Protein AF-A0A2W5T6H4-F1 (afdb_monomer_lite)

Organism: NCBI:txid48

Structure (mmCIF, N/CA/C/O backbone):
data_AF-A0A2W5T6H4-F1
#
_entry.id   AF-A0A2W5T6H4-F1
#
loop_
_atom_site.group_PDB
_atom_site.id
_atom_site.type_symbol
_atom_site.label_atom_id
_atom_site.label_alt_id
_atom_site.label_comp_id
_atom_site.label_asym_id
_atom_site.label_entity_id
_atom_site.label_seq_id
_atom_site.pdbx_PDB_ins_code
_atom_site.Cartn_x
_atom_site.Cartn_y
_atom_site.Cartn_z
_atom_site.occupancy
_atom_site.B_iso_or_equiv
_atom_site.auth_seq_id
_atom_site.auth_comp_id
_atom_site.auth_asym_id
_atom_site.auth_atom_id
_atom_site.pdbx_PDB_model_num
ATOM 1 N N . MET A 1 1 ? -8.701 9.190 -5.621 1.00 69.50 1 MET A N 1
ATOM 2 C CA . MET A 1 1 ? -8.741 9.232 -4.142 1.00 69.50 1 MET A CA 1
ATOM 3 C C . MET A 1 1 ? -7.676 8.354 -3.515 1.00 69.50 1 MET A C 1
ATOM 5 O O . MET A 1 1 ? -6.591 8.883 -3.361 1.00 69.50 1 MET A O 1
ATOM 9 N N . GLU A 1 2 ? -7.903 7.061 -3.232 1.00 76.38 2 GLU A N 1
ATOM 10 C CA . GLU A 1 2 ? -6.921 6.186 -2.535 1.00 76.38 2 GLU A CA 1
ATOM 11 C C . GLU A 1 2 ? -5.484 6.327 -3.085 1.00 76.38 2 GLU A C 1
ATOM 13 O O . GLU A 1 2 ? -4.534 6.440 -2.319 1.00 76.38 2 GLU A O 1
ATOM 18 N N . GLN A 1 3 ? -5.342 6.424 -4.416 1.00 79.56 3 GLN A N 1
ATOM 19 C CA . GLN A 1 3 ? -4.071 6.607 -5.130 1.00 79.56 3 GLN A CA 1
ATOM 20 C C . GLN A 1 3 ? -3.255 7.864 -4.760 1.00 79.56 3 GLN A C 1
ATOM 22 O O . GLN A 1 3 ? -2.073 7.894 -5.085 1.00 79.56 3 GLN A O 1
ATOM 27 N N . PHE A 1 4 ? -3.832 8.891 -4.124 1.00 84.94 4 PHE A N 1
ATOM 28 C CA . PHE A 1 4 ? -3.092 10.069 -3.635 1.00 84.94 4 PHE A CA 1
ATOM 29 C C . PHE A 1 4 ? -2.423 9.822 -2.277 1.00 84.94 4 PHE A C 1
ATOM 31 O O . PHE A 1 4 ? -1.442 10.484 -1.956 1.00 84.94 4 PHE A O 1
ATOM 38 N N . PHE A 1 5 ? -2.931 8.853 -1.511 1.00 87.06 5 PHE A N 1
ATOM 39 C CA . PHE A 1 5 ? -2.471 8.517 -0.160 1.00 87.06 5 PHE A CA 1
ATOM 40 C C . PHE A 1 5 ? -1.753 7.156 -0.102 1.00 87.06 5 PHE A C 1
ATOM 42 O O . PHE A 1 5 ? -1.396 6.680 0.972 1.00 87.06 5 PHE A O 1
ATOM 49 N N . THR A 1 6 ? -1.517 6.515 -1.252 1.00 85.38 6 THR A N 1
ATOM 50 C CA . THR A 1 6 ? -0.654 5.330 -1.358 1.00 85.38 6 THR A CA 1
ATOM 51 C C . THR A 1 6 ? 0.775 5.657 -0.947 1.00 85.38 6 THR A C 1
ATOM 53 O O . THR A 1 6 ? 1.282 6.724 -1.284 1.00 85.38 6 THR A O 1
ATOM 56 N N . SER A 1 7 ? 1.434 4.709 -0.279 1.00 85.31 7 SER A N 1
ATOM 57 C CA . SER A 1 7 ? 2.788 4.810 0.297 1.00 85.31 7 SER A CA 1
ATOM 58 C C . SER A 1 7 ? 2.967 5.786 1.472 1.00 85.31 7 SER A C 1
ATOM 60 O O . SER A 1 7 ? 3.921 5.608 2.228 1.00 85.31 7 SER A O 1
ATOM 62 N N . LEU A 1 8 ? 2.056 6.746 1.675 1.00 89.44 8 LEU A N 1
ATOM 63 C CA . LEU A 1 8 ? 2.125 7.691 2.789 1.00 89.44 8 LEU A CA 1
ATOM 64 C C . LEU A 1 8 ? 1.859 6.995 4.131 1.00 89.44 8 LEU A C 1
ATOM 66 O O . LEU A 1 8 ? 0.926 6.207 4.282 1.00 89.44 8 LEU A O 1
ATOM 70 N N . SER A 1 9 ? 2.647 7.350 5.140 1.00 86.50 9 SER A N 1
ATOM 71 C CA . SER A 1 9 ? 2.360 7.033 6.540 1.00 86.50 9 SER A CA 1
ATOM 72 C C . SER A 1 9 ? 1.161 7.830 7.066 1.00 86.50 9 SER A C 1
ATOM 74 O O . SER A 1 9 ? 0.759 8.852 6.495 1.00 86.50 9 SER A O 1
ATOM 76 N N . LYS A 1 10 ? 0.612 7.436 8.223 1.00 84.88 10 LYS A N 1
ATOM 77 C CA . LYS A 1 10 ? -0.446 8.215 8.897 1.00 84.88 10 LYS A CA 1
ATOM 78 C C . LYS A 1 10 ? -0.020 9.662 9.220 1.00 84.88 10 LYS A C 1
ATOM 80 O O . LYS A 1 10 ? -0.855 10.557 9.108 1.00 84.88 10 LYS A O 1
ATOM 85 N N . ARG A 1 11 ? 1.258 9.902 9.561 1.00 87.31 11 ARG A N 1
ATOM 86 C CA . ARG A 1 11 ? 1.837 11.247 9.788 1.00 87.31 11 ARG A CA 1
ATOM 87 C C . ARG A 1 11 ? 1.783 12.083 8.509 1.00 87.31 11 ARG A C 1
ATOM 89 O O . ARG A 1 11 ? 1.164 13.141 8.504 1.00 87.31 11 ARG A O 1
ATOM 96 N N . GLN A 1 12 ? 2.367 11.568 7.428 1.00 90.06 12 GLN A N 1
ATOM 97 C CA . GLN A 1 12 ? 2.415 12.223 6.113 1.00 90.06 12 GLN A CA 1
ATOM 98 C C . GLN A 1 12 ? 1.020 12.502 5.554 1.00 90.06 12 GLN A C 1
ATOM 100 O O . GLN A 1 12 ? 0.754 13.593 5.062 1.00 90.06 12 GLN A O 1
ATOM 105 N N . THR A 1 13 ? 0.107 11.536 5.679 1.00 89.81 13 THR A N 1
ATOM 106 C CA . THR A 1 13 ? -1.271 11.691 5.203 1.00 89.81 13 THR A CA 1
ATOM 107 C C . THR A 1 13 ? -1.994 12.795 5.974 1.00 89.81 13 THR A C 1
ATOM 109 O O . THR A 1 13 ? -2.642 13.633 5.359 1.00 89.81 13 THR A O 1
ATOM 112 N N . MET A 1 14 ? -1.854 12.850 7.306 1.00 89.81 14 MET A N 1
ATOM 113 C CA . MET A 1 14 ? -2.432 13.946 8.091 1.00 89.81 14 MET A CA 1
ATOM 114 C C . MET A 1 14 ? -1.815 15.299 7.734 1.00 89.81 14 MET A C 1
ATOM 116 O O . MET A 1 14 ? -2.578 16.231 7.511 1.00 89.81 14 MET A O 1
ATOM 120 N N . LEU A 1 15 ? -0.484 15.394 7.618 1.00 90.75 15 LEU A N 1
ATOM 121 C CA . LEU A 1 15 ? 0.225 16.625 7.246 1.00 90.75 15 LEU A CA 1
ATOM 122 C C . LEU A 1 15 ? -0.262 17.180 5.896 1.00 90.75 15 LEU A C 1
ATOM 124 O O . LEU A 1 15 ? -0.638 18.350 5.808 1.00 90.75 15 LEU A O 1
ATOM 128 N N . LEU A 1 16 ? -0.347 16.313 4.880 1.00 92.00 16 LEU A N 1
ATOM 129 C CA . LEU A 1 16 ? -0.866 16.638 3.549 1.00 92.00 16 LEU A CA 1
ATOM 130 C C . LEU A 1 16 ? -2.303 17.172 3.600 1.00 92.00 16 LEU A C 1
ATOM 132 O O . LEU A 1 16 ? -2.625 18.198 2.998 1.00 92.00 16 LEU A O 1
ATOM 136 N N . LEU A 1 17 ? -3.170 16.478 4.340 1.00 91.06 17 LEU A N 1
ATOM 137 C CA . LEU A 1 17 ? -4.566 16.867 4.506 1.00 91.06 17 LEU A CA 1
ATOM 138 C C . LEU A 1 17 ? -4.698 18.195 5.269 1.00 91.06 17 LEU A C 1
ATOM 140 O O . LEU A 1 17 ? -5.546 19.005 4.904 1.00 91.06 17 LEU A O 1
ATOM 144 N N . THR A 1 18 ? -3.869 18.451 6.289 1.00 87.75 18 THR A N 1
ATOM 145 C CA . THR A 1 18 ? -3.921 19.703 7.060 1.00 87.75 18 THR A CA 1
ATOM 146 C C . THR A 1 18 ? -3.416 20.908 6.275 1.00 87.75 18 THR A C 1
ATOM 148 O O . THR A 1 18 ? -4.097 21.933 6.286 1.00 87.75 18 THR A O 1
ATOM 151 N N . SER A 1 19 ? -2.306 20.797 5.534 1.00 90.06 19 SER A N 1
ATOM 152 C CA . SER A 1 19 ? -1.821 21.905 4.697 1.00 90.06 19 SER A CA 1
ATOM 153 C C . SER A 1 19 ? -2.861 22.297 3.646 1.00 90.06 19 SER A C 1
ATOM 155 O O . SER A 1 19 ? -3.222 23.465 3.542 1.00 90.06 19 SER A O 1
ATOM 157 N N . LEU A 1 20 ? -3.425 21.319 2.927 1.00 88.94 20 LEU A N 1
ATOM 158 C CA . LEU A 1 20 ? -4.401 21.575 1.860 1.00 88.94 20 LEU A CA 1
ATOM 159 C C . LEU A 1 20 ? -5.791 22.010 2.356 1.00 88.94 20 LEU A C 1
ATOM 161 O O . LEU A 1 20 ? -6.552 22.577 1.568 1.00 88.94 20 LEU A O 1
ATOM 165 N N . ALA A 1 21 ? -6.145 21.727 3.614 1.00 84.19 21 ALA A N 1
ATOM 166 C CA . ALA A 1 21 ? -7.429 22.118 4.202 1.00 84.19 21 ALA A CA 1
ATOM 167 C C . ALA A 1 21 ? -7.381 23.458 4.958 1.00 84.19 21 ALA A C 1
ATOM 169 O O . ALA A 1 21 ? -8.378 24.177 4.943 1.00 84.19 21 ALA A O 1
ATOM 170 N N . PHE A 1 22 ? -6.255 23.788 5.604 1.00 78.81 22 PHE A N 1
ATOM 171 C CA . PHE A 1 22 ? -6.143 24.947 6.503 1.00 78.81 22 PHE A CA 1
ATOM 172 C C . PHE A 1 22 ? -5.032 25.942 6.135 1.00 78.81 22 PHE A C 1
ATOM 174 O O . PHE A 1 22 ? -5.178 27.119 6.442 1.00 78.81 22 PHE A O 1
ATOM 181 N N . GLY A 1 23 ? -3.940 25.498 5.500 1.00 72.12 23 GLY A N 1
ATOM 182 C CA . GLY A 1 23 ? -2.713 26.293 5.315 1.00 72.12 23 GLY A CA 1
ATOM 183 C C . GLY A 1 23 ? -2.391 26.730 3.876 1.00 72.12 23 GLY A C 1
ATOM 184 O O . GLY A 1 23 ? -1.321 27.277 3.632 1.00 72.12 23 GLY A O 1
ATOM 185 N N . GLY A 1 24 ? -3.285 26.486 2.915 1.00 75.50 24 GLY A N 1
ATOM 186 C CA . GLY A 1 24 ? -3.215 27.079 1.573 1.00 75.50 24 GLY A CA 1
ATOM 187 C C . GLY A 1 24 ? -2.012 26.651 0.717 1.00 75.50 24 GLY A C 1
ATOM 188 O O . GLY A 1 24 ? -1.760 25.459 0.517 1.00 75.50 24 GLY A O 1
ATOM 189 N N . SER A 1 25 ? -1.335 27.637 0.123 1.00 80.25 25 SER A N 1
ATOM 190 C CA . SER A 1 25 ? -0.104 27.471 -0.665 1.00 80.25 25 SER A CA 1
ATOM 191 C C . SER A 1 25 ? 1.128 27.350 0.233 1.00 80.25 25 SER A C 1
ATOM 193 O O . SER A 1 25 ? 1.838 26.346 0.162 1.00 80.25 25 SER A O 1
ATOM 195 N N . GLU A 1 26 ? 1.276 28.306 1.148 1.00 84.56 26 GLU A N 1
ATOM 196 C CA . GLU A 1 26 ? 2.395 28.482 2.082 1.00 84.56 26 GLU A CA 1
ATOM 197 C C . GLU A 1 26 ? 2.696 27.205 2.889 1.00 84.56 26 GLU A C 1
ATOM 199 O O . GLU A 1 26 ? 3.837 26.749 2.968 1.00 84.56 26 GLU A O 1
ATOM 204 N N . ALA A 1 27 ? 1.666 26.526 3.411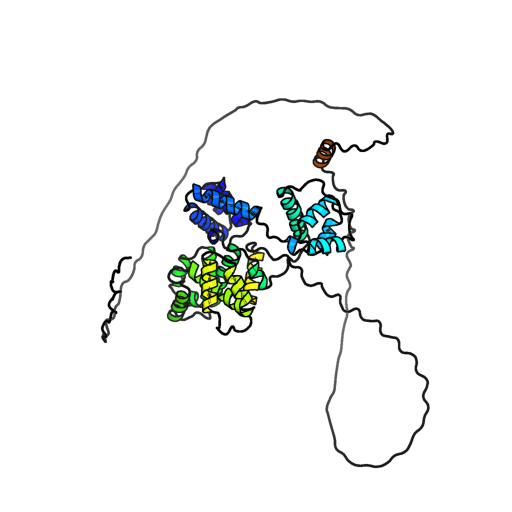 1.00 86.62 27 ALA A N 1
ATOM 205 C CA . ALA A 1 27 ? 1.842 25.287 4.178 1.00 86.62 27 ALA A CA 1
ATOM 206 C C . ALA A 1 27 ? 2.219 24.045 3.337 1.00 86.62 27 ALA A C 1
ATOM 208 O O . ALA A 1 27 ? 2.319 22.947 3.889 1.00 86.62 27 ALA A O 1
ATOM 209 N N . VAL A 1 28 ? 2.382 24.188 2.017 1.00 87.94 28 VAL A N 1
ATOM 210 C CA . VAL A 1 28 ? 2.963 23.182 1.105 1.00 87.94 28 VAL A CA 1
ATOM 211 C C . VAL A 1 28 ? 4.370 23.600 0.658 1.00 87.94 28 VAL A C 1
ATOM 213 O O . VAL A 1 28 ? 5.209 22.738 0.407 1.00 87.94 28 VAL A O 1
ATOM 216 N N . GLU A 1 29 ? 4.661 24.902 0.597 1.00 88.94 29 GLU A N 1
ATOM 217 C CA . GLU A 1 29 ? 6.024 25.418 0.410 1.00 88.94 29 GLU A CA 1
ATOM 218 C C . GLU A 1 29 ? 6.919 25.000 1.587 1.00 88.94 29 GLU A C 1
ATOM 220 O O . GLU A 1 29 ? 7.951 24.367 1.357 1.00 88.94 29 GLU A O 1
ATOM 225 N N . ALA A 1 30 ? 6.416 25.146 2.822 1.00 89.06 30 ALA A N 1
ATOM 226 C CA . ALA A 1 30 ? 7.041 24.704 4.078 1.00 89.06 30 ALA A CA 1
ATOM 227 C C . ALA A 1 30 ? 7.405 23.198 4.164 1.00 89.06 30 ALA A C 1
ATOM 229 O O . ALA A 1 30 ? 8.008 22.759 5.144 1.00 89.06 30 ALA A O 1
ATOM 230 N N . TYR A 1 31 ? 7.068 22.381 3.157 1.00 92.75 31 TYR A N 1
ATOM 231 C CA . TYR A 1 31 ? 7.611 21.023 3.021 1.00 92.75 31 TYR A CA 1
ATOM 232 C C . TYR A 1 31 ? 9.105 21.003 2.659 1.00 92.75 31 TYR A C 1
ATOM 234 O O . TYR A 1 31 ? 9.729 19.960 2.814 1.00 92.75 31 TYR A O 1
ATOM 242 N N . GLU A 1 32 ? 9.696 22.127 2.241 1.00 91.75 32 GLU A N 1
ATOM 243 C CA . GLU A 1 32 ? 11.152 22.271 2.034 1.00 91.75 32 GLU A CA 1
ATOM 244 C C . GLU A 1 32 ? 11.990 22.108 3.320 1.00 91.75 32 GLU A C 1
ATOM 246 O O . GLU A 1 32 ? 13.210 21.995 3.262 1.00 91.75 32 GLU A O 1
ATOM 251 N N . HIS A 1 33 ? 11.350 22.086 4.495 1.00 91.19 33 HIS A N 1
ATOM 252 C CA . HIS A 1 33 ? 11.989 21.797 5.786 1.00 91.19 33 HIS A CA 1
ATOM 253 C C . HIS A 1 33 ? 11.887 20.309 6.193 1.00 91.19 33 HIS A C 1
ATOM 255 O O . HIS A 1 33 ? 12.137 19.962 7.349 1.00 91.19 33 HIS A O 1
ATOM 261 N N . LEU A 1 34 ? 11.467 19.430 5.277 1.00 91.81 34 LEU A N 1
ATOM 262 C CA . LEU A 1 34 ? 11.394 17.976 5.469 1.00 91.81 34 LEU A CA 1
ATOM 263 C C . LEU A 1 34 ? 12.577 17.285 4.771 1.00 91.81 34 LEU A C 1
ATOM 265 O O . LEU A 1 34 ? 13.301 17.902 3.994 1.00 91.81 34 LEU A O 1
ATOM 269 N N . ASP A 1 35 ? 12.765 15.983 5.010 1.00 91.25 35 ASP A N 1
ATOM 270 C CA . ASP A 1 35 ? 13.716 15.191 4.217 1.00 91.25 35 ASP A CA 1
ATOM 271 C C . ASP A 1 35 ? 13.365 15.312 2.716 1.00 91.25 35 ASP A C 1
ATOM 273 O O . ASP A 1 35 ? 12.189 15.144 2.382 1.00 91.25 35 ASP A O 1
ATOM 277 N N . PRO A 1 36 ? 14.320 15.491 1.780 1.00 90.44 36 PRO A N 1
ATOM 278 C CA . PRO A 1 36 ? 14.005 15.736 0.362 1.00 90.44 36 PRO A CA 1
ATOM 279 C C . PRO A 1 36 ? 13.113 14.670 -0.306 1.00 90.44 36 PRO A C 1
ATOM 281 O O . PRO A 1 36 ? 12.340 14.962 -1.217 1.00 90.44 36 PRO A O 1
ATOM 284 N N . ALA A 1 37 ? 13.170 13.421 0.171 1.00 86.94 37 ALA A N 1
ATOM 285 C CA . ALA A 1 37 ? 12.305 12.332 -0.295 1.00 86.94 37 ALA A CA 1
ATOM 286 C C . ALA A 1 37 ? 10.886 12.344 0.324 1.00 86.94 37 ALA A C 1
ATOM 288 O O . ALA A 1 37 ? 9.971 11.741 -0.239 1.00 86.94 37 ALA A O 1
ATOM 289 N N . GLU A 1 38 ? 10.694 12.995 1.476 1.00 88.69 38 GLU A N 1
ATOM 290 C CA . GLU A 1 38 ? 9.377 13.314 2.048 1.00 88.69 38 GLU A CA 1
ATOM 291 C C . GLU A 1 38 ? 8.812 14.585 1.385 1.00 88.69 38 GLU A C 1
ATOM 293 O O . GLU A 1 38 ? 7.639 14.592 1.012 1.00 88.69 38 GLU A O 1
ATOM 298 N N . GLU A 1 39 ? 9.651 15.598 1.134 1.00 91.94 39 GLU A N 1
ATOM 299 C CA . GLU A 1 39 ? 9.308 16.818 0.392 1.00 91.94 39 GLU A CA 1
ATOM 300 C C . GLU A 1 39 ? 8.783 16.518 -1.021 1.00 91.94 39 GLU A C 1
ATOM 302 O O . GLU A 1 39 ? 7.632 16.845 -1.314 1.00 91.94 39 GLU A O 1
ATOM 307 N N . GLU A 1 40 ? 9.594 15.905 -1.900 1.00 93.00 40 GLU A N 1
ATOM 308 C CA . GLU A 1 40 ? 9.230 15.680 -3.311 1.00 93.00 40 GLU A CA 1
ATOM 309 C C . GLU A 1 40 ? 7.914 14.897 -3.409 1.00 93.00 40 GLU A C 1
ATOM 311 O O . GLU A 1 40 ? 7.016 15.236 -4.186 1.00 93.00 40 GLU A O 1
ATOM 316 N N . LEU A 1 41 ? 7.769 13.874 -2.562 1.00 92.31 41 LEU A N 1
ATOM 317 C CA . LEU A 1 41 ? 6.567 13.061 -2.479 1.00 92.31 41 LEU A CA 1
ATOM 318 C C . LEU A 1 41 ? 5.355 13.895 -2.047 1.00 92.31 41 LEU A C 1
ATOM 320 O O . LEU A 1 41 ? 4.323 13.848 -2.718 1.00 92.31 41 LEU A O 1
ATOM 324 N N . LEU A 1 42 ? 5.452 14.665 -0.960 1.00 93.12 42 LEU A N 1
ATOM 325 C CA . LEU A 1 42 ? 4.332 15.460 -0.456 1.00 93.12 42 LEU A CA 1
ATOM 326 C C . LEU A 1 42 ? 3.966 16.622 -1.389 1.00 93.12 42 LEU A C 1
ATOM 328 O O . LEU A 1 42 ? 2.774 16.824 -1.620 1.00 93.12 42 LEU A O 1
ATOM 332 N N . LYS A 1 43 ? 4.938 17.320 -1.996 1.00 93.38 43 LYS A N 1
ATOM 333 C CA . LYS A 1 43 ? 4.685 18.357 -3.014 1.00 93.38 43 LYS A CA 1
ATOM 334 C C . LYS A 1 43 ? 4.002 17.749 -4.254 1.00 93.38 43 LYS A C 1
ATOM 336 O O . LYS A 1 43 ? 2.968 18.258 -4.686 1.00 93.38 43 LYS A O 1
ATOM 341 N N . HIS A 1 44 ? 4.454 16.588 -4.744 1.00 93.00 44 HIS A N 1
ATOM 342 C CA . HIS A 1 44 ? 3.792 15.853 -5.836 1.00 93.00 44 HIS A CA 1
ATOM 343 C C . HIS A 1 44 ? 2.355 15.409 -5.483 1.00 93.00 44 HIS A C 1
ATOM 345 O O . HIS A 1 44 ? 1.438 15.540 -6.300 1.00 93.00 44 HIS A O 1
ATOM 351 N N . ARG A 1 45 ? 2.109 14.903 -4.262 1.00 93.12 45 ARG A N 1
ATOM 352 C CA . ARG A 1 45 ? 0.747 14.531 -3.822 1.00 93.12 45 ARG A CA 1
ATOM 353 C C . ARG A 1 45 ? -0.152 15.751 -3.599 1.00 93.12 45 ARG A C 1
ATOM 355 O O . ARG A 1 45 ? -1.347 15.662 -3.881 1.00 93.12 45 ARG A O 1
ATOM 362 N N . ALA A 1 46 ? 0.399 16.874 -3.142 1.00 92.25 46 ALA A N 1
ATOM 363 C CA . ALA A 1 46 ? -0.324 18.133 -2.996 1.00 92.25 46 ALA A CA 1
ATOM 364 C C . ALA A 1 46 ? -0.784 18.674 -4.355 1.00 92.25 46 ALA A C 1
ATOM 366 O O . ALA A 1 46 ? -1.950 19.039 -4.491 1.00 92.25 46 ALA A O 1
ATOM 367 N N . GLU A 1 47 ? 0.079 18.652 -5.371 1.00 91.88 47 GLU A N 1
ATOM 368 C CA . GLU A 1 47 ? -0.255 19.151 -6.707 1.00 91.88 47 GLU A CA 1
ATOM 369 C C . GLU A 1 47 ? -1.334 18.302 -7.399 1.00 91.88 47 GLU A C 1
ATOM 371 O O . GLU A 1 47 ? -2.361 18.826 -7.833 1.00 91.88 47 GLU A O 1
ATOM 376 N N . GLY A 1 48 ? -1.206 16.970 -7.367 1.00 89.75 48 GLY A N 1
ATOM 377 C CA . GLY A 1 48 ? -2.252 16.072 -7.876 1.00 89.75 48 GLY A CA 1
ATOM 378 C C . GLY A 1 48 ? -3.609 16.216 -7.163 1.00 89.75 48 GLY A C 1
ATOM 379 O O . GLY A 1 48 ? -4.652 15.936 -7.753 1.00 89.75 48 GLY A O 1
ATOM 380 N N . LEU A 1 49 ? -3.623 16.688 -5.910 1.00 90.12 49 LEU A N 1
ATOM 381 C CA . LEU A 1 49 ? -4.853 17.049 -5.199 1.00 90.12 49 LEU A CA 1
ATOM 382 C C . LEU A 1 49 ? -5.344 18.463 -5.555 1.00 90.12 49 LEU A C 1
ATOM 384 O O . LEU A 1 49 ? -6.556 18.655 -5.649 1.00 90.12 49 LEU A O 1
ATOM 388 N N . ARG A 1 50 ? -4.458 19.445 -5.781 1.00 89.69 50 ARG A N 1
ATOM 389 C CA . ARG A 1 50 ? -4.808 20.827 -6.179 1.00 89.69 50 ARG A CA 1
ATOM 390 C C . ARG A 1 50 ? -5.571 20.885 -7.504 1.00 89.69 50 ARG A C 1
ATOM 392 O O . ARG A 1 50 ? -6.490 21.694 -7.615 1.00 89.69 50 ARG A O 1
ATOM 399 N N . GLN A 1 51 ? -5.268 19.981 -8.435 1.00 90.56 51 GLN A N 1
ATOM 400 C CA . GLN A 1 51 ? -5.981 19.812 -9.711 1.00 90.56 51 GLN A CA 1
ATOM 401 C C . GLN A 1 51 ? -7.474 19.451 -9.548 1.00 90.56 51 GLN A C 1
ATOM 403 O O . GLN A 1 51 ? -8.265 19.649 -10.469 1.00 90.56 51 GLN A O 1
ATOM 408 N N . ILE A 1 52 ? -7.900 18.953 -8.379 1.00 88.94 52 ILE A N 1
ATOM 409 C CA . ILE A 1 52 ? -9.320 18.726 -8.077 1.00 88.94 52 ILE A CA 1
ATOM 410 C C . ILE A 1 52 ? -9.980 20.073 -7.715 1.00 88.94 52 ILE A C 1
ATOM 412 O O . ILE A 1 52 ? -9.516 20.721 -6.768 1.00 88.94 52 ILE A O 1
ATOM 416 N N . PRO A 1 53 ? -11.089 20.482 -8.373 1.00 89.62 53 PRO A N 1
ATOM 417 C CA . PRO A 1 53 ? -11.817 21.712 -8.047 1.00 89.62 53 PRO A CA 1
ATOM 418 C C . PRO A 1 53 ? -12.183 21.814 -6.562 1.00 89.62 53 PRO A C 1
ATOM 420 O O . PRO A 1 53 ? -12.593 20.818 -5.958 1.00 89.62 53 PRO A O 1
ATOM 423 N N . ARG A 1 54 ? -12.047 23.014 -5.977 1.00 86.69 54 ARG A N 1
ATOM 424 C CA . ARG A 1 54 ? -12.120 23.266 -4.522 1.00 86.69 54 ARG A CA 1
ATOM 425 C C . ARG A 1 54 ? -13.343 22.627 -3.857 1.00 86.69 54 ARG A C 1
ATOM 427 O O . ARG A 1 54 ? -13.197 21.977 -2.824 1.00 86.69 54 ARG A O 1
ATOM 434 N N . ASP A 1 55 ? -14.506 22.749 -4.483 1.00 88.50 55 ASP A N 1
ATOM 435 C CA . ASP A 1 55 ? -15.805 22.338 -3.928 1.00 88.50 55 ASP A CA 1
ATOM 436 C C . ASP A 1 55 ? -15.973 20.815 -3.897 1.00 88.50 55 ASP A C 1
ATOM 438 O O . ASP A 1 55 ? -16.675 20.274 -3.049 1.00 88.50 55 ASP A O 1
ATOM 442 N N . LYS A 1 56 ? -15.262 20.104 -4.782 1.00 90.12 56 LYS A N 1
ATOM 443 C CA . LYS A 1 56 ? -15.130 18.639 -4.750 1.00 90.12 56 LYS A CA 1
ATOM 444 C C . LYS A 1 56 ? -13.988 18.221 -3.819 1.00 90.12 56 LYS A C 1
ATOM 446 O O . LYS A 1 56 ? -14.108 17.238 -3.093 1.00 90.12 56 LYS A O 1
ATOM 451 N N . ARG A 1 57 ? -12.890 18.983 -3.803 1.00 89.88 57 ARG A N 1
ATOM 452 C CA . ARG A 1 57 ? -11.675 18.704 -3.026 1.00 89.88 57 ARG A CA 1
ATOM 453 C C . ARG A 1 57 ? -11.904 18.776 -1.518 1.00 89.88 57 ARG A C 1
ATOM 455 O O . ARG A 1 57 ? -11.527 17.842 -0.822 1.00 89.88 57 ARG A O 1
ATOM 462 N N . ILE A 1 58 ? -12.523 19.838 -1.001 1.00 87.12 58 ILE A N 1
ATOM 463 C CA . ILE A 1 58 ? -12.682 20.033 0.451 1.00 87.12 58 ILE A CA 1
ATOM 464 C C . ILE A 1 58 ? -13.502 18.902 1.105 1.00 87.12 58 ILE A C 1
ATOM 466 O O . ILE A 1 58 ? -13.001 18.322 2.071 1.00 87.12 58 ILE A O 1
ATOM 470 N N . PRO A 1 59 ? -14.678 18.487 0.584 1.00 88.81 59 PRO A N 1
ATOM 471 C CA . PRO A 1 59 ? -15.398 17.324 1.106 1.00 88.81 59 PRO A CA 1
ATOM 472 C C . PRO A 1 59 ? -14.566 16.036 1.101 1.00 88.81 59 PRO A C 1
ATOM 474 O O . PRO A 1 59 ? -14.619 15.279 2.067 1.00 88.81 59 PRO A O 1
ATOM 477 N N . LEU A 1 60 ? -13.756 15.810 0.060 1.00 87.44 60 LEU A N 1
ATOM 478 C CA . LEU A 1 60 ? -12.880 14.640 -0.057 1.00 87.44 60 LEU A CA 1
ATOM 479 C C . LEU A 1 60 ? -11.726 14.657 0.963 1.00 87.44 60 LEU A C 1
ATOM 481 O O . LEU A 1 60 ? -11.442 13.624 1.573 1.00 87.44 60 LEU A O 1
ATOM 485 N N . LEU A 1 61 ? -11.101 15.817 1.205 1.00 88.88 61 LEU A N 1
ATOM 486 C CA . LEU A 1 61 ? -10.096 15.984 2.265 1.00 88.88 61 LEU A CA 1
ATOM 487 C C . LEU A 1 61 ? -10.727 15.746 3.647 1.00 88.88 61 LEU A C 1
ATOM 489 O O . LEU A 1 61 ? -10.206 14.965 4.439 1.00 88.88 61 LEU A O 1
ATOM 493 N N . VAL A 1 62 ? -11.888 16.352 3.921 1.00 85.94 62 VAL A N 1
ATOM 494 C CA . VAL A 1 62 ? -12.625 16.181 5.186 1.00 85.94 62 VAL A CA 1
ATOM 495 C C . VAL A 1 62 ? -13.084 14.732 5.384 1.00 85.94 62 VAL A C 1
ATOM 497 O O . VAL A 1 62 ? -13.068 14.242 6.513 1.00 85.94 62 VAL A O 1
ATOM 500 N N . GLN A 1 63 ? -13.454 14.017 4.318 1.00 87.19 63 GLN A N 1
ATOM 501 C CA . GLN A 1 63 ? -13.801 12.596 4.377 1.00 87.19 63 GLN A CA 1
ATOM 502 C C . GLN A 1 63 ? -12.589 11.727 4.741 1.00 87.19 63 GLN A C 1
ATOM 504 O O . GLN A 1 63 ? -12.723 10.852 5.597 1.00 87.19 63 GLN A O 1
ATOM 509 N N . GLU A 1 64 ? -11.410 11.975 4.159 1.00 85.44 64 GLU A N 1
ATOM 510 C CA . GLU A 1 64 ? -10.190 11.228 4.498 1.00 85.44 64 GLU A CA 1
ATOM 511 C C . GLU A 1 64 ? -9.686 11.574 5.915 1.00 85.44 64 GLU A C 1
ATOM 513 O O . GLU A 1 64 ? -9.348 10.663 6.670 1.00 85.44 64 GLU A O 1
ATOM 518 N N . ILE A 1 65 ? -9.741 12.847 6.340 1.00 84.88 65 ILE A N 1
ATOM 519 C CA . ILE A 1 65 ? -9.473 13.250 7.738 1.00 84.88 65 ILE A CA 1
ATOM 520 C C . ILE A 1 65 ? -10.423 12.504 8.682 1.00 84.88 65 ILE A C 1
ATOM 522 O O . ILE A 1 65 ? -9.969 11.855 9.628 1.00 84.88 65 ILE A O 1
ATOM 526 N N . LYS A 1 66 ? -11.739 12.536 8.411 1.00 82.06 66 LYS A N 1
ATOM 527 C CA . LYS A 1 66 ? -12.736 11.796 9.198 1.00 82.06 66 LYS A CA 1
ATOM 528 C C . LYS A 1 66 ? -12.384 10.313 9.244 1.00 82.06 66 LYS A C 1
ATOM 530 O O . LYS A 1 66 ? -12.287 9.780 10.338 1.00 82.06 66 LYS A O 1
ATOM 535 N N . ARG A 1 67 ? -12.082 9.662 8.118 1.00 80.00 67 ARG A N 1
ATOM 536 C CA . ARG A 1 67 ? -11.612 8.264 8.067 1.00 80.00 67 ARG A CA 1
ATOM 537 C C . ARG A 1 67 ? -10.376 8.023 8.943 1.00 80.00 67 ARG A C 1
ATOM 539 O O . ARG A 1 67 ? -10.372 7.074 9.717 1.00 80.00 67 ARG A O 1
ATOM 546 N N . ILE A 1 68 ? -9.343 8.860 8.883 1.00 76.19 68 ILE A N 1
ATOM 547 C CA . ILE A 1 68 ? -8.103 8.659 9.658 1.00 76.19 68 ILE A CA 1
ATOM 548 C C . ILE A 1 68 ? -8.330 8.848 11.173 1.00 76.19 68 ILE A C 1
ATOM 550 O O . ILE A 1 68 ? -7.629 8.237 11.994 1.00 76.19 68 ILE A O 1
ATOM 554 N N . VAL A 1 69 ? -9.332 9.653 11.542 1.00 71.81 69 VAL A N 1
ATOM 555 C CA . VAL A 1 69 ? -9.746 9.922 12.926 1.00 71.81 69 VAL A CA 1
ATOM 556 C C . VAL A 1 69 ? -10.799 8.927 13.443 1.00 71.81 69 VAL A C 1
ATOM 558 O O . VAL A 1 69 ? -10.758 8.592 14.626 1.00 71.81 69 VAL A O 1
ATOM 561 N N . THR A 1 70 ? -11.719 8.417 12.619 1.00 66.44 70 THR A N 1
ATOM 562 C CA . THR A 1 70 ? -12.884 7.608 13.047 1.00 66.44 70 THR A CA 1
ATOM 563 C C . THR A 1 70 ? -12.890 6.175 12.517 1.00 66.44 70 THR A C 1
ATOM 565 O O . THR A 1 70 ? -13.343 5.285 13.234 1.00 66.44 70 THR A O 1
ATOM 568 N N . GLN A 1 71 ? -12.333 5.897 11.330 1.00 59.88 71 GLN A N 1
ATOM 569 C CA . GLN A 1 71 ? -12.226 4.548 10.750 1.00 59.88 71 GLN A CA 1
ATOM 570 C C . GLN A 1 71 ? -11.046 3.773 11.366 1.00 59.88 71 GLN A C 1
ATOM 572 O O . GLN A 1 71 ? -10.168 3.239 10.686 1.00 59.88 71 GLN A O 1
ATOM 577 N N . ARG A 1 72 ? -11.046 3.709 12.700 1.00 57.69 72 ARG A N 1
ATOM 578 C CA . ARG A 1 72 ? -10.160 2.875 13.513 1.00 57.69 72 ARG A CA 1
ATOM 579 C C . ARG A 1 72 ? -10.504 1.414 13.188 1.00 57.69 72 ARG A C 1
ATOM 581 O O . ARG A 1 72 ? -11.680 1.040 13.205 1.00 57.69 72 ARG A O 1
ATOM 588 N N . ARG A 1 73 ? -9.505 0.594 12.823 1.00 55.19 73 ARG A N 1
ATOM 589 C CA . ARG A 1 73 ? -9.697 -0.857 12.600 1.00 55.19 73 ARG A CA 1
ATOM 590 C C . ARG A 1 73 ? -10.398 -1.442 13.839 1.00 55.19 73 ARG A C 1
ATOM 592 O O . ARG A 1 73 ? -10.101 -1.009 14.946 1.00 55.19 73 ARG A O 1
ATOM 599 N N . ARG A 1 74 ? -11.307 -2.417 13.683 1.00 53.66 74 ARG A N 1
ATOM 600 C CA . ARG A 1 74 ? -12.081 -3.007 14.805 1.00 53.66 74 ARG A CA 1
ATOM 601 C C . ARG A 1 74 ? -11.216 -3.911 15.717 1.00 53.66 74 ARG A C 1
ATOM 603 O O . ARG A 1 74 ? -11.537 -5.077 15.916 1.00 53.66 74 ARG A O 1
ATOM 610 N N . GLN A 1 75 ? -10.123 -3.383 16.265 1.00 56.69 75 GLN A N 1
ATOM 611 C CA . GLN A 1 75 ? -9.045 -4.124 16.927 1.00 56.69 75 GLN A CA 1
ATOM 612 C C . GLN A 1 75 ? -9.472 -4.806 18.234 1.00 56.69 75 GLN A C 1
ATOM 614 O O . GLN A 1 75 ? -9.053 -5.937 18.465 1.00 56.69 75 GLN A O 1
ATOM 619 N N . LEU A 1 76 ? -10.375 -4.213 19.032 1.00 58.12 76 LEU A N 1
ATOM 620 C CA . LEU A 1 76 ? -10.939 -4.908 20.205 1.00 58.12 76 LEU A CA 1
ATOM 621 C C . LEU A 1 76 ? -11.546 -6.283 19.879 1.00 58.12 76 LEU A C 1
ATOM 623 O O . LEU A 1 76 ? -11.505 -7.160 20.729 1.00 58.12 76 LEU A O 1
ATOM 627 N N . ALA A 1 77 ? -12.081 -6.503 18.671 1.00 58.31 77 ALA A N 1
ATOM 628 C CA . ALA A 1 77 ? -12.713 -7.777 18.313 1.00 58.31 77 ALA A CA 1
ATOM 629 C C . ALA A 1 77 ? -11.711 -8.937 18.123 1.00 58.31 77 ALA A C 1
ATOM 631 O O . ALA A 1 77 ? -12.136 -10.078 17.973 1.00 58.31 77 ALA A O 1
ATOM 632 N N . SER A 1 78 ? -10.399 -8.661 18.128 1.00 58.25 78 SER A N 1
ATOM 633 C CA . SER A 1 78 ? -9.331 -9.671 18.148 1.00 58.25 78 SER A CA 1
ATOM 634 C C . SER A 1 78 ? -8.402 -9.539 19.363 1.00 58.25 78 SER A C 1
ATOM 636 O O . SER A 1 78 ? -7.298 -10.084 19.352 1.00 58.25 78 SER A O 1
ATOM 638 N N . ALA A 1 79 ? -8.817 -8.799 20.397 1.00 65.69 79 ALA A N 1
ATOM 639 C CA . ALA A 1 79 ? -8.071 -8.669 21.644 1.00 65.69 79 ALA A CA 1
ATOM 640 C C . ALA A 1 79 ? -8.267 -9.901 22.547 1.00 65.69 79 ALA A C 1
ATOM 642 O O . ALA A 1 79 ? -9.291 -10.577 22.497 1.00 65.69 79 ALA A O 1
ATOM 643 N N . GLU A 1 80 ? -7.272 -10.201 23.383 1.00 70.75 80 GLU A N 1
ATOM 644 C CA . GLU A 1 80 ? -7.297 -11.374 24.261 1.00 70.75 80 GLU A CA 1
ATOM 645 C C . GLU A 1 80 ? -8.205 -11.155 25.487 1.00 70.75 80 GLU A C 1
ATOM 647 O O . GLU A 1 80 ? -8.047 -10.130 26.161 1.00 70.75 80 GLU A O 1
ATOM 652 N N . PRO A 1 81 ? -9.059 -12.136 25.853 1.00 80.12 81 PRO A N 1
ATOM 653 C CA . PRO A 1 81 ? -9.888 -12.081 27.055 1.00 80.12 81 PRO A CA 1
ATOM 654 C C . PRO A 1 81 ? -9.121 -11.705 28.329 1.00 80.12 81 PRO A C 1
ATOM 656 O O . PRO A 1 81 ? -9.531 -10.794 29.043 1.00 80.12 81 PRO A O 1
ATOM 659 N N . LYS A 1 82 ? -7.963 -12.337 28.568 1.00 81.75 82 LYS A N 1
ATOM 660 C CA . LYS A 1 82 ? -7.127 -12.141 29.765 1.00 81.75 82 LYS A CA 1
ATOM 661 C C . LYS A 1 82 ? -6.545 -10.737 29.876 1.00 81.75 82 LYS A C 1
ATOM 663 O O . LYS A 1 82 ? -6.576 -10.147 30.951 1.00 81.75 82 LYS A O 1
ATOM 668 N N . ARG A 1 83 ? -6.042 -10.166 28.777 1.00 75.44 83 ARG A N 1
ATOM 669 C CA . ARG A 1 83 ? -5.515 -8.790 28.761 1.00 75.44 83 ARG A CA 1
ATOM 670 C C . ARG A 1 83 ? -6.615 -7.735 28.858 1.00 75.44 83 ARG A C 1
ATOM 672 O O . ARG A 1 83 ? -6.405 -6.724 29.522 1.00 75.44 83 ARG A O 1
ATOM 679 N N . LEU A 1 84 ? -7.784 -7.972 28.256 1.00 81.44 84 LEU A N 1
ATOM 680 C CA . LEU A 1 84 ? -8.967 -7.129 28.466 1.00 81.44 84 LEU A CA 1
ATOM 681 C C . LEU A 1 84 ? -9.419 -7.181 29.931 1.00 81.44 84 LEU A C 1
ATOM 683 O O . LEU A 1 84 ? -9.566 -6.131 30.548 1.00 81.44 84 LEU A O 1
ATOM 687 N N . ALA A 1 85 ? -9.539 -8.377 30.512 1.00 84.19 85 ALA A N 1
ATOM 688 C CA . ALA A 1 85 ? -9.858 -8.572 31.923 1.00 84.19 85 ALA A CA 1
ATOM 689 C C . ALA A 1 85 ? -8.840 -7.884 32.848 1.00 84.19 85 ALA A C 1
ATOM 691 O O . ALA A 1 85 ? -9.236 -7.176 33.765 1.00 84.19 85 ALA A O 1
ATOM 692 N N . ALA A 1 86 ? -7.536 -8.011 32.582 1.00 85.69 86 ALA A N 1
ATOM 693 C CA . ALA A 1 86 ? -6.487 -7.373 33.379 1.00 85.69 86 ALA A CA 1
ATOM 694 C C . ALA A 1 86 ? -6.534 -5.833 33.341 1.00 85.69 86 ALA A C 1
ATOM 696 O O . ALA A 1 86 ? -6.276 -5.200 34.363 1.00 85.69 86 ALA A O 1
ATOM 697 N N . LEU A 1 87 ? -6.888 -5.228 32.199 1.00 85.50 87 LEU A N 1
ATOM 698 C CA . LEU A 1 87 ? -7.112 -3.779 32.099 1.00 85.50 87 LEU A CA 1
ATOM 699 C C . LEU A 1 87 ? -8.411 -3.346 32.798 1.00 85.50 87 LEU A C 1
ATOM 701 O O . LEU A 1 87 ? -8.430 -2.323 33.474 1.00 85.50 87 LEU A O 1
ATOM 705 N N . LEU A 1 88 ? -9.485 -4.127 32.653 1.00 86.62 88 LEU A N 1
ATOM 706 C CA . LEU A 1 88 ? -10.807 -3.819 33.207 1.00 86.62 88 LEU A CA 1
ATOM 707 C C . LEU A 1 88 ? -10.940 -4.124 34.709 1.00 86.62 88 LEU A C 1
ATOM 709 O O . LEU A 1 88 ? -11.812 -3.556 35.359 1.00 86.62 88 LEU A O 1
ATOM 713 N N . LYS A 1 89 ? -10.067 -4.960 35.287 1.00 85.56 89 LYS A N 1
ATOM 714 C CA . LYS A 1 89 ? -10.112 -5.385 36.700 1.00 85.56 89 LYS A CA 1
ATOM 715 C C . LYS A 1 89 ? -10.097 -4.227 37.706 1.00 85.56 89 LYS A C 1
ATOM 717 O O . LYS A 1 89 ? -10.655 -4.361 38.790 1.00 85.56 89 LYS A O 1
ATOM 722 N N . ASN A 1 90 ? -9.462 -3.112 37.346 1.00 84.56 90 ASN A N 1
ATOM 723 C CA . ASN A 1 90 ? -9.342 -1.919 38.189 1.00 84.56 90 ASN A CA 1
ATOM 724 C C . ASN A 1 90 ? -10.288 -0.779 37.755 1.00 84.56 90 ASN A C 1
ATOM 726 O O . ASN A 1 90 ? -10.237 0.310 38.326 1.00 84.56 90 ASN A O 1
ATOM 730 N N . GLU A 1 91 ? -11.121 -1.002 36.734 1.00 87.50 91 GLU A N 1
ATOM 731 C CA . GLU A 1 91 ? -12.072 -0.016 36.220 1.00 87.50 91 GLU A CA 1
ATOM 732 C C . GLU A 1 91 ? -13.422 -0.080 36.943 1.00 87.50 91 GLU A C 1
ATOM 734 O O . GLU A 1 91 ? -13.789 -1.067 37.580 1.00 87.50 91 GLU A O 1
ATOM 739 N N . ARG A 1 92 ? -14.203 0.999 36.840 1.00 86.75 92 ARG A N 1
ATOM 740 C CA . ARG A 1 92 ? -15.544 1.055 37.449 1.00 86.75 92 ARG A CA 1
ATOM 741 C C . ARG A 1 92 ? -16.469 0.051 36.758 1.00 86.75 92 ARG A C 1
ATOM 743 O O . ARG A 1 92 ? -16.555 0.074 35.536 1.00 86.75 92 ARG A O 1
ATOM 750 N N . SER A 1 93 ? -17.261 -0.727 37.499 1.00 84.94 93 SER A N 1
ATOM 751 C CA . SER A 1 93 ? -18.140 -1.773 36.933 1.00 84.94 93 SER A CA 1
ATOM 752 C C . SER A 1 93 ? -19.093 -1.274 35.832 1.00 84.94 93 SER A C 1
ATOM 754 O O . SER A 1 93 ? -19.359 -1.988 34.871 1.00 84.94 93 SER A O 1
ATOM 756 N N . ALA A 1 94 ? -19.546 -0.017 35.909 1.00 84.12 94 ALA A N 1
ATOM 757 C CA . ALA A 1 94 ? -20.302 0.614 34.825 1.00 84.12 94 ALA A CA 1
ATOM 758 C C . ALA A 1 94 ? -19.467 0.785 33.538 1.00 84.12 94 ALA A C 1
ATOM 760 O O . ALA A 1 94 ? -19.964 0.507 32.456 1.00 84.12 94 ALA A O 1
ATOM 761 N N . MET A 1 95 ? -18.194 1.189 33.636 1.00 83.25 95 MET A N 1
ATOM 762 C CA . MET A 1 95 ? -17.270 1.245 32.493 1.00 83.25 95 MET A CA 1
ATOM 763 C C . MET A 1 95 ? -17.001 -0.155 31.928 1.00 83.25 95 MET A C 1
ATOM 765 O O . MET A 1 95 ? -16.971 -0.328 30.714 1.00 83.25 95 MET A O 1
ATOM 769 N N . VAL A 1 96 ? -16.864 -1.161 32.796 1.00 87.19 96 VAL A N 1
ATOM 770 C CA . VAL A 1 96 ? -16.690 -2.565 32.395 1.00 87.19 96 VAL A CA 1
ATOM 771 C C . VAL A 1 96 ? -17.871 -3.035 31.535 1.00 87.19 96 VAL A C 1
ATOM 773 O O . VAL A 1 96 ? -17.656 -3.507 30.422 1.00 87.19 96 VAL A O 1
ATOM 776 N N . GLU A 1 97 ? -19.115 -2.816 31.965 1.00 86.25 97 GLU A N 1
ATOM 777 C CA . GLU A 1 97 ? -20.303 -3.179 31.173 1.00 86.25 97 GLU A CA 1
ATOM 778 C C . GLU A 1 97 ? -20.469 -2.330 29.893 1.00 86.25 97 GLU A C 1
ATOM 780 O O . GLU A 1 97 ? -20.816 -2.866 28.840 1.00 86.25 97 GLU A O 1
ATOM 785 N N . VAL A 1 98 ? -20.124 -1.035 29.921 1.00 84.81 98 VAL A N 1
ATOM 786 C CA . VAL A 1 98 ? -20.049 -0.176 28.714 1.00 84.81 98 VAL A CA 1
ATOM 787 C C . VAL A 1 98 ? -19.090 -0.756 27.664 1.00 84.81 98 VAL A C 1
ATOM 789 O O . VAL A 1 98 ? -19.373 -0.697 26.467 1.00 84.81 98 VAL A O 1
ATOM 792 N N . VAL A 1 99 ? -17.962 -1.325 28.097 1.00 82.88 99 VAL A N 1
ATOM 793 C CA . VAL A 1 99 ? -16.965 -1.948 27.214 1.00 82.88 99 VAL A CA 1
ATOM 794 C C . VAL A 1 99 ? -17.446 -3.296 26.699 1.00 82.88 99 VAL A C 1
ATOM 796 O O . VAL A 1 99 ? -17.365 -3.544 25.498 1.00 82.88 99 VAL A O 1
ATOM 799 N N . LEU A 1 100 ? -17.959 -4.158 27.577 1.00 83.88 100 LEU A N 1
ATOM 800 C CA . LEU A 1 100 ? -18.401 -5.509 27.222 1.00 83.88 100 LEU A CA 1
ATOM 801 C C . LEU A 1 100 ? -19.553 -5.485 26.208 1.00 83.88 100 LEU A C 1
ATOM 803 O O . LEU A 1 100 ? -19.542 -6.273 25.266 1.00 83.88 100 LEU A O 1
ATOM 807 N N . ASN A 1 101 ? -20.473 -4.524 26.323 1.00 81.06 101 ASN A N 1
ATOM 808 C CA . ASN A 1 101 ? -21.549 -4.304 25.349 1.00 81.06 101 ASN A CA 1
ATOM 809 C C . ASN A 1 101 ? -21.059 -3.771 23.982 1.00 81.06 101 ASN A C 1
ATOM 811 O O . ASN A 1 101 ? -21.828 -3.742 23.024 1.00 81.06 101 ASN A O 1
ATOM 815 N N . ALA A 1 102 ? -19.788 -3.366 23.860 1.00 76.38 102 ALA A N 1
ATOM 816 C CA . ALA A 1 102 ? -19.156 -2.937 22.607 1.00 76.38 102 ALA A CA 1
ATOM 817 C C . ALA A 1 102 ? -18.252 -4.017 21.961 1.00 76.38 102 ALA A C 1
ATOM 819 O O . ALA A 1 102 ? -17.612 -3.755 20.932 1.00 76.38 102 ALA A O 1
ATOM 820 N N . LEU A 1 103 ? -18.183 -5.217 22.550 1.00 74.94 103 LEU A N 1
ATOM 821 C CA . LEU A 1 103 ? -17.451 -6.383 22.038 1.00 74.94 103 LEU A CA 1
ATOM 822 C C . LEU A 1 103 ? -18.404 -7.388 21.356 1.00 74.94 103 LEU A C 1
ATOM 824 O O . LEU A 1 103 ? -19.606 -7.371 21.616 1.00 74.94 103 LEU A O 1
ATOM 828 N N . PRO A 1 104 ? -17.895 -8.303 20.506 1.00 77.50 104 PRO A N 1
ATOM 829 C CA . PRO A 1 104 ? -18.636 -9.509 20.128 1.00 77.50 104 PRO A CA 1
ATOM 830 C C . PRO A 1 104 ? -19.034 -10.316 21.373 1.00 77.50 104 PRO A C 1
ATOM 832 O O . PRO A 1 104 ? -18.245 -10.400 22.317 1.00 77.50 104 PRO A O 1
ATOM 835 N N . ALA A 1 105 ? -20.220 -10.931 21.363 1.00 77.75 105 ALA A N 1
ATOM 836 C CA . ALA A 1 105 ? -20.788 -11.613 22.531 1.00 77.75 105 ALA A CA 1
ATOM 837 C C . ALA A 1 105 ? -19.849 -12.682 23.122 1.00 77.75 105 ALA A C 1
ATOM 839 O O . ALA A 1 105 ? -19.630 -12.698 24.332 1.00 77.75 105 ALA A O 1
ATOM 840 N N . ASP A 1 106 ? -19.223 -13.498 22.271 1.00 78.94 106 ASP A N 1
ATOM 841 C CA . ASP A 1 106 ? -18.299 -14.569 22.678 1.00 78.94 106 ASP A CA 1
ATOM 842 C C . ASP A 1 106 ? -17.072 -14.014 23.419 1.00 78.94 106 ASP A C 1
ATOM 844 O O . ASP A 1 106 ? -16.634 -14.552 24.438 1.00 78.94 106 ASP A O 1
ATOM 848 N N . LEU A 1 107 ? -16.540 -12.883 22.939 1.00 79.69 107 LEU A N 1
ATOM 849 C CA . LEU A 1 107 ? -15.412 -12.201 23.567 1.00 79.69 107 LEU A CA 1
ATOM 850 C C . LEU A 1 107 ? -15.836 -11.518 24.874 1.00 79.69 107 LEU A C 1
ATOM 852 O O . LEU A 1 107 ? -15.104 -11.587 25.857 1.00 79.69 107 LEU A O 1
ATOM 856 N N . ALA A 1 108 ? -17.023 -10.908 24.924 1.00 82.38 108 ALA A N 1
ATOM 857 C CA . ALA A 1 108 ? -17.567 -10.338 26.155 1.00 82.38 108 ALA A CA 1
ATOM 858 C C . ALA A 1 108 ? -17.785 -11.414 27.237 1.00 82.38 108 ALA A C 1
ATOM 860 O O . ALA A 1 108 ? -17.468 -11.188 28.405 1.00 82.38 108 ALA A O 1
ATOM 861 N N . ALA A 1 109 ? -18.279 -12.596 26.858 1.00 82.62 109 ALA A N 1
ATOM 862 C CA . ALA A 1 109 ? -18.432 -13.740 27.753 1.00 82.62 109 ALA A CA 1
ATOM 863 C C . ALA A 1 109 ? -17.073 -14.239 28.274 1.00 82.62 109 ALA A C 1
ATOM 865 O O . ALA A 1 109 ? -16.890 -14.369 29.485 1.00 82.62 109 ALA A O 1
ATOM 866 N N . ALA A 1 110 ? -16.091 -14.424 27.384 1.00 83.94 110 ALA A N 1
ATOM 867 C CA . ALA A 1 110 ? -14.742 -14.835 27.767 1.00 83.94 110 ALA A CA 1
ATOM 868 C C . ALA A 1 110 ? -14.057 -13.821 28.706 1.00 83.94 110 ALA A C 1
ATOM 870 O O . ALA A 1 110 ? -13.423 -14.215 29.682 1.00 83.94 110 ALA A O 1
ATOM 871 N N . VAL A 1 111 ? -14.220 -12.513 28.471 1.00 85.38 111 VAL A N 1
ATOM 872 C CA . VAL A 1 111 ? -13.681 -11.468 29.363 1.00 85.38 111 VAL A CA 1
ATOM 873 C C . VAL A 1 111 ? -14.370 -11.494 30.737 1.00 85.38 111 VAL A C 1
ATOM 875 O O . VAL A 1 111 ? -13.680 -11.365 31.747 1.00 85.38 111 VAL A O 1
ATOM 878 N N . ARG A 1 112 ? -15.697 -11.705 30.819 1.00 86.00 112 ARG A N 1
ATOM 879 C CA . ARG A 1 112 ? -16.395 -11.855 32.117 1.00 86.00 112 ARG A CA 1
ATOM 880 C C . ARG A 1 112 ? -15.906 -13.079 32.900 1.00 86.00 112 ARG A C 1
ATOM 882 O O . ARG A 1 112 ? -15.734 -12.967 34.113 1.00 86.00 112 ARG A O 1
ATOM 889 N N . ALA A 1 113 ? -15.622 -14.197 32.228 1.00 85.12 113 ALA A N 1
ATOM 890 C CA . ALA A 1 113 ? -15.052 -15.388 32.862 1.00 85.12 113 ALA A CA 1
ATOM 891 C C . ALA A 1 113 ? -13.660 -15.112 33.468 1.00 85.12 113 ALA A C 1
ATOM 893 O O . ALA A 1 113 ? -13.444 -15.369 34.650 1.00 85.12 113 ALA A O 1
ATOM 894 N N . GLU A 1 114 ? -12.748 -14.501 32.705 1.00 85.88 114 GLU A N 1
ATOM 895 C CA . GLU A 1 114 ? -11.389 -14.158 33.169 1.00 85.88 114 GLU A CA 1
ATOM 896 C C . GLU A 1 114 ? -11.367 -13.067 34.262 1.00 85.88 114 GLU A C 1
ATOM 898 O O . GLU A 1 114 ? -10.420 -12.986 35.044 1.00 85.88 114 GLU A O 1
ATOM 903 N N . MET A 1 115 ? -12.411 -12.233 34.360 1.00 82.88 115 MET A N 1
ATOM 904 C CA . MET A 1 115 ? -12.586 -11.277 35.466 1.00 82.88 115 MET A CA 1
ATOM 905 C C . MET A 1 115 ? -13.162 -11.902 36.749 1.00 82.88 115 MET A C 1
ATOM 907 O O . MET A 1 115 ? -13.291 -11.193 37.746 1.00 82.88 115 MET A O 1
ATOM 911 N N . GLY A 1 116 ? -13.518 -13.192 36.755 1.00 79.62 116 GLY A N 1
ATOM 912 C CA . GLY A 1 116 ? -14.165 -13.833 37.907 1.00 79.62 116 GLY A CA 1
ATOM 913 C C . GLY A 1 116 ? -15.638 -13.445 38.080 1.00 79.62 116 GLY A C 1
ATOM 914 O O . GLY A 1 116 ? -16.130 -13.412 39.202 1.00 79.62 116 GLY A O 1
ATOM 915 N N . ASN A 1 117 ? -16.332 -13.154 36.972 1.00 66.06 117 ASN A N 1
ATOM 916 C CA . ASN A 1 117 ? -17.757 -12.814 36.906 1.00 66.06 117 ASN A CA 1
ATOM 917 C C . ASN A 1 117 ? -18.160 -11.573 37.750 1.00 66.06 117 ASN A C 1
ATOM 919 O O . ASN A 1 117 ? -18.884 -11.697 38.740 1.00 66.06 117 ASN A O 1
ATOM 923 N N . PRO A 1 118 ? -17.687 -10.362 37.383 1.00 65.69 118 PRO A N 1
ATOM 924 C CA . PRO A 1 118 ? -17.954 -9.132 38.134 1.00 65.69 118 PRO A CA 1
ATOM 925 C C . PRO A 1 118 ? -19.448 -8.753 38.148 1.00 65.69 118 PRO A C 1
ATOM 927 O O . PRO A 1 118 ? -20.194 -9.144 37.248 1.00 65.69 118 PRO A O 1
ATOM 930 N N . PRO A 1 119 ? -19.904 -7.956 39.137 1.00 62.41 119 PRO A N 1
ATOM 931 C CA . PRO A 1 119 ? -21.316 -7.615 39.294 1.00 62.41 119 PRO A CA 1
ATOM 932 C C . PRO A 1 119 ? -21.850 -6.839 38.082 1.00 62.41 119 PRO A C 1
ATOM 934 O O . PRO A 1 119 ? -21.435 -5.708 37.820 1.00 62.41 119 PRO A O 1
ATOM 937 N N . ALA A 1 120 ? -22.796 -7.451 37.367 1.00 64.25 120 ALA A N 1
ATOM 938 C CA . ALA A 1 120 ? -23.393 -6.911 36.150 1.00 64.25 120 ALA A CA 1
ATOM 939 C C . ALA A 1 120 ? -24.239 -5.657 36.443 1.00 64.25 120 ALA A C 1
ATOM 941 O O . ALA A 1 120 ? -25.379 -5.733 36.908 1.00 64.25 120 ALA A O 1
ATOM 942 N N . VAL A 1 121 ? -23.682 -4.480 36.154 1.00 75.44 121 VAL A N 1
ATOM 943 C CA . VAL A 1 121 ? -24.370 -3.194 36.323 1.00 75.44 121 VAL A CA 1
ATOM 944 C C . VAL A 1 121 ? -25.285 -2.929 35.130 1.00 75.44 121 VAL A C 1
ATOM 946 O O . VAL A 1 121 ? -24.815 -2.652 34.027 1.00 75.44 121 VAL A O 1
ATOM 949 N N . LYS A 1 122 ? -26.604 -2.931 35.359 1.00 75.19 122 LYS A N 1
ATOM 950 C CA . LYS A 1 122 ? -27.572 -2.431 34.372 1.00 75.19 122 LYS A CA 1
ATOM 951 C C . LYS A 1 122 ? -27.303 -0.949 34.095 1.00 75.19 122 LYS A C 1
ATOM 953 O O . LYS A 1 122 ? -27.413 -0.112 34.991 1.00 75.19 122 LYS A O 1
ATOM 958 N N . LEU A 1 123 ? -26.962 -0.622 32.851 1.00 74.75 123 LEU A N 1
ATOM 959 C CA . LEU A 1 123 ? -26.773 0.759 32.414 1.00 74.75 123 LEU A CA 1
ATOM 960 C C . LEU A 1 123 ? -28.143 1.448 32.335 1.00 74.75 123 LEU A C 1
ATOM 962 O O . LEU A 1 123 ? -28.990 1.073 31.534 1.00 74.75 123 LEU A O 1
ATOM 966 N N . LEU A 1 124 ? -28.361 2.459 33.181 1.00 65.25 124 LEU A N 1
ATOM 967 C CA . LEU A 1 124 ? -29.639 3.182 33.304 1.00 65.25 124 LEU A CA 1
ATOM 968 C C . LEU A 1 124 ? -30.005 4.050 32.084 1.00 65.25 124 LEU A C 1
ATOM 970 O O . LEU A 1 124 ? -31.110 4.588 32.033 1.00 65.25 124 LEU A O 1
ATOM 974 N N . ARG A 1 125 ? -29.072 4.252 31.146 1.00 76.12 125 ARG A N 1
ATOM 975 C CA . ARG A 1 125 ? -29.237 5.030 29.909 1.00 76.12 125 ARG A CA 1
ATOM 976 C C . ARG A 1 125 ? -28.307 4.487 28.831 1.00 76.12 125 ARG A C 1
ATOM 978 O O . ARG A 1 125 ? -27.192 4.069 29.148 1.00 76.12 125 ARG A O 1
ATOM 985 N N . ASP A 1 126 ? -28.728 4.595 27.575 1.00 76.75 126 ASP A N 1
ATOM 986 C CA . ASP A 1 126 ? -27.874 4.292 26.430 1.00 76.75 126 ASP A CA 1
ATOM 987 C C . ASP A 1 126 ? -26.646 5.206 26.373 1.00 76.75 126 ASP A C 1
ATOM 989 O O . ASP A 1 126 ? -26.695 6.415 26.627 1.00 76.75 126 ASP A O 1
ATOM 993 N N . VAL A 1 127 ? -25.514 4.608 26.014 1.00 78.38 127 VAL A N 1
ATOM 994 C CA . VAL A 1 127 ? -24.232 5.302 25.909 1.00 78.38 127 VAL A CA 1
ATOM 995 C C . VAL A 1 127 ? -24.146 5.964 24.539 1.00 78.38 127 VAL A C 1
ATOM 997 O O . VAL A 1 127 ? -24.259 5.290 23.516 1.00 78.38 127 VAL A O 1
ATOM 1000 N N . LYS A 1 128 ? -23.883 7.277 24.494 1.00 79.69 128 LYS A N 1
ATOM 1001 C CA . LYS A 1 128 ? -23.674 7.983 23.220 1.00 79.69 128 LYS A CA 1
ATOM 1002 C C . LYS A 1 128 ? -22.587 7.275 22.383 1.00 79.69 128 LYS A C 1
ATOM 1004 O O . LYS A 1 128 ? -21.504 7.029 22.924 1.00 79.69 128 LYS A O 1
ATOM 1009 N N . PRO A 1 129 ? -22.798 7.019 21.074 1.00 73.19 129 PRO A N 1
ATOM 1010 C CA . PRO A 1 129 ? -21.817 6.333 20.221 1.00 73.19 129 PRO A CA 1
ATOM 1011 C C . PRO A 1 129 ? -20.421 6.977 20.213 1.00 73.19 129 PRO A C 1
ATOM 1013 O O . PRO A 1 129 ? -19.406 6.291 20.109 1.00 73.19 129 PRO A O 1
ATOM 1016 N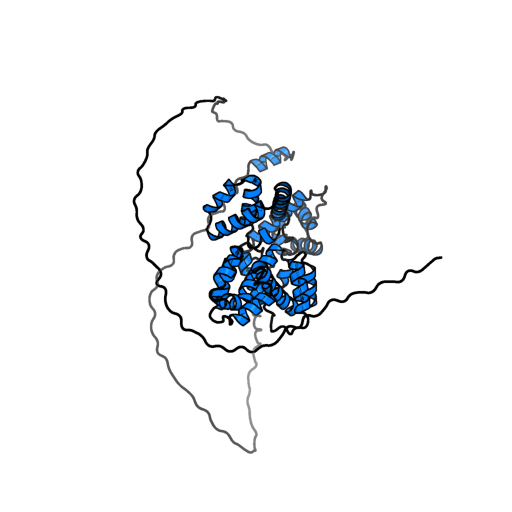 N . GLU A 1 130 ? -20.360 8.296 20.390 1.00 73.69 130 GLU A N 1
ATOM 1017 C CA . GLU A 1 130 ? -19.126 9.073 20.539 1.00 73.69 130 GLU A CA 1
ATOM 1018 C C . GLU A 1 130 ? -18.319 8.625 21.768 1.00 73.69 130 GLU A C 1
ATOM 1020 O O . GLU A 1 130 ? -17.122 8.352 21.662 1.00 73.69 130 GLU A O 1
ATOM 1025 N N . VAL A 1 131 ? -18.983 8.461 22.919 1.00 76.81 131 VAL A N 1
ATOM 1026 C CA . VAL A 1 131 ? -18.371 8.001 24.175 1.00 76.81 131 VAL A CA 1
ATOM 1027 C C . VAL A 1 131 ? -17.905 6.553 24.039 1.00 76.81 131 VAL A C 1
ATOM 1029 O O . VAL A 1 131 ? -16.771 6.255 24.412 1.00 76.81 131 VAL A O 1
ATOM 1032 N N . LEU A 1 132 ? -18.707 5.680 23.414 1.00 75.56 132 LEU A N 1
ATOM 1033 C CA . LEU A 1 132 ? -18.285 4.312 23.080 1.00 75.56 132 LEU A CA 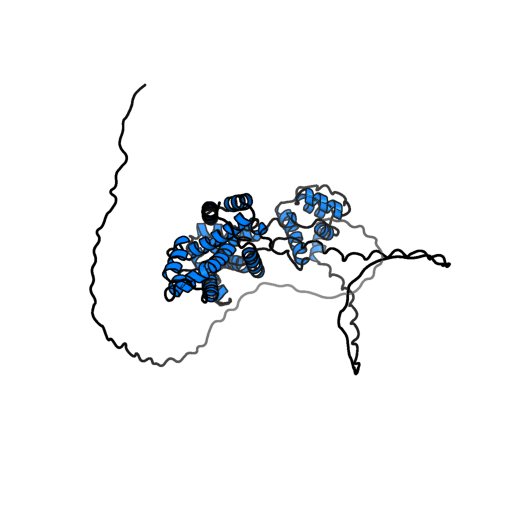1
ATOM 1034 C C . LEU A 1 132 ? -17.010 4.305 22.222 1.00 75.56 132 LEU A C 1
ATOM 1036 O O . LEU A 1 132 ? -16.110 3.509 22.477 1.00 75.56 132 LEU A O 1
ATOM 1040 N N . SER A 1 133 ? -16.883 5.219 21.252 1.00 70.25 133 SER A N 1
ATOM 1041 C CA . SER A 1 133 ? -15.686 5.324 20.404 1.00 70.25 133 SER A CA 1
ATOM 1042 C C . SER A 1 133 ? -14.431 5.776 21.170 1.00 70.25 133 SER A C 1
ATOM 1044 O O . SER A 1 133 ? -13.330 5.297 20.887 1.00 70.25 133 SER A O 1
ATOM 1046 N N . ILE A 1 134 ? -14.590 6.648 22.172 1.00 75.38 134 ILE A N 1
ATOM 1047 C CA . ILE A 1 134 ? -13.500 7.155 23.020 1.00 75.38 134 ILE A CA 1
ATOM 1048 C C . ILE A 1 134 ? -13.054 6.085 24.024 1.00 75.38 134 ILE A C 1
ATOM 1050 O O . ILE A 1 134 ? -11.855 5.840 24.159 1.00 75.38 134 ILE A O 1
ATOM 1054 N N . VAL A 1 135 ? -14.007 5.424 24.690 1.00 76.56 135 VAL A N 1
ATOM 1055 C CA . VAL A 1 135 ? -13.756 4.317 25.628 1.00 76.56 135 VAL A CA 1
ATOM 1056 C C . VAL A 1 135 ? -13.069 3.158 24.905 1.00 76.56 135 VAL A C 1
ATOM 1058 O O . VAL A 1 135 ? -12.001 2.717 25.329 1.00 76.56 135 VAL A O 1
ATOM 1061 N N . ARG A 1 136 ? -13.618 2.745 23.752 1.00 76.19 136 ARG A N 1
ATOM 1062 C CA . ARG A 1 136 ? -12.997 1.773 22.842 1.00 76.19 136 ARG A CA 1
ATOM 1063 C C . ARG A 1 136 ? -11.546 2.133 22.557 1.00 76.19 136 ARG A C 1
ATOM 1065 O O . ARG A 1 136 ? -10.663 1.296 22.730 1.00 76.19 136 ARG A O 1
ATOM 1072 N N . TRP A 1 137 ? -11.312 3.365 22.103 1.00 72.50 137 TRP A N 1
ATOM 1073 C CA . TRP A 1 137 ? -9.980 3.794 21.708 1.00 72.50 137 TRP A CA 1
ATOM 1074 C C . TRP A 1 137 ? -8.997 3.739 22.870 1.00 72.50 137 TRP A C 1
ATOM 1076 O O . TRP A 1 137 ? -7.927 3.179 22.676 1.00 72.50 137 TRP A O 1
ATOM 1086 N N . LYS A 1 138 ? -9.342 4.257 24.058 1.00 76.06 138 LYS A N 1
ATOM 1087 C CA . LYS A 1 138 ? -8.434 4.210 25.216 1.00 76.06 138 LYS A CA 1
ATOM 1088 C C . LYS A 1 138 ? -7.979 2.784 25.528 1.00 76.06 138 LYS A C 1
ATOM 1090 O O . LYS A 1 138 ? -6.811 2.580 25.833 1.00 76.06 138 LYS A O 1
ATOM 1095 N N . ILE A 1 139 ? -8.860 1.795 25.386 1.00 77.69 139 ILE A N 1
ATOM 1096 C CA . ILE A 1 139 ? -8.508 0.384 25.592 1.00 77.69 139 ILE A CA 1
ATOM 1097 C C . ILE A 1 139 ? -7.658 -0.150 24.431 1.00 77.69 139 ILE A C 1
ATOM 1099 O O . ILE A 1 139 ? -6.652 -0.804 24.682 1.00 77.69 139 ILE A O 1
ATOM 1103 N N . GLU A 1 140 ? -7.978 0.176 23.173 1.00 73.75 140 GLU A N 1
ATOM 1104 C CA . GLU A 1 140 ? -7.120 -0.143 22.015 1.00 73.75 140 GLU A CA 1
ATOM 1105 C C . GLU A 1 140 ? -5.736 0.535 22.104 1.00 73.75 140 GLU A C 1
ATOM 1107 O O . GLU A 1 140 ? -4.772 0.026 21.537 1.00 73.75 140 GLU A O 1
ATOM 1112 N N . ASP A 1 141 ? -5.606 1.672 22.791 1.00 72.62 141 ASP A N 1
ATOM 1113 C CA . ASP A 1 141 ? -4.349 2.389 23.054 1.00 72.62 141 ASP A CA 1
ATOM 1114 C C . ASP A 1 141 ? -3.550 1.741 24.195 1.00 72.62 141 ASP A C 1
ATOM 1116 O O . ASP A 1 141 ? -2.402 1.353 23.986 1.00 72.62 141 ASP A O 1
ATOM 1120 N N . SER A 1 142 ? -4.169 1.507 25.359 1.00 72.12 142 SER A N 1
ATOM 1121 C CA . SER A 1 142 ? -3.547 0.801 26.492 1.00 72.12 142 SER A CA 1
ATOM 1122 C C . SER A 1 142 ? -3.115 -0.624 26.127 1.00 72.12 142 SER A C 1
ATOM 1124 O O . SER A 1 142 ? -2.033 -1.066 26.518 1.00 72.12 142 SER A O 1
ATOM 1126 N N . LEU A 1 143 ? -3.910 -1.337 25.317 1.00 70.94 143 LEU A N 1
ATOM 1127 C CA . LEU A 1 143 ? -3.535 -2.644 24.769 1.00 70.94 143 LEU A CA 1
ATOM 1128 C C . LEU A 1 143 ? -2.321 -2.565 23.833 1.00 70.94 143 LEU A C 1
ATOM 1130 O O . LEU A 1 143 ? -1.566 -3.530 23.779 1.00 70.94 143 LEU A O 1
ATOM 1134 N N . ARG A 1 144 ? -2.110 -1.456 23.109 1.00 66.25 144 ARG A N 1
ATOM 1135 C CA . ARG A 1 144 ? -0.911 -1.255 22.274 1.00 66.25 144 ARG A CA 1
ATOM 1136 C C . ARG A 1 144 ? 0.303 -0.845 23.108 1.00 66.25 144 ARG A C 1
ATOM 1138 O O . ARG A 1 144 ? 1.374 -1.404 22.902 1.00 66.25 144 ARG A O 1
ATOM 1145 N N . ALA A 1 145 ? 0.139 0.045 24.087 1.00 62.81 145 ALA A N 1
ATOM 1146 C CA . ALA A 1 145 ? 1.210 0.442 25.005 1.00 62.81 145 ALA A CA 1
ATOM 1147 C C . ALA A 1 145 ? 1.765 -0.751 25.812 1.00 62.81 145 ALA A C 1
ATOM 1149 O O . ALA A 1 145 ? 2.970 -0.861 26.018 1.00 62.81 145 ALA A O 1
ATOM 1150 N N . GLY A 1 146 ? 0.902 -1.693 26.212 1.00 54.00 146 GLY A N 1
ATOM 1151 C CA . GLY A 1 146 ? 1.285 -2.922 26.916 1.00 54.00 146 GLY A CA 1
ATOM 1152 C C . GLY A 1 146 ? 1.802 -4.069 26.030 1.00 54.00 146 GLY A C 1
ATOM 1153 O O . GLY A 1 146 ? 1.742 -5.227 26.463 1.00 54.00 146 GLY A O 1
ATOM 1154 N N . VAL A 1 147 ? 2.229 -3.811 24.786 1.00 53.41 147 VAL A N 1
ATOM 1155 C CA . VAL A 1 147 ? 2.635 -4.838 23.807 1.00 53.41 147 VAL A CA 1
ATOM 1156 C C . VAL A 1 147 ? 3.942 -4.447 23.100 1.00 53.41 147 VAL A C 1
ATOM 1158 O O . VAL A 1 147 ? 3.954 -3.664 22.156 1.00 53.41 147 VAL A O 1
ATOM 1161 N N . ALA A 1 148 ? 5.051 -5.079 23.502 1.00 47.09 148 ALA A N 1
ATOM 1162 C CA . ALA A 1 148 ? 6.358 -4.929 22.844 1.00 47.09 148 ALA A CA 1
ATOM 1163 C C . ALA A 1 148 ? 6.436 -5.604 21.454 1.00 47.09 148 ALA A C 1
ATOM 1165 O O . ALA A 1 148 ? 7.337 -5.321 20.669 1.00 47.09 148 ALA A O 1
ATOM 1166 N N . GLN A 1 149 ? 5.495 -6.499 21.136 1.00 50.91 149 GLN A N 1
ATOM 1167 C CA . GLN A 1 149 ? 5.375 -7.156 19.833 1.00 50.91 149 GLN A CA 1
ATOM 1168 C C . GLN A 1 149 ? 3.909 -7.211 19.401 1.00 50.91 149 GLN A C 1
ATOM 1170 O O . GLN A 1 149 ? 3.191 -8.156 19.728 1.00 50.91 149 GLN A O 1
ATOM 1175 N N . VAL A 1 150 ? 3.455 -6.211 18.639 1.00 56.56 150 VAL A N 1
ATOM 1176 C CA . VAL A 1 150 ? 2.221 -6.375 17.856 1.00 56.56 150 VAL A CA 1
ATOM 1177 C C . VAL A 1 150 ? 2.512 -7.480 16.841 1.00 56.56 150 VAL A C 1
ATOM 1179 O O . VAL A 1 150 ? 3.531 -7.390 16.146 1.00 56.56 150 VAL A O 1
ATOM 1182 N N . GLY A 1 151 ? 1.689 -8.534 16.837 1.00 62.44 151 GLY A N 1
ATOM 1183 C CA . GLY A 1 151 ? 2.001 -9.813 16.198 1.00 62.44 151 GLY A CA 1
ATOM 1184 C C . GLY A 1 151 ? 2.395 -9.700 14.729 1.00 62.44 151 GLY A C 1
ATOM 1185 O O . GLY A 1 151 ? 1.910 -8.830 14.003 1.00 62.44 151 GLY A O 1
ATOM 1186 N N . SER A 1 152 ? 3.287 -10.594 14.303 1.00 78.44 152 SER A N 1
ATOM 1187 C CA . SER A 1 152 ? 3.777 -10.620 12.929 1.00 78.44 152 SER A CA 1
ATOM 1188 C C . SER A 1 152 ? 2.663 -10.914 11.927 1.00 78.44 152 SER A C 1
ATOM 1190 O O . SER A 1 152 ? 1.695 -11.631 12.215 1.00 78.44 152 SER A O 1
ATOM 1192 N N . PHE A 1 153 ? 2.807 -10.362 10.723 1.00 85.62 153 PHE A N 1
ATOM 1193 C CA . PHE A 1 153 ? 1.882 -10.653 9.635 1.00 85.62 153 PHE A CA 1
ATOM 1194 C C . PHE A 1 153 ? 1.924 -12.144 9.277 1.00 85.62 153 PHE A C 1
ATOM 1196 O O . PHE A 1 153 ? 2.982 -12.748 9.108 1.00 85.62 153 PHE A O 1
ATOM 1203 N N . ARG A 1 154 ? 0.745 -12.731 9.073 1.00 89.88 154 ARG A N 1
ATOM 1204 C CA . ARG A 1 154 ? 0.575 -13.959 8.287 1.00 89.88 154 ARG A CA 1
ATOM 1205 C C . ARG A 1 154 ? -0.069 -13.565 6.966 1.00 89.88 154 ARG A C 1
ATOM 1207 O O . ARG A 1 154 ? -0.785 -12.572 6.903 1.00 89.88 154 ARG A O 1
ATOM 1214 N N . PHE A 1 155 ? 0.098 -14.361 5.915 1.00 91.56 155 PHE A N 1
ATOM 1215 C CA . PHE A 1 155 ? -0.467 -14.019 4.602 1.00 91.56 155 PHE A CA 1
ATOM 1216 C C . PHE A 1 155 ? -1.999 -13.800 4.621 1.00 91.56 155 PHE A C 1
ATOM 1218 O O . PHE A 1 155 ? -2.522 -12.978 3.874 1.00 91.56 155 PHE A O 1
ATOM 1225 N N . THR A 1 156 ? -2.726 -14.431 5.552 1.00 90.25 156 THR A N 1
ATOM 1226 C CA . THR A 1 156 ? -4.166 -14.182 5.762 1.00 90.25 156 THR A CA 1
ATOM 1227 C C . THR A 1 156 ? -4.508 -12.747 6.184 1.00 90.25 156 THR A C 1
ATOM 1229 O O . THR A 1 156 ? -5.650 -12.330 6.011 1.00 90.25 156 THR A O 1
ATOM 1232 N N . ASP A 1 157 ? -3.552 -11.964 6.694 1.00 89.12 157 ASP A N 1
ATOM 1233 C CA . ASP A 1 157 ? -3.753 -10.549 7.034 1.00 89.12 157 ASP A CA 1
ATOM 1234 C C . ASP A 1 157 ? -3.911 -9.645 5.807 1.00 89.12 157 ASP A C 1
ATOM 1236 O O . ASP A 1 157 ? -4.443 -8.543 5.950 1.00 89.12 157 ASP A O 1
ATOM 1240 N N . VAL A 1 158 ? -3.549 -10.118 4.606 1.00 91.06 158 VAL A N 1
ATOM 1241 C CA . VAL A 1 158 ? -3.823 -9.431 3.331 1.00 91.06 158 VAL A CA 1
ATOM 1242 C C . VAL A 1 158 ? -5.328 -9.162 3.167 1.00 91.06 158 VAL A C 1
ATOM 1244 O O . VAL A 1 158 ? -5.714 -8.094 2.698 1.00 91.06 158 VAL A O 1
ATOM 1247 N N . MET A 1 159 ? -6.187 -10.052 3.683 1.00 88.44 159 MET A N 1
ATOM 1248 C CA . MET A 1 159 ? -7.641 -9.843 3.742 1.00 88.44 159 MET A CA 1
ATOM 1249 C C . MET A 1 159 ? -8.054 -8.666 4.635 1.00 88.44 159 MET A C 1
ATOM 1251 O O . MET A 1 159 ? -9.161 -8.164 4.499 1.00 88.44 159 MET A O 1
ATOM 1255 N N . THR A 1 160 ? -7.225 -8.226 5.584 1.00 85.12 160 THR A N 1
ATOM 1256 C CA . THR A 1 160 ? -7.584 -7.149 6.527 1.00 85.12 160 THR A CA 1
ATOM 1257 C C . THR A 1 160 ? -7.277 -5.749 5.998 1.00 85.12 160 THR A C 1
ATOM 1259 O O . THR A 1 160 ? -7.706 -4.772 6.611 1.00 85.12 160 THR A O 1
ATOM 1262 N N . LEU A 1 161 ? -6.539 -5.648 4.889 1.00 88.00 161 LEU A N 1
ATOM 1263 C CA . LEU A 1 161 ? -6.003 -4.393 4.371 1.00 88.00 161 LEU A CA 1
ATOM 1264 C C . LEU A 1 161 ? -7.089 -3.479 3.785 1.00 88.00 161 LEU A C 1
ATOM 1266 O O . LEU A 1 161 ? -8.066 -3.920 3.175 1.00 88.00 161 LEU A O 1
ATOM 1270 N N . GLN A 1 162 ? -6.874 -2.177 3.942 1.00 86.19 162 GLN A N 1
ATOM 1271 C CA . GLN A 1 162 ? -7.543 -1.109 3.209 1.00 86.19 162 GLN A CA 1
ATOM 1272 C C . GLN A 1 162 ? -7.000 -1.025 1.774 1.00 86.19 162 GLN A C 1
ATOM 1274 O O . GLN A 1 162 ? -5.928 -1.541 1.456 1.00 86.19 162 GLN A O 1
ATOM 1279 N N . GLN A 1 163 ? -7.718 -0.330 0.890 1.00 87.94 163 GLN A N 1
ATOM 1280 C CA . GLN A 1 163 ? -7.344 -0.241 -0.522 1.00 87.94 163 GLN A CA 1
ATOM 1281 C C . GLN A 1 163 ? -6.007 0.490 -0.740 1.00 87.94 163 GLN A C 1
ATOM 1283 O O . GLN A 1 163 ? -5.155 -0.036 -1.453 1.00 87.94 163 GLN A O 1
ATOM 1288 N N . ARG A 1 164 ? -5.764 1.627 -0.070 1.00 88.56 164 ARG A N 1
ATOM 1289 C CA . ARG A 1 164 ? -4.444 2.295 -0.024 1.00 88.56 164 ARG A CA 1
ATOM 1290 C C . ARG A 1 164 ? -3.301 1.416 0.513 1.00 88.56 164 ARG A C 1
ATOM 1292 O O . ARG A 1 164 ? -2.195 1.477 -0.019 1.00 88.56 164 ARG A O 1
ATOM 1299 N N . GLU A 1 165 ? -3.565 0.577 1.519 1.00 91.06 165 GLU A N 1
ATOM 1300 C CA . GLU A 1 165 ? -2.570 -0.332 2.112 1.00 91.06 165 GLU A CA 1
ATOM 1301 C C . GLU A 1 165 ? -2.191 -1.437 1.114 1.00 91.06 165 GLU A C 1
ATOM 1303 O O . GLU A 1 165 ? -1.013 -1.660 0.846 1.00 91.06 165 GLU A O 1
ATOM 1308 N N . LEU A 1 166 ? -3.188 -2.080 0.497 1.00 93.06 166 LEU A N 1
ATOM 1309 C CA . LEU A 1 166 ? -2.974 -3.119 -0.511 1.00 93.06 166 LEU A CA 1
ATOM 1310 C C . LEU A 1 166 ? -2.345 -2.568 -1.804 1.00 93.06 166 LEU A C 1
ATOM 1312 O O . LEU A 1 166 ? -1.510 -3.243 -2.401 1.00 93.06 166 LEU A O 1
ATOM 1316 N N . LEU A 1 167 ? -2.668 -1.333 -2.204 1.00 93.88 167 LEU A N 1
ATOM 1317 C CA . LEU A 1 167 ? -1.958 -0.631 -3.281 1.00 93.88 167 LEU A CA 1
ATOM 1318 C C . LEU A 1 167 ? -0.473 -0.430 -2.942 1.00 93.88 167 LEU A C 1
ATOM 1320 O O . LEU A 1 167 ? 0.369 -0.680 -3.794 1.00 93.88 167 LEU A O 1
ATOM 1324 N N . ALA A 1 168 ? -0.126 -0.059 -1.705 1.00 94.19 168 ALA A N 1
ATOM 1325 C CA . ALA A 1 168 ? 1.275 0.087 -1.295 1.00 94.19 168 ALA A CA 1
ATOM 1326 C C . ALA A 1 168 ? 2.042 -1.255 -1.260 1.00 94.19 168 ALA A C 1
ATOM 1328 O O . ALA A 1 168 ? 3.249 -1.278 -1.511 1.00 94.19 168 ALA A O 1
ATOM 1329 N N . VAL A 1 169 ? 1.358 -2.379 -0.996 1.00 95.25 169 VAL A N 1
ATOM 1330 C CA . VAL A 1 169 ? 1.924 -3.730 -1.186 1.00 95.25 169 VAL A CA 1
ATOM 1331 C C . VAL A 1 169 ? 2.119 -4.019 -2.676 1.00 95.25 169 VAL A C 1
ATOM 1333 O O . VAL A 1 169 ? 3.204 -4.438 -3.072 1.00 95.25 169 VAL A O 1
ATOM 1336 N N . ALA A 1 170 ? 1.102 -3.771 -3.508 1.00 95.75 170 ALA A N 1
ATOM 1337 C CA . ALA A 1 170 ? 1.165 -4.007 -4.949 1.00 95.75 170 ALA A CA 1
ATOM 1338 C C . ALA A 1 170 ? 2.276 -3.184 -5.619 1.00 95.75 170 ALA A C 1
ATOM 1340 O O . ALA A 1 170 ? 3.046 -3.744 -6.390 1.00 95.75 170 ALA A O 1
ATOM 1341 N N . ASP A 1 171 ? 2.439 -1.909 -5.263 1.00 96.31 171 ASP A N 1
ATOM 1342 C CA . ASP A 1 171 ? 3.503 -1.044 -5.783 1.00 96.31 171 ASP A CA 1
ATOM 1343 C C . ASP A 1 171 ? 4.903 -1.633 -5.476 1.00 96.31 171 ASP A C 1
ATOM 1345 O O . ASP A 1 171 ? 5.759 -1.710 -6.358 1.00 96.31 171 ASP A O 1
ATOM 1349 N N . ARG A 1 172 ? 5.129 -2.150 -4.255 1.00 95.81 172 ARG A N 1
ATOM 1350 C CA . ARG A 1 172 ? 6.405 -2.786 -3.857 1.00 95.81 172 ARG A CA 1
ATOM 1351 C C . ARG A 1 172 ? 6.640 -4.152 -4.499 1.00 95.81 172 ARG A C 1
ATOM 1353 O O . ARG A 1 172 ? 7.759 -4.441 -4.923 1.00 95.81 172 ARG A O 1
ATOM 1360 N N . MET A 1 173 ? 5.610 -4.995 -4.570 1.00 96.62 173 MET A N 1
ATOM 1361 C CA . MET A 1 173 ? 5.707 -6.299 -5.235 1.00 96.62 173 MET A CA 1
ATOM 1362 C C . MET A 1 173 ? 5.908 -6.129 -6.744 1.00 96.62 173 MET A C 1
ATOM 1364 O O . MET A 1 173 ? 6.694 -6.860 -7.336 1.00 96.62 173 MET A O 1
ATOM 1368 N N . GLY A 1 174 ? 5.254 -5.137 -7.348 1.00 96.81 174 GLY A N 1
ATOM 1369 C CA . GLY A 1 174 ? 5.384 -4.782 -8.755 1.00 96.81 174 GLY A CA 1
ATOM 1370 C C . GLY A 1 174 ? 6.793 -4.353 -9.127 1.00 96.81 174 GLY A C 1
ATOM 1371 O O . GLY A 1 174 ? 7.363 -4.914 -10.058 1.00 96.81 174 GLY A O 1
ATOM 1372 N N . ALA A 1 175 ? 7.392 -3.440 -8.354 1.00 97.06 175 ALA A N 1
ATOM 1373 C CA . ALA A 1 175 ? 8.786 -3.040 -8.541 1.00 97.06 175 ALA A CA 1
ATOM 1374 C C . ALA A 1 175 ? 9.734 -4.255 -8.513 1.00 97.06 175 ALA A C 1
ATOM 1376 O O . ALA A 1 175 ? 10.565 -4.412 -9.402 1.00 97.06 175 ALA A O 1
ATOM 1377 N N . ARG A 1 176 ? 9.562 -5.165 -7.539 1.00 96.00 176 ARG A N 1
ATOM 1378 C CA . ARG A 1 176 ? 10.357 -6.405 -7.421 1.00 96.00 176 ARG A CA 1
ATOM 1379 C C . ARG A 1 176 ? 10.134 -7.392 -8.575 1.00 96.00 176 ARG A C 1
ATOM 1381 O O . ARG A 1 176 ? 11.078 -8.074 -8.956 1.00 96.00 176 ARG A O 1
ATOM 1388 N N . VAL A 1 177 ? 8.918 -7.488 -9.117 1.00 96.06 177 VAL A N 1
ATOM 1389 C CA . VAL A 1 177 ? 8.590 -8.374 -10.254 1.00 96.06 177 VAL A CA 1
ATOM 1390 C C . VAL A 1 177 ? 9.131 -7.821 -11.573 1.00 96.06 177 VAL A C 1
ATOM 1392 O O . VAL A 1 177 ? 9.674 -8.581 -12.367 1.00 96.06 177 VAL A O 1
ATOM 1395 N N . LEU A 1 178 ? 9.027 -6.508 -11.793 1.00 97.12 178 LEU A N 1
ATOM 1396 C CA . LEU A 1 178 ? 9.505 -5.845 -13.011 1.00 97.12 178 LEU A CA 1
ATOM 1397 C C . LEU A 1 178 ? 11.009 -5.522 -12.984 1.00 97.12 178 LEU A C 1
ATOM 1399 O O . LEU A 1 178 ? 11.549 -5.121 -14.010 1.00 97.12 178 LEU A O 1
ATOM 1403 N N . ALA A 1 179 ? 11.690 -5.714 -11.851 1.00 97.00 179 ALA A N 1
ATOM 1404 C CA . ALA A 1 179 ? 13.103 -5.398 -11.618 1.00 97.00 179 ALA A CA 1
ATOM 1405 C C . ALA A 1 179 ? 14.040 -5.730 -12.795 1.00 97.00 179 ALA A C 1
ATOM 1407 O O . ALA A 1 179 ? 14.757 -4.864 -13.291 1.00 97.00 179 ALA A O 1
ATOM 1408 N N . THR A 1 180 ? 14.019 -6.978 -13.267 1.00 97.00 180 THR A N 1
ATOM 1409 C CA . THR A 1 180 ? 14.904 -7.455 -14.342 1.00 97.00 180 THR A CA 1
ATOM 1410 C C . THR A 1 180 ? 14.492 -6.959 -15.729 1.00 97.00 180 THR A C 1
ATOM 1412 O O . THR A 1 180 ? 15.344 -6.872 -16.610 1.00 97.00 180 THR A O 1
ATOM 1415 N N . ALA A 1 181 ? 13.220 -6.599 -15.925 1.00 96.81 181 ALA A N 1
ATOM 1416 C CA . ALA A 1 181 ? 12.732 -5.972 -17.149 1.00 96.81 181 ALA A CA 1
ATOM 1417 C C . ALA A 1 181 ? 13.111 -4.483 -17.195 1.00 96.81 181 ALA A C 1
ATOM 1419 O O . ALA A 1 181 ? 13.690 -4.031 -18.174 1.00 96.81 181 ALA A O 1
ATOM 1420 N N . VAL A 1 182 ? 12.897 -3.736 -16.107 1.00 96.75 182 VAL A N 1
ATOM 1421 C CA . VAL A 1 182 ? 13.299 -2.320 -16.000 1.00 96.75 182 VAL A CA 1
ATOM 1422 C C . VAL A 1 182 ? 14.819 -2.170 -16.144 1.00 96.75 182 VAL A C 1
ATOM 1424 O O . VAL A 1 182 ? 15.272 -1.314 -16.895 1.00 96.75 182 VAL A O 1
ATOM 1427 N N . ALA A 1 183 ? 15.612 -3.059 -15.536 1.00 95.88 183 ALA A N 1
ATOM 1428 C CA . ALA A 1 183 ? 17.066 -3.101 -15.736 1.00 95.88 183 ALA A CA 1
ATOM 1429 C C . ALA A 1 183 ? 17.502 -3.564 -17.147 1.00 95.88 183 ALA A C 1
ATOM 1431 O O . ALA A 1 183 ? 18.661 -3.387 -17.525 1.00 95.88 183 ALA A O 1
ATOM 1432 N N . GLY A 1 184 ? 16.595 -4.179 -17.915 1.00 95.31 184 GLY A N 1
ATOM 1433 C CA . GLY A 1 184 ? 16.799 -4.592 -19.307 1.00 95.31 184 GLY A CA 1
ATOM 1434 C C . GLY A 1 184 ? 16.494 -3.498 -20.338 1.00 95.31 184 GLY A C 1
ATOM 1435 O O . GLY A 1 184 ? 16.828 -3.671 -21.504 1.00 95.31 184 GLY A O 1
ATOM 1436 N N . LEU A 1 185 ? 15.911 -2.364 -19.920 1.00 93.81 185 LEU A N 1
ATOM 1437 C CA . LEU A 1 185 ? 15.641 -1.206 -20.786 1.00 93.81 185 LEU A CA 1
ATOM 1438 C C . LEU A 1 185 ? 16.897 -0.407 -21.175 1.00 93.81 185 LEU A C 1
ATOM 1440 O O . LEU A 1 185 ? 16.829 0.417 -22.082 1.00 93.81 185 LEU A O 1
ATOM 1444 N N . GLY A 1 186 ? 18.022 -0.601 -20.475 1.00 90.44 186 GLY A N 1
ATOM 1445 C CA . GLY A 1 186 ? 19.253 0.156 -20.721 1.00 90.44 186 GLY A CA 1
ATOM 1446 C C . GLY A 1 186 ? 19.015 1.668 -20.668 1.00 90.44 186 GLY A C 1
ATOM 1447 O O . GLY A 1 186 ? 18.515 2.187 -19.668 1.00 90.44 186 GLY A O 1
ATOM 1448 N N . ASP A 1 187 ? 19.327 2.354 -21.764 1.00 91.31 187 ASP A N 1
ATOM 1449 C CA . ASP A 1 187 ? 19.234 3.813 -21.887 1.00 91.31 187 ASP A CA 1
ATOM 1450 C C . ASP A 1 187 ? 17.785 4.347 -21.875 1.00 91.31 187 ASP A C 1
ATOM 1452 O O . ASP A 1 187 ? 17.567 5.530 -21.618 1.00 91.31 187 ASP A O 1
ATOM 1456 N N . GLU A 1 188 ? 16.768 3.493 -22.069 1.00 93.19 188 GLU A N 1
ATOM 1457 C CA . GLU A 1 188 ? 15.356 3.876 -21.892 1.00 93.19 188 GLU A CA 1
ATOM 1458 C C . GLU A 1 188 ? 14.921 3.891 -20.414 1.00 93.19 188 GLU A C 1
ATOM 1460 O O . GLU A 1 188 ? 13.885 4.475 -20.074 1.00 93.19 188 GLU A O 1
ATOM 1465 N N . MET A 1 189 ? 15.701 3.286 -19.505 1.00 93.88 189 MET A N 1
ATOM 1466 C CA . MET A 1 189 ? 15.344 3.174 -18.086 1.00 93.88 189 MET A CA 1
ATOM 1467 C C . MET A 1 189 ? 15.099 4.539 -17.407 1.00 93.88 189 MET A C 1
ATOM 1469 O O . MET A 1 189 ? 14.087 4.655 -16.710 1.00 93.88 189 MET A O 1
ATOM 1473 N N . PRO A 1 190 ? 15.916 5.599 -17.600 1.00 94.88 190 PRO A N 1
ATOM 1474 C CA . PRO A 1 190 ? 15.650 6.908 -17.000 1.00 94.88 190 PRO A CA 1
ATOM 1475 C C . PRO A 1 190 ? 14.338 7.532 -17.495 1.00 94.88 190 PRO A C 1
ATOM 1477 O O . PRO A 1 190 ? 13.589 8.094 -16.698 1.00 94.88 190 PRO A O 1
ATOM 1480 N N . ALA A 1 191 ? 14.013 7.378 -18.784 1.00 94.25 191 ALA A N 1
ATOM 1481 C CA . ALA A 1 191 ? 12.771 7.884 -19.372 1.00 94.25 191 ALA A CA 1
ATOM 1482 C C . ALA A 1 191 ? 11.532 7.108 -18.886 1.00 94.25 191 ALA A C 1
ATOM 1484 O O . ALA A 1 191 ? 10.467 7.695 -18.689 1.00 94.25 191 ALA A O 1
ATOM 1485 N N . PHE A 1 192 ? 11.666 5.802 -18.633 1.00 94.94 192 PHE A N 1
ATOM 1486 C CA . PHE A 1 192 ? 10.641 4.998 -17.963 1.00 94.94 192 PHE A CA 1
ATOM 1487 C C . PHE A 1 192 ? 10.445 5.432 -16.500 1.00 94.94 192 PHE A C 1
ATOM 1489 O O . PHE A 1 192 ? 9.314 5.653 -16.064 1.00 94.94 192 PHE A O 1
ATOM 1496 N N . LEU A 1 193 ? 11.537 5.608 -15.749 1.00 95.62 193 LEU A N 1
ATOM 1497 C CA . LEU A 1 193 ? 11.506 6.018 -14.342 1.00 95.62 193 LEU A CA 1
ATOM 1498 C C . LEU A 1 193 ? 10.954 7.443 -14.156 1.00 95.62 193 LEU A C 1
ATOM 1500 O O . LEU A 1 193 ? 10.232 7.688 -13.193 1.00 95.62 193 LEU A O 1
ATOM 1504 N N . ALA A 1 194 ? 11.219 8.368 -15.083 1.00 94.69 194 ALA A N 1
ATOM 1505 C CA . ALA A 1 194 ? 10.697 9.738 -15.042 1.00 94.69 194 ALA A CA 1
ATOM 1506 C C . ALA A 1 194 ? 9.158 9.822 -15.134 1.00 94.69 194 ALA A C 1
ATOM 1508 O O . ALA A 1 194 ? 8.568 10.785 -14.651 1.00 94.69 194 ALA A O 1
ATOM 1509 N N . LYS A 1 195 ? 8.495 8.804 -15.703 1.00 94.69 195 LYS A N 1
ATOM 1510 C CA . LYS A 1 195 ? 7.024 8.697 -15.769 1.00 94.69 195 LYS A CA 1
ATOM 1511 C C . LYS A 1 195 ? 6.380 8.183 -14.467 1.00 94.69 195 LYS A C 1
ATOM 1513 O O . LYS A 1 195 ? 5.153 8.107 -14.392 1.00 94.69 195 LYS A O 1
ATOM 1518 N N . LEU A 1 196 ? 7.163 7.769 -13.465 1.00 94.75 196 LEU A N 1
ATOM 1519 C CA . LEU A 1 196 ? 6.647 7.236 -12.198 1.00 94.75 196 LEU A CA 1
ATOM 1520 C C . LEU A 1 196 ? 6.508 8.331 -11.121 1.00 94.75 196 LEU A C 1
ATOM 1522 O O . LEU A 1 196 ? 7.415 9.152 -10.972 1.00 94.75 196 LEU A O 1
ATOM 1526 N N . PRO A 1 197 ? 5.446 8.291 -10.286 1.00 93.12 197 PRO A N 1
ATOM 1527 C CA . PRO A 1 197 ? 5.374 9.050 -9.034 1.00 93.12 197 PRO A CA 1
ATOM 1528 C C . PRO A 1 197 ? 6.632 8.856 -8.165 1.00 93.12 197 PRO A C 1
ATOM 1530 O O . PRO A 1 197 ? 7.158 7.740 -8.155 1.00 93.12 197 PRO A O 1
ATOM 1533 N N . PRO A 1 198 ? 7.092 9.852 -7.381 1.00 92.62 198 PRO A N 1
ATOM 1534 C CA . PRO A 1 198 ? 8.364 9.780 -6.646 1.00 92.62 198 PRO A CA 1
ATOM 1535 C C . PRO A 1 198 ? 8.542 8.521 -5.781 1.00 92.62 198 PRO A C 1
ATOM 1537 O O . PRO A 1 198 ? 9.581 7.861 -5.840 1.00 92.62 198 PRO A O 1
ATOM 1540 N N . ASP A 1 199 ? 7.503 8.114 -5.045 1.00 91.38 199 ASP A N 1
ATOM 1541 C CA . ASP A 1 199 ? 7.501 6.890 -4.234 1.00 91.38 199 ASP A CA 1
ATOM 1542 C C . ASP A 1 199 ? 7.672 5.616 -5.072 1.00 91.38 199 ASP A C 1
ATOM 1544 O O . ASP A 1 199 ? 8.381 4.690 -4.674 1.00 91.38 199 ASP A O 1
ATOM 1548 N N . GLN A 1 200 ? 7.068 5.580 -6.258 1.00 94.88 200 GLN A N 1
ATOM 1549 C CA . GLN A 1 200 ? 7.167 4.458 -7.185 1.00 94.88 200 GLN A CA 1
ATOM 1550 C C . GLN A 1 200 ? 8.501 4.457 -7.939 1.00 94.88 200 GLN A C 1
ATOM 1552 O O . GLN A 1 200 ? 9.093 3.395 -8.115 1.00 94.88 200 GLN A O 1
ATOM 1557 N N . ARG A 1 201 ? 9.020 5.634 -8.308 1.00 96.00 201 ARG A N 1
ATOM 1558 C CA . ARG A 1 201 ? 10.328 5.827 -8.950 1.00 96.00 201 ARG A CA 1
ATOM 1559 C C . ARG A 1 201 ? 11.464 5.308 -8.066 1.00 96.00 201 ARG A C 1
ATOM 1561 O O . ARG A 1 201 ? 12.305 4.543 -8.532 1.00 96.00 201 ARG A O 1
ATOM 1568 N N . VAL A 1 202 ? 11.445 5.644 -6.771 1.00 94.25 202 VAL A N 1
ATOM 1569 C CA . VAL A 1 202 ? 12.434 5.164 -5.784 1.00 94.25 202 VAL A CA 1
ATOM 1570 C C . VAL A 1 202 ? 12.338 3.651 -5.554 1.00 94.25 202 VAL A C 1
ATOM 1572 O O . VAL A 1 202 ? 13.364 3.003 -5.341 1.00 94.25 202 VAL A O 1
ATOM 1575 N N . LEU A 1 203 ? 11.135 3.065 -5.608 1.00 94.88 203 LEU A N 1
ATOM 1576 C CA . LEU A 1 203 ? 10.960 1.610 -5.534 1.00 94.88 203 LEU A CA 1
ATOM 1577 C C . LEU A 1 203 ? 11.474 0.904 -6.796 1.00 94.88 203 LEU A C 1
ATOM 1579 O O . LEU A 1 203 ? 12.181 -0.095 -6.680 1.00 94.88 203 LEU A O 1
ATOM 1583 N N . ALA A 1 204 ? 11.142 1.423 -7.980 1.00 96.44 204 ALA A N 1
ATOM 1584 C CA . ALA A 1 204 ? 11.523 0.843 -9.262 1.00 96.44 204 ALA A CA 1
ATOM 1585 C C . ALA A 1 204 ? 13.037 0.912 -9.508 1.00 96.44 204 ALA A C 1
ATOM 1587 O O . ALA A 1 204 ? 13.611 -0.102 -9.895 1.00 96.44 204 ALA A O 1
ATOM 1588 N N . SER A 1 205 ? 13.693 2.042 -9.205 1.00 96.38 205 SER A N 1
ATOM 1589 C CA . SER A 1 205 ? 15.157 2.180 -9.308 1.00 96.38 205 SER A CA 1
ATOM 1590 C C . SER A 1 205 ? 15.867 1.135 -8.444 1.00 96.38 205 SER A C 1
ATOM 1592 O O . SER A 1 205 ? 16.567 0.269 -8.962 1.00 96.38 205 SER A O 1
ATOM 1594 N N . LYS A 1 206 ? 15.566 1.100 -7.137 1.00 96.00 206 LYS A N 1
ATOM 1595 C CA . LYS A 1 206 ? 16.203 0.174 -6.181 1.00 96.00 206 LYS A CA 1
ATOM 1596 C C . LYS A 1 206 ? 15.917 -1.298 -6.474 1.00 96.00 206 LYS A C 1
ATOM 1598 O O . LYS A 1 206 ? 16.724 -2.165 -6.144 1.00 96.00 206 LYS A O 1
ATOM 1603 N N . ALA A 1 207 ? 14.774 -1.597 -7.090 1.00 95.69 207 ALA A N 1
ATOM 1604 C CA . ALA A 1 207 ? 14.474 -2.937 -7.568 1.00 95.69 207 ALA A CA 1
ATOM 1605 C C . ALA A 1 207 ? 15.262 -3.282 -8.844 1.00 95.69 207 ALA A C 1
ATOM 1607 O O . ALA A 1 207 ? 15.815 -4.376 -8.917 1.00 95.69 207 ALA A O 1
ATOM 1608 N N . ALA A 1 208 ? 15.366 -2.365 -9.810 1.00 95.88 208 ALA A N 1
ATOM 1609 C CA . ALA A 1 208 ? 16.151 -2.543 -11.032 1.00 95.88 208 ALA A CA 1
ATOM 1610 C C . ALA A 1 208 ? 17.655 -2.682 -10.739 1.00 95.88 208 ALA A C 1
ATOM 1612 O O . ALA A 1 208 ? 18.288 -3.596 -11.259 1.00 95.88 208 ALA A O 1
ATOM 1613 N N . GLU A 1 209 ? 18.203 -1.874 -9.828 1.00 95.56 209 GLU A N 1
ATOM 1614 C CA . GLU A 1 209 ? 19.570 -1.992 -9.296 1.00 95.56 209 GLU A CA 1
ATOM 1615 C C . GLU A 1 209 ? 19.837 -3.413 -8.758 1.00 95.56 209 GLU A C 1
ATOM 1617 O O . GLU A 1 209 ? 20.766 -4.091 -9.197 1.00 95.56 209 GLU A O 1
ATOM 1622 N N . ALA A 1 210 ? 18.961 -3.926 -7.882 1.00 94.00 210 ALA A N 1
ATOM 1623 C CA . ALA A 1 210 ? 19.041 -5.296 -7.359 1.00 94.00 210 ALA A CA 1
ATOM 1624 C C . ALA A 1 210 ? 18.739 -6.390 -8.414 1.00 94.00 210 ALA A C 1
ATOM 1626 O O . ALA A 1 210 ? 19.070 -7.564 -8.219 1.00 94.00 210 ALA A O 1
ATOM 1627 N N . GLY A 1 211 ? 18.098 -6.020 -9.524 1.00 91.00 211 GLY A N 1
ATOM 1628 C CA . GLY A 1 211 ? 17.807 -6.876 -10.673 1.00 91.00 211 GLY A CA 1
ATOM 1629 C C . GLY A 1 211 ? 18.907 -6.898 -11.738 1.00 91.00 211 GLY A C 1
ATOM 1630 O O . GLY A 1 211 ? 18.925 -7.826 -12.544 1.00 91.00 211 GLY A O 1
ATOM 1631 N N . ALA A 1 212 ? 19.835 -5.934 -11.741 1.00 92.75 212 ALA A N 1
ATOM 1632 C CA . ALA A 1 212 ? 20.735 -5.656 -12.863 1.00 92.75 212 ALA A CA 1
ATOM 1633 C C . ALA A 1 212 ? 21.611 -6.851 -13.276 1.00 92.75 212 ALA A C 1
ATOM 1635 O O . ALA A 1 212 ? 21.744 -7.138 -14.465 1.00 92.75 212 ALA A O 1
ATOM 1636 N N . ALA A 1 213 ? 22.120 -7.618 -12.306 1.00 92.31 213 ALA A N 1
ATOM 1637 C CA . ALA A 1 213 ? 22.903 -8.837 -12.546 1.00 92.31 213 ALA A CA 1
ATOM 1638 C C . ALA A 1 213 ? 22.114 -9.976 -13.235 1.00 92.31 213 ALA A C 1
ATOM 1640 O O . ALA A 1 213 ? 22.695 -10.983 -13.630 1.00 92.31 213 ALA A O 1
ATOM 1641 N N . ARG A 1 214 ? 20.787 -9.842 -13.356 1.00 94.25 214 ARG A N 1
ATOM 1642 C CA . ARG A 1 214 ? 19.875 -10.768 -14.048 1.00 94.25 214 ARG A CA 1
ATOM 1643 C C . ARG A 1 214 ? 18.911 -10.013 -14.973 1.00 94.25 214 ARG A C 1
ATOM 1645 O O . ARG A 1 214 ? 17.773 -10.447 -15.155 1.00 94.25 214 ARG A O 1
ATOM 1652 N N . ARG A 1 215 ? 19.337 -8.864 -15.515 1.00 93.38 215 ARG A N 1
ATOM 1653 C CA . ARG A 1 215 ? 18.539 -8.084 -16.470 1.00 93.38 215 ARG A CA 1
ATOM 1654 C C . ARG A 1 215 ? 18.149 -8.930 -17.685 1.00 93.38 215 ARG A C 1
ATOM 1656 O O . ARG A 1 215 ? 18.928 -9.764 -18.144 1.00 93.38 215 ARG A O 1
ATOM 1663 N N . LEU A 1 216 ? 16.941 -8.706 -18.186 1.00 94.25 216 LEU A N 1
ATOM 1664 C CA . LEU A 1 216 ? 16.445 -9.321 -19.414 1.00 94.25 216 LEU A CA 1
ATOM 1665 C C . LEU A 1 216 ? 17.101 -8.678 -20.649 1.00 94.25 216 LEU A C 1
ATOM 1667 O O . LEU A 1 216 ? 17.713 -7.612 -20.543 1.00 94.25 216 LEU A O 1
ATOM 1671 N N . THR A 1 217 ? 16.953 -9.297 -21.826 1.00 95.62 217 THR A N 1
ATOM 1672 C CA . THR A 1 217 ? 17.246 -8.588 -23.084 1.00 95.62 217 THR A CA 1
ATOM 1673 C C . THR A 1 217 ? 16.224 -7.468 -23.286 1.00 95.62 217 THR A C 1
ATOM 1675 O O . THR A 1 217 ? 15.108 -7.556 -22.780 1.00 95.62 217 THR A O 1
ATOM 1678 N N . GLU A 1 218 ? 16.563 -6.435 -24.056 1.00 93.75 218 GLU A N 1
ATOM 1679 C CA . GLU A 1 218 ? 15.663 -5.308 -24.358 1.00 93.75 218 GLU A CA 1
ATOM 1680 C C . GLU A 1 218 ? 14.298 -5.769 -24.920 1.00 93.75 218 GLU A C 1
ATOM 1682 O O . GLU A 1 218 ? 13.249 -5.228 -24.566 1.00 93.75 218 GLU A O 1
ATOM 1687 N N . LYS A 1 219 ? 14.297 -6.828 -25.744 1.00 94.88 219 LYS A N 1
ATOM 1688 C CA . LYS A 1 219 ? 13.084 -7.412 -26.337 1.00 94.88 219 LYS A CA 1
ATOM 1689 C C . LYS A 1 219 ? 12.212 -8.098 -25.284 1.00 94.88 219 LYS A C 1
ATOM 1691 O O . LYS A 1 219 ? 11.015 -7.828 -25.207 1.00 94.88 219 LYS A O 1
ATOM 1696 N N . ASP A 1 220 ? 12.817 -8.938 -24.446 1.00 96.12 220 ASP A N 1
ATOM 1697 C CA . ASP A 1 220 ? 12.114 -9.646 -23.368 1.00 96.12 220 ASP A CA 1
ATOM 1698 C C . ASP A 1 220 ? 11.634 -8.670 -22.281 1.00 96.12 220 ASP A C 1
ATOM 1700 O O . ASP A 1 220 ? 10.540 -8.817 -21.738 1.00 96.12 220 ASP A O 1
ATOM 1704 N N . ALA A 1 221 ? 12.431 -7.637 -21.993 1.00 95.62 221 ALA A N 1
ATOM 1705 C CA . ALA A 1 221 ? 12.100 -6.549 -21.084 1.00 95.62 221 ALA A CA 1
ATOM 1706 C C . ALA A 1 221 ? 10.849 -5.795 -21.543 1.00 95.62 221 ALA A C 1
ATOM 1708 O O . ALA A 1 221 ? 9.897 -5.674 -20.768 1.00 95.62 221 ALA A O 1
ATOM 1709 N N . ARG A 1 222 ? 10.814 -5.338 -22.804 1.00 95.19 222 ARG A N 1
ATOM 1710 C CA . ARG A 1 222 ? 9.630 -4.677 -23.367 1.00 95.19 222 ARG A CA 1
ATOM 1711 C C . ARG A 1 222 ? 8.414 -5.606 -23.368 1.00 95.19 222 ARG A C 1
ATOM 1713 O O . ARG A 1 222 ? 7.356 -5.161 -22.941 1.00 95.19 222 ARG A O 1
ATOM 1720 N N . LEU A 1 223 ? 8.556 -6.888 -23.720 1.00 96.38 223 LEU A N 1
ATOM 1721 C CA . LEU A 1 223 ? 7.455 -7.866 -23.684 1.00 96.38 223 LEU A CA 1
ATOM 1722 C C . LEU A 1 223 ? 6.880 -8.063 -22.267 1.00 96.38 223 LEU A C 1
ATOM 1724 O O . LEU A 1 223 ? 5.662 -8.066 -22.084 1.00 96.38 223 LEU A O 1
ATOM 1728 N N . VAL A 1 224 ? 7.734 -8.186 -21.245 1.00 95.56 224 VAL A N 1
ATOM 1729 C CA . VAL A 1 224 ? 7.298 -8.318 -19.841 1.00 95.56 224 VAL A CA 1
ATOM 1730 C C . VAL A 1 224 ? 6.625 -7.039 -19.335 1.00 95.56 224 VAL A C 1
ATOM 1732 O O . VAL A 1 224 ? 5.644 -7.114 -18.595 1.00 95.56 224 VAL A O 1
ATOM 1735 N N . LEU A 1 225 ? 7.113 -5.864 -19.737 1.00 96.19 225 LEU A N 1
ATOM 1736 C CA . LEU A 1 225 ? 6.493 -4.580 -19.401 1.00 96.19 225 LEU A CA 1
ATOM 1737 C C . LEU A 1 225 ? 5.135 -4.404 -20.104 1.00 96.19 225 LEU A C 1
ATOM 1739 O O . LEU A 1 225 ? 4.171 -3.972 -19.467 1.00 96.19 225 LEU A O 1
ATOM 1743 N N . ASP A 1 226 ? 5.034 -4.787 -21.376 1.00 96.25 226 ASP A N 1
ATOM 1744 C CA . ASP A 1 226 ? 3.819 -4.701 -22.192 1.00 96.25 226 ASP A CA 1
ATOM 1745 C C . ASP A 1 226 ? 2.692 -5.610 -21.677 1.00 96.25 226 ASP A C 1
ATOM 1747 O O . ASP A 1 226 ? 1.570 -5.148 -21.473 1.00 96.25 226 ASP A O 1
ATOM 1751 N N . MET A 1 227 ? 3.009 -6.855 -21.291 1.00 95.50 227 MET A N 1
ATOM 1752 C CA . MET A 1 227 ? 2.072 -7.801 -20.654 1.00 95.50 227 MET A CA 1
ATOM 1753 C C . MET A 1 227 ? 1.312 -7.195 -19.452 1.00 95.50 227 MET A C 1
ATOM 1755 O O . MET A 1 227 ? 0.171 -7.574 -19.153 1.00 95.50 227 MET A O 1
ATOM 1759 N N . HIS A 1 228 ? 1.936 -6.240 -18.756 1.00 95.69 228 HIS A N 1
ATOM 1760 C CA . HIS A 1 228 ? 1.352 -5.523 -17.627 1.00 95.69 228 HIS A CA 1
ATOM 1761 C C . HIS A 1 228 ? 0.744 -4.152 -17.979 1.00 95.69 228 HIS A C 1
ATOM 1763 O O . HIS A 1 228 ? 0.035 -3.601 -17.134 1.00 95.69 228 HIS A O 1
ATOM 1769 N N . GLY A 1 229 ? 0.974 -3.615 -19.182 1.00 93.81 229 GLY A N 1
ATOM 1770 C CA . GLY A 1 229 ? 0.614 -2.249 -19.593 1.00 93.81 229 GLY A CA 1
ATOM 1771 C C . GLY A 1 229 ? 1.607 -1.175 -19.123 1.00 93.81 229 GLY A C 1
ATOM 1772 O O . GLY A 1 229 ? 1.270 0.007 -19.054 1.00 93.81 229 GLY A O 1
ATOM 1773 N N . ALA A 1 230 ? 2.828 -1.570 -18.746 1.00 94.25 230 ALA A N 1
ATOM 1774 C CA . ALA A 1 230 ? 3.815 -0.677 -18.144 1.00 94.25 230 ALA A CA 1
ATOM 1775 C C . ALA A 1 230 ? 4.495 0.269 -19.149 1.00 94.25 230 ALA A C 1
ATOM 1777 O O . ALA A 1 230 ? 5.010 1.297 -18.727 1.00 94.25 230 ALA A O 1
ATOM 1778 N N . LEU A 1 231 ? 4.503 -0.038 -20.452 1.00 92.31 231 LEU A N 1
ATOM 1779 C CA . LEU A 1 231 ? 5.094 0.846 -21.470 1.00 92.31 231 LEU A CA 1
ATOM 1780 C C . LEU A 1 231 ? 4.267 2.133 -21.659 1.00 92.31 231 LEU A C 1
ATOM 1782 O O . LEU A 1 231 ? 4.822 3.236 -21.685 1.00 92.31 231 LEU A O 1
ATOM 1786 N N . GLU A 1 232 ? 2.939 1.988 -21.717 1.00 92.62 232 GLU A N 1
ATOM 1787 C CA . GLU A 1 232 ? 1.982 3.099 -21.767 1.00 92.62 232 GLU A CA 1
ATOM 1788 C C . GLU A 1 232 ? 1.887 3.817 -20.414 1.00 92.62 232 GLU A C 1
ATOM 1790 O O . GLU A 1 232 ? 2.049 5.035 -20.332 1.00 92.62 232 GLU A O 1
ATOM 1795 N N . ASN A 1 233 ? 1.648 3.059 -19.337 1.00 94.81 233 ASN A N 1
ATOM 1796 C CA . ASN A 1 233 ? 1.435 3.591 -17.996 1.00 94.81 233 ASN A CA 1
ATOM 1797 C C . ASN A 1 233 ? 2.270 2.814 -16.960 1.00 94.81 233 ASN A C 1
ATOM 1799 O O . ASN A 1 233 ? 1.772 1.861 -16.349 1.00 94.81 233 ASN A O 1
ATOM 1803 N N . PRO A 1 234 ? 3.526 3.233 -16.706 1.00 95.38 234 PRO A N 1
ATOM 1804 C CA . PRO A 1 234 ? 4.422 2.577 -15.752 1.00 95.38 234 PRO A CA 1
ATOM 1805 C C . PRO A 1 234 ? 3.820 2.379 -14.355 1.00 95.38 234 PRO A C 1
ATOM 1807 O O . PRO A 1 234 ? 4.014 1.328 -13.743 1.00 95.38 234 PRO A O 1
ATOM 1810 N N . SER A 1 235 ? 3.032 3.344 -13.864 1.00 94.19 235 SER A N 1
ATOM 1811 C CA . SER A 1 235 ? 2.392 3.270 -12.542 1.00 94.19 235 SER A CA 1
ATOM 1812 C C . SER A 1 235 ? 1.325 2.172 -12.474 1.00 94.19 235 SER A C 1
ATOM 1814 O O . SER A 1 235 ? 1.282 1.384 -11.522 1.00 94.19 235 SER A O 1
ATOM 1816 N N . LEU A 1 236 ? 0.476 2.080 -13.503 1.00 94.19 236 LEU A N 1
ATOM 1817 C CA . LEU A 1 236 ? -0.548 1.042 -13.612 1.00 94.19 236 LEU A CA 1
ATOM 1818 C C . LEU A 1 236 ? 0.071 -0.333 -13.887 1.00 94.19 236 LEU A C 1
ATOM 1820 O O . LEU A 1 236 ? -0.357 -1.318 -13.287 1.00 94.19 236 LEU A O 1
ATOM 1824 N N . GLY A 1 237 ? 1.100 -0.404 -14.732 1.00 95.94 237 GLY A N 1
ATOM 1825 C CA . GLY A 1 237 ? 1.804 -1.646 -15.037 1.00 95.94 237 GLY A CA 1
ATOM 1826 C C . GLY A 1 237 ? 2.529 -2.232 -13.827 1.00 95.94 237 GLY A C 1
ATOM 1827 O O . GLY A 1 237 ? 2.400 -3.425 -13.548 1.00 95.94 237 GLY A O 1
ATOM 1828 N N . MET A 1 238 ? 3.189 -1.395 -13.023 1.00 96.12 238 MET A N 1
ATOM 1829 C CA . MET A 1 238 ? 3.784 -1.833 -11.760 1.00 96.12 238 MET A CA 1
ATOM 1830 C C . MET A 1 238 ? 2.713 -2.363 -10.790 1.00 96.12 238 MET A C 1
ATOM 1832 O O . MET A 1 238 ? 2.863 -3.453 -10.236 1.00 96.12 238 MET A O 1
ATOM 1836 N N . ARG A 1 239 ? 1.571 -1.673 -10.663 1.00 95.62 239 ARG A N 1
ATOM 1837 C CA . ARG A 1 239 ? 0.410 -2.159 -9.887 1.00 95.62 239 ARG A CA 1
ATOM 1838 C C . ARG A 1 239 ? -0.138 -3.483 -10.401 1.00 95.62 239 ARG A C 1
ATOM 1840 O O . ARG A 1 239 ? -0.495 -4.344 -9.600 1.00 95.62 239 ARG A O 1
ATOM 1847 N N . SER A 1 240 ? -0.180 -3.654 -11.717 1.00 97.25 240 SER A N 1
ATOM 1848 C CA . SER A 1 240 ? -0.635 -4.867 -12.392 1.00 97.25 240 SER A CA 1
ATOM 1849 C C . SER A 1 240 ? 0.277 -6.059 -12.071 1.00 97.25 240 SER A C 1
ATOM 1851 O O . SER A 1 240 ? -0.211 -7.097 -11.623 1.00 97.25 240 SER A O 1
ATOM 1853 N N . ALA A 1 241 ? 1.599 -5.890 -12.174 1.00 97.56 241 ALA A N 1
ATOM 1854 C CA . ALA A 1 241 ? 2.586 -6.907 -11.799 1.00 97.56 241 ALA A CA 1
ATOM 1855 C C . ALA A 1 241 ? 2.508 -7.289 -10.308 1.00 97.56 241 ALA A C 1
ATOM 1857 O O . ALA A 1 241 ? 2.523 -8.471 -9.948 1.00 97.56 241 ALA A O 1
ATOM 1858 N N . GLY A 1 242 ? 2.337 -6.296 -9.430 1.00 96.94 242 GLY A N 1
ATOM 1859 C CA . GLY A 1 242 ? 2.110 -6.520 -8.004 1.00 96.94 242 GLY A CA 1
ATOM 1860 C C . GLY A 1 242 ? 0.820 -7.290 -7.716 1.00 96.94 242 GLY A C 1
ATOM 1861 O O . GLY A 1 242 ? 0.834 -8.256 -6.951 1.00 96.94 242 GLY A O 1
ATOM 1862 N N . ALA A 1 243 ? -0.285 -6.909 -8.363 1.00 96.88 243 ALA A N 1
ATOM 1863 C CA . ALA A 1 243 ? -1.578 -7.574 -8.230 1.00 96.88 243 ALA A CA 1
ATOM 1864 C C . ALA A 1 243 ? -1.531 -9.035 -8.712 1.00 96.88 243 ALA A C 1
ATOM 1866 O O . ALA A 1 243 ? -2.043 -9.906 -8.007 1.00 96.88 243 ALA A O 1
ATOM 1867 N N . GLN A 1 244 ? -0.855 -9.335 -9.831 1.00 96.50 244 GLN A N 1
ATOM 1868 C CA . GLN A 1 244 ? -0.634 -10.718 -10.279 1.00 96.50 244 GLN A CA 1
ATOM 1869 C C . GLN A 1 244 ? 0.127 -11.531 -9.225 1.00 96.50 244 GLN A C 1
ATOM 1871 O O . GLN A 1 244 ? -0.270 -12.650 -8.898 1.00 96.50 244 GLN A O 1
ATOM 1876 N N . ARG A 1 245 ? 1.209 -10.980 -8.658 1.00 96.00 245 ARG A N 1
ATOM 1877 C CA . ARG A 1 245 ? 2.023 -11.674 -7.647 1.00 96.00 245 ARG A CA 1
ATOM 1878 C C . ARG A 1 245 ? 1.246 -11.945 -6.359 1.00 96.00 245 ARG A C 1
ATOM 1880 O O . ARG A 1 245 ? 1.344 -13.049 -5.827 1.00 96.00 245 ARG A O 1
ATOM 1887 N N . ILE A 1 246 ? 0.441 -10.987 -5.895 1.00 96.44 246 ILE A N 1
ATOM 1888 C CA . ILE A 1 246 ? -0.444 -11.180 -4.737 1.00 96.44 246 ILE A CA 1
ATOM 1889 C C . ILE A 1 246 ? -1.530 -12.220 -5.052 1.00 96.44 246 ILE A C 1
ATOM 1891 O O . ILE A 1 246 ? -1.802 -13.085 -4.222 1.00 96.44 246 ILE A O 1
ATOM 1895 N N . MET A 1 247 ? -2.107 -12.200 -6.257 1.00 96.50 247 MET A N 1
ATOM 1896 C CA . MET A 1 247 ? -3.145 -13.155 -6.653 1.00 96.50 247 MET A CA 1
ATOM 1897 C C . MET A 1 247 ? -2.610 -14.587 -6.819 1.00 96.50 247 MET A C 1
ATOM 1899 O O . MET A 1 247 ? -3.260 -15.531 -6.378 1.00 96.50 247 MET A O 1
ATOM 1903 N N . ARG A 1 248 ? -1.388 -14.771 -7.340 1.00 95.69 248 ARG A N 1
ATOM 1904 C CA . ARG A 1 248 ? -0.687 -16.073 -7.342 1.00 95.69 248 ARG A CA 1
ATOM 1905 C C . ARG A 1 248 ? -0.499 -16.626 -5.928 1.00 95.69 248 ARG A C 1
ATOM 1907 O O . ARG A 1 248 ? -0.774 -17.798 -5.686 1.00 95.69 248 ARG A O 1
ATOM 1914 N N . ALA A 1 249 ? -0.077 -15.784 -4.986 1.00 95.94 249 ALA A N 1
ATOM 1915 C CA . ALA A 1 249 ? 0.061 -16.160 -3.580 1.00 95.94 249 ALA A CA 1
ATOM 1916 C C . ALA A 1 249 ? -1.295 -16.456 -2.901 1.00 95.94 249 ALA A C 1
ATOM 1918 O O . ALA A 1 249 ? -1.372 -17.320 -2.027 1.00 95.94 249 ALA A O 1
ATOM 1919 N N . ALA A 1 250 ? -2.372 -15.787 -3.331 1.00 95.81 250 ALA A N 1
ATOM 1920 C CA . ALA A 1 250 ? -3.736 -16.063 -2.883 1.00 95.81 250 ALA A CA 1
ATOM 1921 C C . ALA A 1 250 ? -4.251 -17.412 -3.410 1.00 95.81 250 ALA A C 1
ATOM 1923 O O . ALA A 1 250 ? -4.770 -18.207 -2.631 1.00 95.81 250 ALA A O 1
ATOM 1924 N N . LEU A 1 251 ? -4.033 -17.713 -4.694 1.00 95.12 251 LEU A N 1
ATOM 1925 C CA . LEU A 1 251 ? -4.369 -19.004 -5.305 1.00 95.12 251 LEU A CA 1
ATOM 1926 C C . LEU A 1 251 ? -3.574 -20.162 -4.680 1.00 95.12 251 LEU A C 1
ATOM 1928 O O . LEU A 1 251 ? -4.136 -21.231 -4.465 1.00 95.12 251 LEU A O 1
ATOM 1932 N N . ALA A 1 252 ? -2.310 -19.935 -4.300 1.00 93.75 252 ALA A N 1
ATOM 1933 C CA . ALA A 1 252 ? -1.516 -20.895 -3.525 1.00 93.75 252 ALA A CA 1
ATOM 1934 C C . ALA A 1 252 ? -2.070 -21.161 -2.112 1.00 93.75 252 ALA A C 1
ATOM 1936 O O . ALA A 1 252 ? -1.686 -22.149 -1.483 1.00 93.75 252 ALA A O 1
ATOM 1937 N N . GLN A 1 253 ? -2.898 -20.260 -1.566 1.00 93.19 253 GLN A N 1
ATOM 1938 C CA . GLN A 1 253 ? -3.534 -20.413 -0.255 1.00 93.19 253 GLN A CA 1
ATOM 1939 C C . GLN A 1 253 ? -4.824 -21.227 -0.353 1.00 93.19 253 GLN A C 1
ATOM 1941 O O . GLN A 1 253 ? -4.945 -22.226 0.350 1.00 93.19 253 GLN A O 1
ATOM 1946 N N . SER A 1 254 ? -5.760 -20.795 -1.201 1.00 93.44 254 SER A N 1
ATOM 1947 C CA . SER A 1 254 ? -6.854 -21.607 -1.751 1.00 93.44 254 SER A CA 1
ATOM 1948 C C . SER A 1 254 ? -7.565 -20.815 -2.867 1.00 93.44 254 SER A C 1
ATOM 1950 O O . SER A 1 254 ? -7.532 -19.576 -2.858 1.00 93.44 254 SER A O 1
ATOM 1952 N N . PRO A 1 255 ? -8.239 -21.471 -3.828 1.00 93.00 255 PRO A N 1
ATOM 1953 C CA . PRO A 1 255 ? -9.011 -20.762 -4.848 1.00 93.00 255 PRO A CA 1
ATOM 1954 C C . PRO A 1 255 ? -10.215 -19.990 -4.269 1.00 93.00 255 PRO A C 1
ATOM 1956 O O . PRO A 1 255 ? -10.567 -18.935 -4.799 1.00 93.00 255 PRO A O 1
ATOM 1959 N N . GLU A 1 256 ? -10.799 -20.437 -3.155 1.00 94.25 256 GLU A N 1
ATOM 1960 C CA . GLU A 1 256 ? -11.865 -19.744 -2.411 1.00 94.25 256 GLU A CA 1
ATOM 1961 C C . GLU A 1 256 ? -11.333 -18.485 -1.720 1.00 94.25 256 GLU A C 1
ATOM 1963 O O . GLU A 1 256 ? -11.974 -17.433 -1.772 1.00 94.25 256 GLU A O 1
ATOM 1968 N N . PHE A 1 257 ? -10.141 -18.569 -1.116 1.00 94.94 257 PHE A N 1
ATOM 1969 C CA . PHE A 1 257 ? -9.447 -17.422 -0.530 1.00 94.94 257 PHE A CA 1
ATOM 1970 C C . PHE A 1 257 ? -9.153 -16.376 -1.611 1.00 94.94 257 PHE A C 1
ATOM 1972 O O . PHE A 1 257 ? -9.477 -15.204 -1.434 1.00 94.94 257 PHE A O 1
ATOM 1979 N N . ALA A 1 258 ? -8.620 -16.801 -2.761 1.00 94.88 258 ALA A N 1
ATOM 1980 C CA . ALA A 1 258 ? -8.342 -15.930 -3.902 1.00 94.88 258 ALA A CA 1
ATOM 1981 C C . ALA A 1 258 ? -9.604 -15.262 -4.478 1.00 94.88 258 ALA A C 1
ATOM 1983 O O . ALA A 1 258 ? -9.595 -14.054 -4.723 1.00 94.88 258 ALA A O 1
ATOM 1984 N N . LYS A 1 259 ? -10.702 -16.017 -4.632 1.00 95.12 259 LYS A N 1
ATOM 1985 C CA . LYS A 1 259 ? -12.003 -15.488 -5.070 1.00 95.12 259 LYS A CA 1
ATOM 1986 C C . LYS A 1 259 ? -12.525 -14.429 -4.092 1.00 95.12 259 LYS A C 1
ATOM 1988 O O . LYS A 1 259 ? -12.743 -13.285 -4.483 1.00 95.12 259 LYS A O 1
ATOM 1993 N N . THR A 1 260 ? -12.652 -14.794 -2.815 1.00 94.56 260 THR A N 1
ATOM 1994 C CA . THR A 1 260 ? -13.161 -13.910 -1.749 1.00 94.56 260 THR A CA 1
ATOM 1995 C C . THR A 1 260 ? -12.300 -12.652 -1.601 1.00 94.56 260 THR A C 1
ATOM 1997 O O . THR A 1 260 ? -12.807 -11.567 -1.325 1.00 94.56 260 THR A O 1
ATOM 2000 N N . PHE A 1 261 ? -10.986 -12.778 -1.807 1.00 94.19 261 PHE A N 1
ATOM 2001 C CA . PHE A 1 261 ? -10.055 -11.656 -1.808 1.00 94.19 261 PHE A CA 1
ATOM 2002 C C . PHE A 1 261 ? -10.282 -10.704 -2.990 1.00 94.19 261 PHE A C 1
ATOM 2004 O O . PHE A 1 261 ? -10.362 -9.494 -2.783 1.00 94.19 261 PHE A O 1
ATOM 2011 N N . ALA A 1 262 ? -10.428 -11.225 -4.213 1.00 93.44 262 ALA A N 1
ATOM 2012 C CA . ALA A 1 262 ? -10.695 -10.404 -5.394 1.00 93.44 262 ALA A CA 1
ATOM 2013 C C . ALA A 1 262 ? -12.040 -9.661 -5.289 1.00 93.44 262 ALA A C 1
ATOM 2015 O O . ALA A 1 262 ? -12.108 -8.471 -5.584 1.00 93.44 262 ALA A O 1
ATOM 2016 N N . GLU A 1 263 ? -13.089 -10.340 -4.814 1.00 91.50 263 GLU A N 1
ATOM 2017 C CA . GLU A 1 263 ? -14.451 -9.793 -4.682 1.00 91.50 263 GLU A CA 1
ATOM 2018 C C . GLU A 1 263 ? -14.579 -8.737 -3.568 1.00 91.50 263 GLU A C 1
ATOM 2020 O O . GLU A 1 263 ? -15.430 -7.850 -3.643 1.00 91.50 263 GLU A O 1
ATOM 2025 N N . ARG A 1 264 ? -13.706 -8.776 -2.550 1.00 90.44 264 ARG A N 1
ATOM 2026 C CA . ARG A 1 264 ? -13.681 -7.808 -1.440 1.00 90.44 264 ARG A CA 1
ATOM 2027 C C . ARG A 1 264 ? -13.276 -6.392 -1.865 1.00 90.44 264 ARG A C 1
ATOM 2029 O O . ARG A 1 264 ? -13.682 -5.426 -1.216 1.00 90.44 264 ARG A O 1
ATOM 2036 N N . HIS A 1 265 ? -12.435 -6.249 -2.888 1.00 88.31 265 HIS A N 1
ATOM 2037 C CA . HIS A 1 265 ? -11.851 -4.962 -3.269 1.00 88.31 265 HIS A CA 1
ATOM 2038 C C . HIS A 1 265 ? -12.557 -4.364 -4.490 1.00 88.31 265 HIS A C 1
ATOM 2040 O O . HIS A 1 265 ? -12.761 -5.029 -5.499 1.00 88.31 265 HIS A O 1
ATOM 2046 N N . GLN A 1 266 ? -12.915 -3.081 -4.407 1.00 86.06 266 GLN A N 1
ATOM 2047 C CA . GLN A 1 266 ? -13.678 -2.370 -5.438 1.00 86.06 266 GLN A CA 1
ATOM 2048 C C . GLN A 1 266 ? -12.802 -1.389 -6.239 1.00 86.06 266 GLN A C 1
ATOM 2050 O O . GLN A 1 266 ? -11.616 -1.192 -5.955 1.00 86.06 266 GLN A O 1
ATOM 2055 N N . GLY A 1 267 ? -13.380 -0.768 -7.270 1.00 87.75 267 GLY A N 1
ATOM 2056 C CA . GLY A 1 267 ? -12.661 0.148 -8.160 1.00 87.75 267 GLY A CA 1
ATOM 2057 C C . GLY A 1 267 ? -11.547 -0.547 -8.950 1.00 87.75 267 GLY A C 1
ATOM 2058 O O . GLY A 1 267 ? -11.589 -1.753 -9.187 1.00 87.75 267 GLY A O 1
ATOM 2059 N N . ASP A 1 268 ? -10.539 0.212 -9.374 1.00 89.19 268 ASP A N 1
ATOM 2060 C CA . ASP A 1 268 ? -9.558 -0.267 -10.362 1.00 89.19 268 ASP A CA 1
ATOM 2061 C C . ASP A 1 268 ? -8.618 -1.351 -9.823 1.00 89.19 268 ASP A C 1
ATOM 2063 O O . ASP A 1 268 ? -8.232 -2.255 -10.560 1.00 89.19 268 ASP A O 1
ATOM 2067 N N . LEU A 1 269 ? -8.331 -1.338 -8.515 1.00 89.69 269 LEU A N 1
ATOM 2068 C CA . LEU A 1 269 ? -7.633 -2.447 -7.860 1.00 89.69 269 LEU A CA 1
ATOM 2069 C C . LEU A 1 269 ? -8.473 -3.732 -7.900 1.00 89.69 269 LEU A C 1
ATOM 2071 O O . LEU A 1 269 ? -7.936 -4.793 -8.199 1.00 89.69 269 LEU A O 1
ATOM 2075 N N . GLY A 1 270 ? -9.784 -3.635 -7.653 1.00 92.06 270 GLY A N 1
ATOM 2076 C CA . GLY A 1 270 ? -10.713 -4.757 -7.799 1.00 92.06 270 GLY A CA 1
ATOM 2077 C C . GLY A 1 270 ? -10.707 -5.327 -9.216 1.00 92.06 270 GLY A C 1
ATOM 2078 O O . GLY A 1 270 ? -10.542 -6.530 -9.398 1.00 92.06 270 GLY A O 1
ATOM 2079 N N . LYS A 1 271 ? -10.777 -4.455 -10.234 1.00 94.06 271 LYS A N 1
ATOM 2080 C CA . LYS A 1 271 ? -10.671 -4.851 -11.652 1.00 94.06 271 LYS A CA 1
ATOM 2081 C C . LYS A 1 271 ? -9.363 -5.602 -11.938 1.00 94.06 271 LYS A C 1
ATOM 2083 O O . LYS A 1 271 ? -9.406 -6.659 -12.562 1.00 94.06 271 LYS A O 1
ATOM 2088 N N . LEU A 1 272 ? -8.219 -5.103 -11.453 1.00 94.62 272 LEU A N 1
ATOM 2089 C CA . LEU A 1 272 ? -6.915 -5.767 -11.602 1.00 94.62 272 LEU A CA 1
ATOM 2090 C C . LEU A 1 272 ? -6.868 -7.129 -10.893 1.00 94.62 272 LEU A C 1
ATOM 2092 O O . LEU A 1 272 ? -6.398 -8.101 -11.479 1.00 94.62 272 LEU A O 1
ATOM 2096 N N . LEU A 1 273 ? -7.372 -7.226 -9.660 1.00 95.88 273 LEU A N 1
ATOM 2097 C CA . LEU A 1 273 ? -7.407 -8.485 -8.910 1.00 95.88 273 LEU A CA 1
ATOM 2098 C C . LEU A 1 273 ? -8.319 -9.519 -9.587 1.00 95.88 273 LEU A C 1
ATOM 2100 O O . LEU A 1 273 ? -7.923 -10.671 -9.724 1.00 95.88 273 LEU A O 1
ATOM 2104 N N . VAL A 1 274 ? -9.496 -9.116 -10.075 1.00 96.38 274 VAL A N 1
ATOM 2105 C CA . VAL A 1 274 ? -10.417 -9.998 -10.816 1.00 96.38 274 VAL A CA 1
ATOM 2106 C C . VAL A 1 274 ? -9.837 -10.416 -12.173 1.00 96.38 274 VAL A C 1
ATOM 2108 O O . VAL A 1 274 ? -9.983 -11.581 -12.547 1.00 96.38 274 VAL A O 1
ATOM 2111 N N . ARG A 1 275 ? -9.138 -9.519 -12.889 1.00 96.06 275 ARG A N 1
ATOM 2112 C CA . ARG A 1 275 ? -8.381 -9.850 -14.112 1.00 96.06 275 ARG A CA 1
ATOM 2113 C C . ARG A 1 275 ? -7.354 -10.946 -13.817 1.00 96.06 275 ARG A C 1
ATOM 2115 O O . ARG A 1 275 ? -7.440 -12.035 -14.380 1.00 96.06 275 ARG A O 1
ATOM 2122 N N . TRP A 1 276 ? -6.440 -10.698 -12.879 1.00 96.12 276 TRP A N 1
ATOM 2123 C CA . TRP A 1 276 ? -5.377 -11.650 -12.558 1.00 96.12 276 TRP A CA 1
ATOM 2124 C C . TRP A 1 276 ? -5.886 -12.937 -11.900 1.00 96.12 276 TRP A C 1
ATOM 2126 O O . TRP A 1 276 ? -5.282 -13.984 -12.099 1.00 96.12 276 TRP A O 1
ATOM 2136 N N . PHE A 1 277 ? -7.019 -12.914 -11.191 1.00 96.00 277 PHE A N 1
ATOM 2137 C CA . PHE A 1 277 ? -7.666 -14.132 -10.693 1.00 96.00 277 PHE A CA 1
ATOM 2138 C C . PHE A 1 277 ? -8.124 -15.028 -11.848 1.00 96.00 277 PHE A C 1
ATOM 2140 O O . PHE A 1 277 ? -7.859 -16.227 -11.830 1.00 96.00 277 PHE A O 1
ATOM 2147 N N . ARG A 1 278 ? -8.766 -14.454 -12.876 1.00 96.06 278 ARG A N 1
ATOM 2148 C CA . ARG A 1 278 ? -9.191 -15.198 -14.074 1.00 96.06 278 ARG A CA 1
ATOM 2149 C C . ARG A 1 278 ? -7.999 -15.726 -14.868 1.00 96.06 278 ARG A C 1
ATOM 2151 O O . ARG A 1 278 ? -8.029 -16.876 -15.285 1.00 96.06 278 ARG A O 1
ATOM 2158 N N . GLU A 1 279 ? -6.961 -14.911 -15.048 1.00 95.19 279 GLU A N 1
ATOM 2159 C CA . GLU A 1 279 ? -5.770 -15.297 -15.815 1.00 95.19 279 GLU A CA 1
ATOM 2160 C C . GLU A 1 279 ? -4.875 -16.315 -15.094 1.00 95.19 279 GLU A C 1
ATOM 2162 O O . GLU A 1 279 ? -4.170 -17.067 -15.763 1.00 95.19 279 GLU A O 1
ATOM 2167 N N . GLU A 1 280 ? -4.854 -16.352 -13.759 1.00 94.25 280 GLU A N 1
ATOM 2168 C CA . GLU A 1 280 ? -3.994 -17.267 -12.990 1.00 94.25 280 GLU A CA 1
ATOM 2169 C C . GLU A 1 280 ? -4.719 -18.511 -12.452 1.00 94.25 280 GLU A C 1
ATOM 2171 O O . GLU A 1 280 ? -4.063 -19.498 -12.111 1.00 94.25 280 GLU A O 1
ATOM 2176 N N . LYS A 1 281 ? -6.058 -18.526 -12.420 1.00 92.62 281 LYS A N 1
ATOM 2177 C CA . LYS A 1 281 ? -6.834 -19.718 -12.049 1.00 92.62 281 LYS A CA 1
ATOM 2178 C C . LYS A 1 281 ? -6.528 -20.877 -13.008 1.00 92.62 281 LYS A C 1
ATOM 2180 O O . LYS A 1 281 ? -6.725 -20.770 -14.212 1.00 92.62 281 LYS A O 1
ATOM 2185 N N . GLY A 1 282 ? -6.093 -22.007 -12.451 1.00 87.50 282 GLY A N 1
ATOM 2186 C CA . GLY A 1 282 ? -5.751 -23.218 -13.206 1.00 87.50 282 GLY A CA 1
ATOM 2187 C C . GLY A 1 282 ? -4.292 -23.300 -13.671 1.00 87.50 282 GLY A C 1
ATOM 2188 O O . GLY A 1 282 ? -3.869 -24.367 -14.105 1.00 87.50 282 GLY A O 1
ATOM 2189 N N . LYS A 1 283 ? -3.487 -22.235 -13.529 1.00 91.00 283 LYS A N 1
ATOM 2190 C CA . LYS A 1 283 ? -2.031 -22.327 -13.734 1.00 91.00 283 LYS A CA 1
ATOM 2191 C C . LYS A 1 283 ? -1.366 -23.037 -12.539 1.00 91.00 283 LYS A C 1
ATOM 2193 O O . LYS A 1 283 ? -1.762 -22.795 -11.396 1.00 91.00 283 LYS A O 1
ATOM 2198 N N . PRO A 1 284 ? -0.333 -23.874 -12.755 1.00 83.75 284 PRO A N 1
ATOM 2199 C CA . PRO A 1 284 ? 0.376 -24.548 -11.669 1.00 83.75 284 PRO A CA 1
ATOM 2200 C C . PRO A 1 284 ? 1.205 -23.547 -10.851 1.00 83.75 284 PRO A C 1
ATOM 2202 O O . PRO A 1 284 ? 2.173 -22.964 -11.347 1.00 83.75 284 PRO A O 1
ATOM 2205 N N . VAL A 1 285 ? 0.852 -23.355 -9.577 1.00 83.19 285 VAL A N 1
ATOM 2206 C CA . VAL A 1 285 ? 1.582 -22.446 -8.682 1.00 83.19 285 VAL A CA 1
ATOM 2207 C C . VAL A 1 285 ? 2.715 -23.195 -7.979 1.00 83.19 285 VAL A C 1
ATOM 2209 O O . VAL A 1 285 ? 2.482 -24.164 -7.261 1.00 83.19 285 VAL A O 1
ATOM 2212 N N . LYS A 1 286 ? 3.960 -22.746 -8.175 1.00 81.06 286 LYS A N 1
ATOM 2213 C CA . LYS A 1 286 ? 5.140 -23.346 -7.533 1.00 81.06 286 LYS A CA 1
ATOM 2214 C C . LYS A 1 286 ? 5.268 -22.897 -6.071 1.00 81.06 286 LYS A C 1
ATOM 2216 O O . LYS A 1 286 ? 5.289 -21.697 -5.789 1.00 81.06 286 LYS A O 1
ATOM 2221 N N . GLY A 1 287 ? 5.439 -23.863 -5.167 1.00 85.06 287 GLY A N 1
ATOM 2222 C CA . GLY A 1 287 ? 5.744 -23.626 -3.753 1.00 85.06 287 GLY A CA 1
ATOM 2223 C C . GLY A 1 287 ? 4.658 -22.828 -3.028 1.00 85.06 287 GLY A C 1
ATOM 2224 O O . GLY A 1 287 ? 3.472 -23.118 -3.144 1.00 85.06 287 GLY A O 1
ATOM 2225 N N . ASP A 1 288 ? 5.059 -21.801 -2.281 1.00 86.31 288 ASP A N 1
ATOM 2226 C CA . ASP A 1 288 ? 4.134 -20.935 -1.545 1.00 86.31 288 ASP A CA 1
ATOM 2227 C C . ASP A 1 288 ? 3.492 -19.827 -2.405 1.00 86.31 288 ASP A C 1
ATOM 2229 O O . ASP A 1 288 ? 2.797 -18.972 -1.863 1.00 86.31 288 ASP A O 1
ATOM 2233 N N . GLY A 1 289 ? 3.766 -19.774 -3.714 1.00 86.19 289 GLY A N 1
ATOM 2234 C CA . GLY A 1 289 ? 3.325 -18.695 -4.605 1.00 86.19 289 GLY A CA 1
ATOM 2235 C C . GLY A 1 289 ? 3.977 -17.324 -4.356 1.00 86.19 289 GLY A C 1
ATOM 2236 O O . GLY A 1 289 ? 3.678 -16.373 -5.083 1.00 86.19 289 GLY A O 1
ATOM 2237 N N . GLY A 1 290 ? 4.895 -17.204 -3.389 1.00 90.62 290 GLY A N 1
ATOM 2238 C CA . GLY A 1 290 ? 5.496 -15.950 -2.928 1.00 90.62 290 GLY A CA 1
ATOM 2239 C C . GLY A 1 290 ? 4.817 -15.301 -1.716 1.00 90.62 290 GLY A C 1
ATOM 2240 O O . GLY A 1 290 ? 5.050 -14.115 -1.473 1.00 90.62 290 GLY A O 1
ATOM 2241 N N . ARG A 1 291 ? 3.988 -16.033 -0.956 1.00 93.31 291 ARG A N 1
ATOM 2242 C CA . ARG A 1 291 ? 3.361 -15.547 0.291 1.00 93.31 291 ARG A CA 1
ATOM 2243 C C . ARG A 1 291 ? 4.378 -14.983 1.287 1.00 93.31 291 ARG A C 1
ATOM 2245 O O . ARG A 1 291 ? 4.092 -13.955 1.898 1.00 93.31 291 ARG A O 1
ATOM 2252 N N . MET A 1 292 ? 5.541 -15.619 1.448 1.00 91.38 292 MET A N 1
ATOM 2253 C CA . MET A 1 292 ? 6.575 -15.172 2.393 1.00 91.38 292 MET A CA 1
ATOM 2254 C C . MET A 1 292 ? 7.150 -13.794 2.037 1.00 91.38 292 MET A C 1
ATOM 2256 O O . MET A 1 292 ? 7.300 -12.961 2.924 1.00 91.38 292 MET A O 1
ATOM 2260 N N . ASP A 1 293 ? 7.396 -13.515 0.753 1.00 92.56 293 ASP A N 1
ATOM 2261 C CA . ASP A 1 293 ? 7.872 -12.201 0.284 1.00 92.56 293 ASP A CA 1
ATOM 2262 C C . ASP A 1 293 ? 6.821 -11.106 0.551 1.00 92.56 293 ASP A C 1
ATOM 2264 O O . ASP A 1 293 ? 7.131 -10.034 1.061 1.00 92.56 293 ASP A O 1
ATOM 2268 N N . ILE A 1 294 ? 5.541 -11.408 0.311 1.00 95.31 294 ILE A N 1
ATOM 2269 C CA . ILE A 1 294 ? 4.433 -10.480 0.591 1.00 95.31 294 ILE A CA 1
ATOM 2270 C C . ILE A 1 294 ? 4.321 -10.186 2.095 1.00 95.31 294 ILE A C 1
ATOM 2272 O O . ILE A 1 294 ? 4.129 -9.032 2.478 1.00 95.31 294 ILE A O 1
ATOM 2276 N N . VAL A 1 295 ? 4.484 -11.199 2.953 1.00 93.94 295 VAL A N 1
ATOM 2277 C CA . VAL A 1 295 ? 4.554 -11.024 4.415 1.00 93.94 295 VAL A CA 1
ATOM 2278 C C . VAL A 1 295 ? 5.761 -10.167 4.815 1.00 93.94 295 VAL A C 1
ATOM 2280 O O . VAL A 1 295 ? 5.617 -9.259 5.632 1.00 93.94 295 VAL A O 1
ATOM 2283 N N . GLU A 1 296 ? 6.923 -10.371 4.192 1.00 93.00 296 GLU A N 1
ATOM 2284 C CA . GLU A 1 296 ? 8.107 -9.538 4.417 1.00 93.00 296 GLU A CA 1
ATOM 2285 C C . GLU A 1 296 ? 7.864 -8.071 4.010 1.00 93.00 296 GLU A C 1
ATOM 2287 O O . GLU A 1 296 ? 8.222 -7.147 4.746 1.00 93.00 296 GLU A O 1
ATOM 2292 N N . GLN A 1 297 ? 7.199 -7.826 2.873 1.00 93.19 297 GLN A N 1
ATOM 2293 C CA . GLN A 1 297 ? 6.856 -6.465 2.447 1.00 93.19 297 GLN A CA 1
ATOM 2294 C C . GLN A 1 297 ? 5.809 -5.806 3.356 1.00 93.19 297 GLN A C 1
ATOM 2296 O O . GLN A 1 297 ? 5.871 -4.588 3.536 1.00 93.19 297 GLN A O 1
ATOM 2301 N N . LEU A 1 298 ? 4.898 -6.575 3.966 1.00 92.75 298 LEU A N 1
ATOM 2302 C CA . LEU A 1 298 ? 3.963 -6.079 4.983 1.00 92.75 298 LEU A CA 1
ATOM 2303 C C . LEU A 1 298 ? 4.689 -5.643 6.263 1.00 92.75 298 LEU A C 1
ATOM 2305 O O . LEU A 1 298 ? 4.442 -4.539 6.752 1.00 92.75 298 LEU A O 1
ATOM 2309 N N . GLU A 1 299 ? 5.650 -6.427 6.760 1.00 91.06 299 GLU A N 1
ATOM 2310 C CA . GLU A 1 299 ? 6.497 -6.015 7.890 1.00 91.06 299 GLU A CA 1
ATOM 2311 C C . GLU A 1 299 ? 7.277 -4.728 7.570 1.00 91.06 299 GLU A C 1
ATOM 2313 O O . GLU A 1 299 ? 7.219 -3.752 8.323 1.00 91.06 299 GLU A O 1
ATOM 2318 N N . ARG A 1 300 ? 7.906 -4.664 6.387 1.00 90.75 300 ARG A N 1
ATOM 2319 C CA . ARG A 1 300 ? 8.607 -3.471 5.864 1.00 90.75 300 ARG A CA 1
ATOM 2320 C C . ARG A 1 300 ? 7.678 -2.272 5.586 1.00 90.75 300 ARG A C 1
ATOM 2322 O O . ARG A 1 300 ? 8.163 -1.163 5.331 1.00 90.75 300 ARG A O 1
ATOM 2329 N N . LEU A 1 301 ? 6.357 -2.461 5.540 1.00 90.50 301 LEU A N 1
ATOM 2330 C CA . LEU A 1 301 ? 5.352 -1.391 5.424 1.00 90.50 301 LEU A CA 1
ATOM 2331 C C . LEU A 1 301 ? 4.910 -0.893 6.805 1.00 90.50 301 LEU A C 1
ATOM 2333 O O . LEU A 1 301 ? 4.800 0.319 7.003 1.00 90.50 301 LEU A O 1
ATOM 2337 N N . ALA A 1 302 ? 4.720 -1.797 7.767 1.00 87.81 302 ALA A N 1
ATOM 2338 C CA . ALA A 1 302 ? 4.325 -1.440 9.126 1.00 87.81 302 ALA A CA 1
ATOM 2339 C C . ALA A 1 302 ? 5.457 -0.792 9.934 1.00 87.81 302 ALA A C 1
ATOM 2341 O O . ALA A 1 302 ? 5.209 0.180 10.643 1.00 87.81 302 ALA A O 1
ATOM 2342 N N . GLN A 1 303 ? 6.710 -1.218 9.736 1.00 86.19 303 GLN A N 1
ATOM 2343 C CA . GLN A 1 303 ? 7.898 -0.510 10.247 1.00 86.19 303 GLN A CA 1
ATOM 2344 C C . GLN A 1 303 ? 7.958 0.962 9.798 1.00 86.19 303 GLN A C 1
ATOM 2346 O O . GLN A 1 303 ? 8.570 1.785 10.469 1.00 86.19 303 GLN A O 1
ATOM 2351 N N . LYS A 1 304 ? 7.315 1.302 8.671 1.00 84.62 304 LYS A N 1
ATOM 2352 C CA . LYS A 1 304 ? 7.226 2.666 8.123 1.00 84.62 304 LYS A CA 1
ATOM 2353 C C . LYS A 1 304 ? 5.888 3.363 8.417 1.00 84.62 304 LYS A C 1
ATOM 2355 O O . LYS A 1 304 ? 5.633 4.434 7.876 1.00 84.62 304 LYS A O 1
ATOM 2360 N N . GLY A 1 305 ? 5.008 2.763 9.225 1.00 82.88 305 GLY A N 1
ATOM 2361 C CA . GLY A 1 305 ? 3.702 3.339 9.572 1.00 82.88 305 GLY A CA 1
ATOM 2362 C C . GLY A 1 305 ? 2.735 3.521 8.391 1.00 82.88 305 GLY A C 1
ATOM 2363 O O . GLY A 1 305 ? 1.858 4.384 8.460 1.00 82.88 305 GLY A O 1
ATOM 2364 N N . VAL A 1 306 ? 2.915 2.749 7.309 1.00 86.19 306 VAL A N 1
ATOM 2365 C CA . VAL A 1 306 ? 2.072 2.771 6.091 1.00 86.19 306 VAL A CA 1
ATOM 2366 C C . VAL A 1 306 ? 0.936 1.741 6.169 1.00 86.19 306 VAL A C 1
ATOM 2368 O O . VAL A 1 306 ? -0.105 1.915 5.543 1.00 86.19 306 VAL A O 1
AT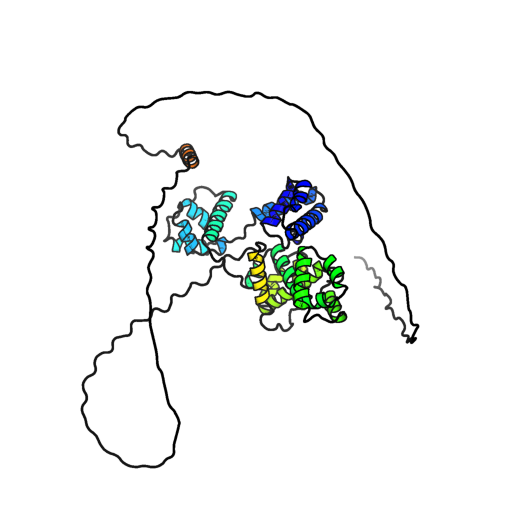OM 2371 N N . VAL A 1 307 ? 1.128 0.670 6.945 1.00 85.62 307 VAL A N 1
ATOM 2372 C CA . VAL A 1 307 ? 0.137 -0.387 7.203 1.00 85.62 307 VAL A CA 1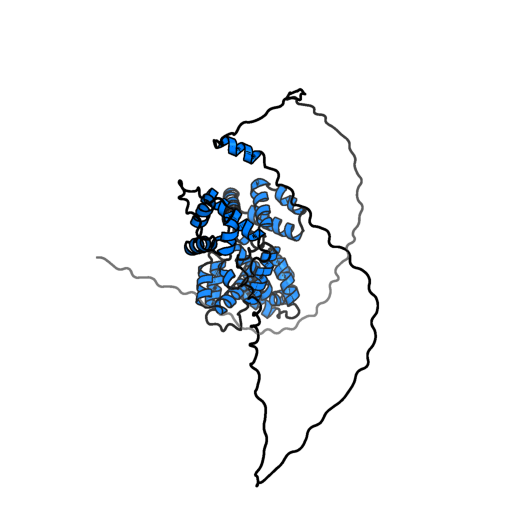
ATOM 2373 C C . VAL A 1 307 ? 0.101 -0.657 8.705 1.00 85.62 307 VAL A C 1
ATOM 2375 O O . VAL A 1 307 ? 1.153 -0.833 9.316 1.00 85.62 307 VAL A O 1
ATOM 2378 N N . ASP A 1 308 ? -1.085 -0.722 9.306 1.00 78.38 308 ASP A N 1
ATOM 2379 C CA . ASP A 1 308 ? -1.208 -1.101 10.721 1.00 78.38 308 ASP A CA 1
ATOM 2380 C C . ASP A 1 308 ? -0.971 -2.615 10.888 1.00 78.38 308 ASP A C 1
ATOM 2382 O O . ASP A 1 308 ? -1.642 -3.426 10.238 1.00 78.38 308 ASP A O 1
ATOM 2386 N N . ARG A 1 309 ? -0.064 -3.022 11.794 1.00 75.75 309 ARG A N 1
ATOM 2387 C CA . ARG A 1 309 ? 0.086 -4.447 12.153 1.00 75.75 309 ARG A CA 1
ATOM 2388 C C . ARG A 1 309 ? -1.230 -5.013 12.714 1.00 75.75 309 ARG A C 1
ATOM 2390 O O . ARG A 1 309 ? -1.936 -4.322 13.459 1.00 75.75 309 ARG A O 1
ATOM 2397 N N . PRO A 1 310 ? -1.559 -6.283 12.422 1.00 68.25 310 PRO A N 1
ATOM 2398 C CA . PRO A 1 310 ? -2.711 -6.946 13.012 1.00 68.25 310 PRO A CA 1
ATOM 2399 C C . PRO A 1 310 ? -2.487 -7.123 14.518 1.00 68.25 310 PRO A C 1
ATOM 2401 O O . PRO A 1 310 ? -1.451 -7.630 14.944 1.00 68.25 310 PRO A O 1
ATOM 2404 N N . MET A 1 311 ? -3.474 -6.770 15.346 1.00 60.12 311 MET A N 1
ATOM 2405 C CA . MET A 1 311 ? -3.443 -7.104 16.775 1.00 60.12 311 MET A CA 1
ATOM 2406 C C . MET A 1 311 ? -3.735 -8.597 16.959 1.00 60.12 311 MET A C 1
ATOM 2408 O O . MET A 1 311 ? -4.856 -9.013 17.240 1.00 60.12 311 MET A O 1
ATOM 2412 N N . ARG A 1 312 ? -2.686 -9.390 16.732 1.00 58.53 312 ARG A N 1
ATOM 2413 C CA . ARG A 1 312 ? -2.556 -10.817 17.018 1.00 58.53 312 ARG A CA 1
ATOM 2414 C C . ARG A 1 312 ? -1.519 -10.975 18.129 1.00 58.53 312 ARG A C 1
ATOM 2416 O O . ARG A 1 312 ? -0.526 -10.249 18.145 1.00 58.53 312 ARG A O 1
ATOM 2423 N N . LEU A 1 313 ? -1.744 -11.913 19.042 1.00 48.03 313 LEU A N 1
ATOM 2424 C CA . LEU A 1 313 ? -0.714 -12.332 19.992 1.00 48.03 313 LEU A CA 1
ATOM 2425 C C . LEU A 1 313 ? 0.282 -13.294 19.320 1.00 48.03 313 LEU A C 1
ATOM 2427 O O . LEU A 1 313 ? -0.101 -13.997 18.377 1.00 48.03 313 LEU A O 1
ATOM 2431 N N . PRO A 1 314 ? 1.528 -13.391 19.821 1.00 44.38 314 PRO A N 1
ATOM 2432 C CA . PRO A 1 314 ? 2.314 -14.608 19.641 1.00 44.38 314 PRO A CA 1
ATOM 2433 C C . PRO A 1 314 ? 1.565 -15.810 20.258 1.00 44.38 314 PRO A C 1
ATOM 2435 O O . PRO A 1 314 ? 0.733 -15.619 21.151 1.00 44.38 314 PRO A O 1
ATOM 2438 N N . PRO A 1 315 ? 1.840 -17.055 19.826 1.00 42.59 315 PRO A N 1
ATOM 2439 C CA . PRO A 1 315 ? 1.338 -18.225 20.542 1.00 42.59 315 PRO A CA 1
ATOM 2440 C C . PRO A 1 315 ? 1.822 -18.188 22.003 1.00 42.59 315 PRO A C 1
ATOM 2442 O O . PRO A 1 315 ? 2.911 -17.664 22.260 1.00 42.59 315 PRO A O 1
ATOM 2445 N N . PRO A 1 316 ? 1.062 -18.749 22.963 1.00 39.44 316 PRO A N 1
ATOM 2446 C CA . PRO A 1 316 ? 1.539 -18.857 24.334 1.00 39.44 316 PRO A CA 1
ATOM 2447 C C . PRO A 1 316 ? 2.868 -19.611 24.330 1.00 39.44 316 PRO A C 1
ATOM 2449 O O . PRO A 1 316 ? 2.963 -20.710 23.775 1.00 39.44 316 PRO A O 1
ATOM 2452 N N . VAL A 1 317 ? 3.896 -19.009 24.933 1.00 41.16 317 VAL A N 1
ATOM 2453 C CA . VAL A 1 317 ? 5.177 -19.680 25.159 1.00 41.16 317 VAL A CA 1
ATOM 2454 C C . VAL A 1 317 ? 4.865 -20.902 26.010 1.00 41.16 317 VAL A C 1
ATOM 2456 O O . VAL A 1 317 ? 4.495 -20.762 27.176 1.00 41.16 317 VAL A O 1
ATOM 2459 N N . LYS A 1 318 ? 4.943 -22.098 25.411 1.00 38.16 318 LYS A N 1
ATOM 2460 C CA . LYS A 1 318 ? 4.769 -23.339 26.165 1.00 38.16 318 LYS A CA 1
ATOM 2461 C C . LYS A 1 318 ? 5.801 -23.312 27.296 1.00 38.16 318 LYS A C 1
ATOM 2463 O O . LYS A 1 318 ? 6.976 -23.094 26.988 1.00 38.16 318 LYS A O 1
ATOM 2468 N N . PRO A 1 319 ? 5.402 -23.497 28.568 1.00 43.25 319 PRO A N 1
ATOM 2469 C CA . PRO A 1 319 ? 6.384 -23.627 29.631 1.00 43.25 319 PRO A CA 1
ATOM 2470 C C . PRO A 1 319 ? 7.336 -24.778 29.270 1.00 43.25 319 PRO A C 1
ATOM 2472 O O . PRO A 1 319 ? 6.891 -25.748 28.639 1.00 43.25 319 PRO A O 1
ATOM 2475 N N . PRO A 1 320 ? 8.633 -24.684 29.620 1.00 48.41 320 PRO A N 1
ATOM 2476 C CA . PRO A 1 320 ? 9.546 -25.802 29.427 1.00 48.41 320 PRO A CA 1
ATOM 2477 C C . PRO A 1 320 ? 8.948 -27.043 30.106 1.00 48.41 320 PRO A C 1
ATOM 2479 O O . PRO A 1 320 ? 8.318 -26.900 31.161 1.00 48.41 320 PRO A O 1
ATOM 2482 N N . PRO A 1 321 ? 9.080 -28.241 29.507 1.00 49.53 321 PRO A N 1
ATOM 2483 C CA . PRO A 1 321 ? 8.483 -29.442 30.068 1.00 49.53 321 PRO A CA 1
ATOM 2484 C C . PRO A 1 321 ? 9.004 -29.629 31.491 1.00 49.53 321 PRO A C 1
ATOM 2486 O O . PRO A 1 321 ? 10.210 -29.766 31.702 1.00 49.53 321 PRO A O 1
ATOM 2489 N N . VAL A 1 322 ? 8.090 -29.599 32.464 1.00 51.66 322 VAL A N 1
ATOM 2490 C CA . VAL A 1 322 ? 8.422 -29.874 33.860 1.00 51.66 322 VAL A CA 1
ATOM 2491 C C . VAL A 1 322 ? 8.958 -31.297 33.900 1.00 51.66 322 VAL A C 1
ATOM 2493 O O . VAL A 1 322 ? 8.217 -32.245 33.636 1.00 51.66 322 VAL A O 1
ATOM 2496 N N . LEU A 1 323 ? 10.256 -31.429 34.179 1.00 54.09 323 LEU A N 1
ATOM 2497 C CA . LEU A 1 323 ? 10.898 -32.718 34.382 1.00 54.09 323 LEU A CA 1
ATOM 2498 C C . LEU A 1 323 ? 10.165 -33.415 35.527 1.00 54.09 323 LEU A C 1
ATOM 2500 O O . LEU A 1 323 ? 10.216 -32.963 36.671 1.00 54.09 323 LEU A O 1
ATOM 2504 N N . GLN A 1 324 ? 9.435 -34.480 35.197 1.00 52.19 324 GLN A N 1
ATOM 2505 C CA . GLN A 1 324 ? 8.748 -35.283 36.199 1.00 52.19 324 GLN A CA 1
ATOM 2506 C C . GLN A 1 324 ? 9.806 -35.869 37.145 1.00 52.19 324 GLN A C 1
ATOM 2508 O O . GLN A 1 324 ? 10.834 -36.355 36.661 1.00 52.19 324 GLN A O 1
ATOM 2513 N N . PRO A 1 325 ? 9.604 -35.809 38.474 1.00 47.41 325 PRO A N 1
ATOM 2514 C CA . PRO A 1 325 ? 10.553 -36.387 39.413 1.00 47.41 325 PRO A CA 1
ATOM 2515 C C . PRO A 1 325 ? 10.666 -37.890 39.146 1.00 47.41 325 PRO A C 1
ATOM 2517 O O . PRO A 1 325 ? 9.660 -38.595 39.062 1.00 47.41 325 PRO A O 1
ATOM 2520 N N . VAL A 1 326 ? 11.900 -38.365 38.982 1.00 50.66 326 VAL A N 1
ATOM 2521 C CA . VAL A 1 326 ? 12.193 -39.771 38.685 1.00 50.66 326 VAL A CA 1
ATOM 2522 C C . VAL A 1 326 ? 11.674 -40.632 39.846 1.00 50.66 326 VAL A C 1
ATOM 2524 O O . VAL A 1 326 ? 12.039 -40.356 40.992 1.00 50.66 326 VAL A O 1
ATOM 2527 N N . PRO A 1 327 ? 10.842 -41.662 39.599 1.00 47.81 327 PRO A N 1
ATOM 2528 C CA . PRO A 1 327 ? 10.383 -42.546 40.661 1.00 47.81 327 PRO A CA 1
ATOM 2529 C C . PRO A 1 327 ? 11.573 -43.314 41.247 1.00 47.81 327 PRO A C 1
ATOM 2531 O O . PRO A 1 327 ? 12.333 -43.959 40.523 1.00 47.81 327 PRO A O 1
ATOM 2534 N N . VAL A 1 328 ? 11.738 -43.236 42.568 1.00 54.09 328 VAL A N 1
ATOM 2535 C CA . VAL A 1 328 ? 12.804 -43.941 43.291 1.00 54.09 328 VAL A CA 1
ATOM 2536 C C . VAL A 1 328 ? 12.538 -45.445 43.228 1.00 54.09 328 VAL A C 1
ATOM 2538 O O . VAL A 1 328 ? 11.472 -45.908 43.631 1.00 54.09 328 VAL A O 1
ATOM 2541 N N . ALA A 1 329 ? 13.503 -46.210 42.717 1.00 50.53 329 ALA A N 1
ATOM 2542 C CA . ALA A 1 329 ? 13.392 -47.661 42.623 1.00 50.53 329 ALA A CA 1
ATOM 2543 C C . ALA A 1 329 ? 13.502 -48.329 44.014 1.00 50.53 329 ALA A C 1
ATOM 2545 O O . ALA A 1 329 ? 14.327 -47.900 44.826 1.00 50.53 329 ALA A O 1
ATOM 2546 N N . PRO A 1 330 ? 12.718 -49.387 44.299 1.00 59.56 330 PRO A N 1
ATOM 2547 C CA . PRO A 1 330 ? 12.851 -50.162 45.531 1.00 59.56 330 PRO A CA 1
ATOM 2548 C C . PRO A 1 330 ? 14.150 -50.999 45.544 1.00 59.56 330 PRO A C 1
ATOM 2550 O O . PRO A 1 330 ? 14.666 -51.351 44.480 1.00 59.56 330 PRO A O 1
ATOM 2553 N N . PRO A 1 331 ? 14.690 -51.340 46.730 1.00 48.66 331 PRO A N 1
ATOM 2554 C CA . PRO A 1 331 ? 15.943 -52.085 46.860 1.00 48.66 331 PRO A CA 1
ATOM 2555 C C . PRO A 1 331 ? 15.800 -53.567 46.474 1.00 48.66 331 PRO A C 1
ATOM 2557 O O . PRO A 1 331 ? 14.754 -54.182 46.674 1.00 48.66 331 PRO A O 1
ATOM 2560 N N . ALA A 1 332 ? 16.883 -54.154 45.957 1.00 46.09 332 ALA A N 1
ATOM 2561 C CA . ALA A 1 332 ? 16.929 -55.550 45.521 1.00 46.09 332 ALA A CA 1
ATOM 2562 C C . ALA A 1 332 ? 17.355 -56.527 46.646 1.00 46.09 332 ALA A C 1
ATOM 2564 O O . ALA A 1 332 ? 18.223 -56.181 47.452 1.00 46.09 332 ALA A O 1
ATOM 2565 N N . PRO A 1 333 ? 16.809 -57.761 46.686 1.00 53.50 333 PRO A N 1
ATOM 2566 C CA . PRO A 1 333 ? 17.277 -58.834 47.569 1.00 53.50 333 PRO A CA 1
ATOM 2567 C C . PRO A 1 333 ? 18.570 -59.512 47.045 1.00 53.50 333 PRO A C 1
ATOM 2569 O O . PRO A 1 333 ? 18.887 -59.399 45.859 1.00 53.50 333 PRO A O 1
ATOM 2572 N N . PRO A 1 334 ? 19.335 -60.218 47.905 1.00 53.41 334 PRO A N 1
ATOM 2573 C CA . PRO A 1 334 ? 20.697 -60.667 47.594 1.00 53.41 334 PRO A CA 1
ATOM 2574 C C . PRO A 1 334 ? 20.802 -62.004 46.834 1.00 53.41 334 PRO A C 1
ATOM 2576 O O . PRO A 1 334 ? 19.966 -62.898 46.956 1.00 53.41 334 PRO A O 1
ATOM 2579 N N . SER A 1 335 ? 21.905 -62.159 46.097 1.00 48.94 335 SER A N 1
ATOM 2580 C CA . SER A 1 335 ? 22.210 -63.295 45.215 1.00 48.94 335 SER A CA 1
ATOM 2581 C C . SER A 1 335 ? 22.585 -64.602 45.935 1.00 48.94 335 SER A C 1
ATOM 2583 O O . SER A 1 335 ? 23.264 -64.590 46.963 1.00 48.94 335 SER A O 1
ATOM 2585 N N . ARG A 1 336 ? 22.316 -65.751 45.292 1.00 35.47 336 ARG A N 1
ATOM 2586 C CA . ARG A 1 336 ? 23.033 -67.022 45.530 1.00 35.47 336 ARG A CA 1
ATOM 2587 C C . ARG A 1 336 ? 23.430 -67.722 44.220 1.00 35.47 336 ARG A C 1
ATOM 2589 O O . ARG A 1 336 ? 22.861 -67.468 43.166 1.00 35.47 336 ARG A O 1
ATOM 2596 N N . ARG A 1 337 ? 24.474 -68.554 44.325 1.00 40.56 337 ARG A N 1
ATOM 2597 C CA . ARG A 1 337 ? 25.078 -69.421 43.284 1.00 40.56 337 ARG A CA 1
ATOM 2598 C C . ARG A 1 337 ? 24.172 -70.668 43.060 1.00 40.56 337 ARG A C 1
ATOM 2600 O O . ARG A 1 337 ? 23.275 -70.860 43.873 1.00 40.56 337 ARG A O 1
ATOM 2607 N N . THR A 1 338 ? 24.297 -71.539 42.047 1.00 35.34 338 THR A N 1
ATOM 2608 C CA . THR A 1 338 ? 25.472 -72.094 41.320 1.00 35.34 338 THR A CA 1
ATOM 2609 C C . THR A 1 338 ? 25.123 -72.619 39.906 1.00 35.34 338 THR A C 1
ATOM 2611 O O . THR A 1 338 ? 23.964 -72.876 39.605 1.00 35.34 338 THR A O 1
ATOM 2614 N N . SER A 1 339 ? 26.153 -72.834 39.076 1.00 35.47 339 SER A N 1
ATOM 2615 C CA . SER A 1 339 ? 26.187 -73.587 37.794 1.00 35.47 339 SER A CA 1
ATOM 2616 C C . SER A 1 339 ? 26.192 -75.131 38.008 1.00 35.47 339 SER A C 1
ATOM 2618 O O . SER A 1 339 ? 26.080 -75.532 39.170 1.00 35.47 339 SER A O 1
ATOM 2620 N N . PRO A 1 340 ? 26.482 -76.014 37.009 1.00 57.62 340 PRO A N 1
ATOM 2621 C CA . PRO A 1 340 ? 26.463 -75.896 35.526 1.00 57.62 340 PRO A CA 1
ATOM 2622 C C . PRO A 1 340 ? 25.815 -77.105 34.775 1.00 57.62 340 PRO A C 1
ATOM 2624 O O . PRO A 1 340 ? 25.721 -78.191 35.339 1.00 57.62 340 PRO A O 1
ATOM 2627 N N . SER A 1 341 ? 25.556 -76.979 33.460 1.00 34.47 341 SER A N 1
ATOM 2628 C CA . SER A 1 341 ? 25.886 -78.032 32.461 1.00 34.47 341 SER A CA 1
ATOM 2629 C C . SER A 1 341 ? 25.699 -77.591 30.991 1.00 34.47 341 SER A C 1
ATOM 2631 O O . SER A 1 341 ? 24.670 -77.054 30.601 1.00 34.47 341 SER A O 1
ATOM 2633 N N . ASP A 1 342 ? 26.730 -77.871 30.194 1.00 37.31 342 ASP A N 1
ATOM 2634 C CA . ASP A 1 342 ? 26.848 -77.863 28.717 1.00 37.31 342 ASP A CA 1
ATOM 2635 C C . ASP A 1 342 ? 27.219 -79.335 28.311 1.00 37.31 342 ASP A C 1
ATOM 2637 O O . ASP A 1 342 ? 27.366 -80.131 29.251 1.00 37.31 342 ASP A O 1
ATOM 2641 N N . PRO A 1 343 ? 27.434 -79.779 27.036 1.00 55.91 343 PRO A N 1
ATOM 2642 C CA . PRO A 1 343 ? 27.792 -79.001 25.834 1.00 55.91 343 PRO A CA 1
ATOM 2643 C C . PRO A 1 343 ? 27.209 -79.453 24.455 1.00 55.91 343 PRO A C 1
ATOM 2645 O O . PRO A 1 343 ? 26.597 -80.505 24.298 1.00 55.91 343 PRO A O 1
ATOM 2648 N N . HIS A 1 344 ? 27.610 -78.687 23.425 1.00 40.47 344 HIS A N 1
ATOM 2649 C CA . HIS A 1 344 ? 27.865 -79.047 22.007 1.00 40.47 344 HIS A CA 1
ATOM 2650 C C . HIS A 1 344 ? 26.784 -78.860 20.913 1.00 40.47 344 HIS A C 1
ATOM 2652 O O . HIS A 1 344 ? 25.657 -79.307 21.058 1.00 40.47 344 HIS A O 1
ATOM 2658 N N . SER A 1 345 ? 27.108 -78.354 19.699 1.00 42.88 345 SER A N 1
ATOM 2659 C CA . SER A 1 345 ? 28.171 -77.412 19.232 1.00 42.88 345 SER A CA 1
ATOM 2660 C C . SER A 1 345 ? 28.082 -77.145 17.702 1.00 42.88 345 SER A C 1
ATOM 2662 O O . SER A 1 345 ? 27.525 -77.966 16.980 1.00 42.88 345 SER A O 1
ATOM 2664 N N . LYS A 1 346 ? 28.828 -76.115 17.230 1.00 41.09 346 LYS A N 1
ATOM 2665 C CA . LYS A 1 346 ? 29.326 -75.818 15.846 1.00 41.09 346 LYS A CA 1
ATOM 2666 C C . LYS A 1 346 ? 28.502 -74.809 14.999 1.00 41.09 346 LYS A C 1
ATOM 2668 O O . LYS A 1 346 ? 27.286 -74.894 15.001 1.00 41.09 346 LYS A O 1
ATOM 2673 N N . VAL A 1 347 ? 29.091 -73.865 14.228 1.00 36.94 347 VAL A N 1
ATOM 2674 C CA . VAL A 1 347 ? 30.506 -73.394 14.086 1.00 36.94 347 VAL A CA 1
ATOM 2675 C C . VAL A 1 347 ? 30.584 -71.990 13.407 1.00 36.94 347 VAL A C 1
ATOM 2677 O O . VAL A 1 347 ? 29.947 -71.821 12.380 1.00 36.94 347 VAL A O 1
ATOM 2680 N N . LEU A 1 348 ? 31.409 -71.065 13.959 1.00 44.28 348 LEU A N 1
ATOM 2681 C CA . LEU A 1 348 ? 32.200 -69.927 13.367 1.00 44.28 348 LEU A CA 1
ATOM 2682 C C . LEU A 1 348 ? 31.536 -68.938 12.341 1.00 44.28 348 LEU A C 1
ATOM 2684 O O . LEU A 1 348 ? 30.412 -69.148 11.919 1.00 44.28 348 LEU A O 1
ATOM 2688 N N . VAL A 1 349 ? 32.099 -67.784 11.910 1.00 40.41 349 VAL A N 1
ATOM 2689 C CA . VAL A 1 349 ? 33.447 -67.145 11.979 1.00 40.41 349 VAL A CA 1
ATOM 2690 C C . VAL A 1 349 ? 33.320 -65.604 12.148 1.00 40.41 349 VAL A C 1
ATOM 2692 O O . VAL A 1 349 ? 32.451 -65.008 11.519 1.00 40.41 349 VAL A O 1
ATOM 2695 N N . SER A 1 350 ? 34.247 -64.950 12.875 1.00 44.78 350 SER A N 1
ATOM 2696 C CA . SER A 1 350 ? 34.461 -63.476 12.898 1.00 44.78 350 SER A CA 1
ATOM 2697 C C . SER A 1 350 ? 35.951 -63.137 13.105 1.00 44.78 350 SER A C 1
ATOM 2699 O O . SER A 1 350 ? 36.631 -63.920 13.774 1.00 44.78 350 SER A O 1
ATOM 2701 N N . PRO A 1 351 ? 36.487 -61.998 12.597 1.00 57.84 351 PRO A N 1
ATOM 2702 C CA . PRO A 1 351 ? 37.214 -61.092 13.512 1.00 57.84 351 PRO A CA 1
ATOM 2703 C C . PRO A 1 351 ? 36.911 -59.556 13.364 1.00 57.84 351 PRO A C 1
ATOM 2705 O O . PRO A 1 351 ? 35.805 -59.201 13.768 1.00 57.84 351 PRO A O 1
ATOM 2708 N N . PRO A 1 352 ? 37.808 -58.589 13.003 1.00 64.94 352 PRO A N 1
ATOM 2709 C CA . PRO A 1 352 ? 38.112 -57.540 13.998 1.00 64.94 352 PRO A CA 1
ATOM 2710 C C . PRO A 1 352 ? 38.062 -56.043 13.575 1.00 64.94 352 PRO A C 1
ATOM 2712 O O . PRO A 1 352 ? 37.969 -55.681 12.406 1.00 64.94 352 PRO A O 1
ATOM 2715 N N . ALA A 1 353 ? 38.197 -55.167 14.585 1.00 48.62 353 ALA A N 1
ATOM 2716 C CA . ALA A 1 353 ? 38.140 -53.693 14.531 1.00 48.62 353 ALA A CA 1
ATOM 2717 C C . ALA A 1 353 ? 39.508 -52.992 14.771 1.00 48.62 353 ALA A C 1
ATOM 2719 O O . ALA A 1 353 ? 40.514 -53.668 14.987 1.00 48.62 353 ALA A O 1
ATOM 2720 N N . ARG A 1 354 ? 39.553 -51.638 14.817 1.00 37.81 354 ARG A N 1
ATOM 2721 C CA . ARG A 1 354 ? 40.699 -50.846 15.348 1.00 37.81 354 ARG A CA 1
ATOM 2722 C C . ARG A 1 354 ? 40.343 -49.459 15.948 1.00 37.81 354 ARG A C 1
ATOM 2724 O O . ARG A 1 354 ? 39.520 -48.724 15.411 1.00 37.81 354 ARG A O 1
ATOM 2731 N N . ARG A 1 355 ? 41.023 -49.126 17.057 1.00 40.78 355 ARG A N 1
ATOM 2732 C CA . ARG A 1 355 ? 41.204 -47.856 17.835 1.00 40.78 355 ARG A CA 1
ATOM 2733 C C . ARG A 1 355 ? 42.398 -48.116 18.812 1.00 40.78 355 ARG A C 1
ATOM 2735 O O . ARG A 1 355 ? 42.895 -49.244 18.739 1.00 40.78 355 ARG A O 1
ATOM 2742 N N . PRO A 1 356 ? 42.858 -47.234 19.744 1.00 58.19 356 PRO A N 1
ATOM 2743 C CA . PRO A 1 356 ? 42.513 -45.836 20.103 1.00 58.19 356 PRO A CA 1
ATOM 2744 C C . PRO A 1 356 ? 43.600 -44.820 19.594 1.00 58.19 356 PRO A C 1
ATOM 2746 O O . PRO A 1 356 ? 43.859 -44.921 18.400 1.00 58.19 356 PRO A O 1
ATOM 2749 N N . THR A 1 357 ? 44.229 -43.807 20.248 1.00 39.75 357 THR A N 1
ATOM 2750 C CA . THR A 1 357 ? 44.311 -43.279 21.650 1.00 39.75 357 THR A CA 1
ATOM 2751 C C . THR A 1 357 ? 44.907 -41.847 21.725 1.00 39.75 357 THR A C 1
ATOM 2753 O O . THR A 1 357 ? 45.757 -41.511 20.909 1.00 39.75 357 THR A O 1
ATOM 2756 N N . GLY A 1 358 ? 44.587 -41.083 22.789 1.00 33.16 358 GLY A N 1
ATOM 2757 C CA . GLY A 1 358 ? 45.426 -40.000 23.371 1.00 33.16 358 GLY A CA 1
ATOM 2758 C C . GLY A 1 358 ? 45.244 -38.565 22.827 1.00 33.16 358 GLY A C 1
ATOM 2759 O O . GLY A 1 358 ? 44.708 -38.392 21.740 1.00 33.16 358 GLY A O 1
ATOM 2760 N N . ALA A 1 359 ? 45.664 -37.490 23.519 1.00 39.62 359 ALA A N 1
ATOM 2761 C CA . ALA A 1 359 ? 45.973 -37.274 24.953 1.00 39.62 359 ALA A CA 1
ATOM 2762 C C . ALA A 1 359 ? 45.997 -35.743 25.270 1.00 39.62 359 ALA A C 1
ATOM 2764 O O . ALA A 1 359 ? 46.023 -34.936 24.345 1.00 39.62 359 ALA A O 1
ATOM 2765 N N . ILE A 1 360 ? 45.979 -35.331 26.551 1.00 43.50 360 ILE A N 1
ATOM 2766 C CA . ILE A 1 360 ? 45.877 -33.917 27.015 1.00 43.50 360 ILE A CA 1
ATOM 2767 C C . ILE A 1 360 ? 47.184 -33.473 27.715 1.00 43.50 360 ILE A C 1
ATOM 2769 O O . ILE A 1 360 ? 47.816 -34.310 28.361 1.00 43.50 360 ILE A O 1
ATOM 2773 N N . PRO A 1 361 ? 47.557 -32.175 27.674 1.00 54.28 361 PRO A N 1
ATOM 2774 C CA . PRO A 1 361 ? 47.953 -31.482 28.918 1.00 54.28 361 PRO A CA 1
ATOM 2775 C C . PRO A 1 361 ? 47.348 -30.052 29.100 1.00 54.28 361 PRO A C 1
ATOM 2777 O O . PRO A 1 361 ? 46.940 -29.440 28.113 1.00 54.28 361 PRO A O 1
ATOM 2780 N N . PRO A 1 362 ? 47.273 -29.500 30.340 1.00 57.88 362 PRO A N 1
ATOM 2781 C CA . PRO A 1 362 ? 46.616 -28.209 30.657 1.00 57.88 362 PRO A CA 1
ATOM 2782 C C . PRO A 1 362 ? 47.528 -27.139 31.320 1.00 57.88 362 PRO A C 1
ATOM 2784 O O . PRO A 1 362 ? 48.602 -27.491 31.795 1.00 57.88 362 PRO A O 1
ATOM 2787 N N . GLN A 1 363 ? 47.054 -25.878 31.444 1.00 41.03 363 GLN A N 1
ATOM 2788 C CA . GLN A 1 363 ? 47.351 -24.841 32.487 1.00 41.03 363 GLN A CA 1
ATOM 2789 C C . GLN A 1 363 ? 46.854 -23.435 32.029 1.00 41.03 363 GLN A C 1
ATOM 2791 O O . GLN A 1 363 ? 46.513 -23.300 30.854 1.00 41.03 363 GLN A O 1
ATOM 2796 N N . PRO A 1 364 ? 46.888 -22.352 32.849 1.00 48.03 364 PRO A N 1
ATOM 2797 C CA . PRO A 1 364 ? 46.556 -22.204 34.280 1.00 48.03 364 PRO A CA 1
ATOM 2798 C C . PRO A 1 364 ? 45.541 -21.035 34.543 1.00 48.03 364 PRO A C 1
ATOM 2800 O O . PRO A 1 364 ? 45.209 -20.292 33.620 1.00 48.03 364 PRO A O 1
ATOM 2803 N N . PRO A 1 365 ? 45.037 -20.817 35.781 1.00 57.00 365 PRO A N 1
ATOM 2804 C CA . PRO A 1 365 ? 44.083 -19.738 36.102 1.00 57.00 365 PRO A CA 1
ATOM 2805 C C . PRO A 1 365 ? 44.723 -18.489 36.749 1.00 57.00 365 PRO A C 1
ATOM 2807 O O . PRO A 1 365 ? 45.657 -18.616 37.539 1.00 57.00 365 PRO A O 1
ATOM 2810 N N . ALA A 1 366 ? 44.167 -17.287 36.516 1.00 36.22 366 ALA A N 1
ATOM 2811 C CA . ALA A 1 366 ? 44.567 -16.069 37.236 1.00 36.22 366 ALA A CA 1
ATOM 2812 C C . ALA A 1 366 ? 43.483 -14.966 37.330 1.00 36.22 366 ALA A C 1
ATOM 2814 O O . ALA A 1 366 ? 42.717 -14.744 36.400 1.00 36.22 366 ALA A O 1
ATOM 2815 N N . GLN A 1 367 ? 43.541 -14.241 38.456 1.00 40.22 367 GLN A N 1
ATOM 2816 C CA . GLN A 1 367 ? 43.042 -12.883 38.752 1.00 40.22 367 GLN A CA 1
ATOM 2817 C C . GLN A 1 367 ? 41.526 -12.579 38.800 1.00 40.22 367 GLN A C 1
ATOM 2819 O O . GLN A 1 367 ? 40.774 -12.621 37.832 1.00 40.22 367 GLN A O 1
ATOM 2824 N N . GLN A 1 368 ? 41.122 -12.164 40.004 1.00 37.50 368 GLN A N 1
ATOM 2825 C CA . GLN A 1 368 ? 39.850 -11.541 40.373 1.00 37.50 368 GLN A CA 1
ATOM 2826 C C . GLN A 1 368 ? 39.985 -10.012 40.248 1.00 37.50 368 GLN A C 1
ATOM 2828 O O . GLN A 1 368 ? 41.056 -9.507 40.576 1.00 37.50 368 GLN A O 1
ATOM 2833 N N . GLN A 1 369 ? 38.908 -9.274 39.939 1.00 39.97 369 GLN A N 1
ATOM 2834 C CA . GLN A 1 369 ? 38.625 -7.938 40.514 1.00 39.97 369 GLN A CA 1
ATOM 2835 C C . GLN A 1 369 ? 37.155 -7.502 40.243 1.00 39.97 369 GLN A C 1
ATOM 2837 O O . GLN A 1 369 ? 36.411 -8.303 39.671 1.00 39.97 369 GLN A O 1
ATOM 2842 N N . PRO A 1 370 ? 36.617 -6.420 40.855 1.00 43.44 370 PRO A N 1
ATOM 2843 C CA . PRO A 1 370 ? 35.599 -6.639 41.884 1.00 43.44 370 PRO A CA 1
ATOM 2844 C C . PRO A 1 370 ? 34.157 -6.275 41.489 1.00 43.44 370 PRO A C 1
ATOM 2846 O O . PRO A 1 370 ? 33.880 -5.592 40.507 1.00 43.44 370 PRO A O 1
ATOM 2849 N N . ARG A 1 371 ? 33.217 -6.720 42.333 1.00 36.03 371 ARG A N 1
ATOM 2850 C CA . ARG A 1 371 ? 31.777 -6.439 42.225 1.00 36.03 371 ARG A CA 1
ATOM 2851 C C . ARG A 1 371 ? 31.463 -4.978 42.565 1.00 36.03 371 ARG A C 1
ATOM 2853 O O . ARG A 1 371 ? 31.811 -4.518 43.649 1.00 36.03 371 ARG A O 1
ATOM 2860 N N . SER A 1 372 ? 30.697 -4.302 41.713 1.00 43.72 372 SER A N 1
ATOM 2861 C CA . SER A 1 372 ? 29.961 -3.088 42.082 1.00 43.72 372 SER A CA 1
ATOM 2862 C C . SER A 1 372 ? 28.634 -3.449 42.788 1.00 43.72 372 SER A C 1
ATOM 2864 O O . SER A 1 372 ? 28.008 -4.453 42.437 1.00 43.72 372 SER A O 1
ATOM 2866 N N . PRO A 1 373 ? 28.192 -2.685 43.807 1.00 51.34 373 PRO A N 1
ATOM 2867 C CA . PRO A 1 373 ? 26.981 -3.001 44.564 1.00 51.34 373 PRO A CA 1
ATOM 2868 C C . PRO A 1 373 ? 25.694 -2.596 43.815 1.00 51.34 373 PRO A C 1
ATOM 2870 O O . PRO A 1 373 ? 25.685 -1.588 43.102 1.00 51.34 373 PRO A O 1
ATOM 2873 N N . PRO A 1 374 ? 24.576 -3.328 43.993 1.00 46.22 374 PRO A N 1
ATOM 2874 C CA . PRO A 1 374 ? 23.299 -2.976 43.383 1.00 46.22 374 PRO A CA 1
ATOM 2875 C C . PRO A 1 374 ? 22.696 -1.718 44.025 1.00 46.22 374 PRO A C 1
ATOM 2877 O O . PRO A 1 374 ? 22.562 -1.614 45.244 1.00 46.22 374 PRO A O 1
ATOM 2880 N N . ARG A 1 375 ? 22.282 -0.764 43.186 1.00 37.25 375 ARG A N 1
ATOM 2881 C CA . ARG A 1 375 ? 21.592 0.464 43.604 1.00 37.25 375 ARG A CA 1
ATOM 2882 C C . ARG A 1 375 ? 20.177 0.133 44.094 1.00 37.25 375 ARG A C 1
ATOM 2884 O O . ARG A 1 375 ? 19.400 -0.463 43.352 1.00 37.25 375 ARG A O 1
ATOM 2891 N N . ALA A 1 376 ? 19.837 0.544 45.316 1.00 42.69 376 ALA A N 1
ATOM 2892 C CA . ALA A 1 376 ? 18.513 0.310 45.894 1.00 42.69 376 ALA A CA 1
ATOM 2893 C C . ALA A 1 376 ? 17.385 0.991 45.081 1.00 42.69 376 ALA A C 1
ATOM 2895 O O . ALA A 1 376 ? 17.594 2.091 44.553 1.00 42.69 376 ALA A O 1
ATOM 2896 N N . PRO A 1 377 ? 16.186 0.381 44.987 1.00 38.50 377 PRO A N 1
ATOM 2897 C CA . PRO A 1 377 ? 15.036 1.001 44.336 1.00 38.50 377 PRO A CA 1
ATOM 2898 C C . PRO A 1 377 ? 14.499 2.165 45.180 1.00 38.50 377 PRO A C 1
ATOM 2900 O O . PRO A 1 377 ? 14.247 2.020 46.374 1.00 38.50 377 PRO A O 1
ATOM 2903 N N . ALA A 1 378 ? 14.295 3.323 44.551 1.00 39.06 378 ALA A N 1
ATOM 2904 C CA . ALA A 1 378 ? 13.633 4.455 45.193 1.00 39.06 378 ALA A CA 1
ATOM 2905 C C . ALA A 1 378 ? 12.130 4.175 45.383 1.00 39.06 378 ALA A C 1
ATOM 2907 O O . ALA A 1 378 ? 11.494 3.552 44.531 1.00 39.06 378 ALA A O 1
ATOM 2908 N N . ALA A 1 379 ? 11.560 4.658 46.490 1.00 42.47 379 ALA A N 1
ATOM 2909 C CA . ALA A 1 379 ? 10.136 4.509 46.777 1.00 42.47 379 ALA A CA 1
ATOM 2910 C C . ALA A 1 379 ? 9.262 5.239 45.730 1.00 42.47 379 ALA A C 1
ATOM 2912 O O . ALA A 1 379 ? 9.652 6.307 45.247 1.00 42.47 379 ALA A O 1
ATOM 2913 N N . PRO A 1 380 ? 8.071 4.709 45.385 1.00 42.03 380 PRO A N 1
ATOM 2914 C CA . PRO A 1 380 ? 7.171 5.362 44.443 1.00 42.03 380 PRO A CA 1
ATOM 2915 C C . PRO A 1 380 ? 6.645 6.680 45.022 1.00 42.03 380 PRO A C 1
ATOM 2917 O O . PRO A 1 380 ? 6.034 6.709 46.091 1.00 42.03 380 PRO A O 1
ATOM 2920 N N . SER A 1 381 ? 6.853 7.777 44.296 1.00 39.69 381 SER A N 1
ATOM 2921 C CA . SER A 1 381 ? 6.264 9.071 44.632 1.00 39.69 381 SER A CA 1
ATOM 2922 C C . SER A 1 381 ? 4.742 9.029 44.474 1.00 39.69 381 SER A C 1
ATOM 2924 O O . SER A 1 381 ? 4.202 8.453 43.527 1.00 39.69 381 SER A O 1
ATOM 2926 N N . SER A 1 382 ? 4.028 9.636 45.421 1.00 41.31 382 SER A N 1
ATOM 2927 C CA . SER A 1 382 ? 2.567 9.658 45.412 1.00 41.31 382 SER A CA 1
ATOM 2928 C C . SER A 1 382 ? 2.032 10.493 44.234 1.00 41.31 382 SER A C 1
ATOM 2930 O O . SER A 1 382 ? 2.535 11.591 43.969 1.00 41.31 382 SER A O 1
ATOM 2932 N N . PRO A 1 383 ? 1.007 10.012 43.501 1.00 48.72 383 PRO A N 1
ATOM 2933 C CA . PRO A 1 383 ? 0.483 10.731 42.347 1.00 48.72 383 PRO A CA 1
ATOM 2934 C C . PRO A 1 383 ? -0.192 12.034 42.791 1.00 48.72 383 PRO A C 1
ATOM 2936 O O . PRO A 1 383 ? -1.167 12.023 43.548 1.00 48.72 383 PRO A O 1
ATOM 2939 N N . ARG A 1 384 ? 0.314 13.172 42.295 1.00 47.41 384 ARG A N 1
ATOM 2940 C CA . ARG A 1 384 ? -0.297 14.493 42.510 1.00 47.41 384 ARG A CA 1
ATOM 2941 C C . ARG A 1 384 ? -1.757 14.466 42.043 1.00 47.41 384 ARG A C 1
ATOM 2943 O O . ARG A 1 384 ? -2.033 14.188 40.880 1.00 47.41 384 ARG A O 1
ATOM 2950 N N . ARG A 1 385 ? -2.688 14.779 42.951 1.00 48.56 385 ARG A N 1
ATOM 2951 C CA . ARG A 1 385 ? -4.120 14.901 42.640 1.00 48.56 385 ARG A CA 1
ATOM 2952 C C . ARG A 1 385 ? -4.346 16.051 41.659 1.00 48.56 385 ARG A C 1
ATOM 2954 O O . ARG A 1 385 ? -4.001 17.189 41.964 1.00 48.56 385 ARG A O 1
ATOM 2961 N N . ASP A 1 386 ? -4.970 15.754 40.524 1.00 52.75 386 ASP A N 1
ATOM 2962 C CA . ASP A 1 386 ? -5.363 16.761 39.539 1.00 52.75 386 ASP A CA 1
ATOM 2963 C C . ASP A 1 386 ? -6.486 17.664 40.110 1.00 52.75 386 ASP A C 1
ATOM 2965 O O . ASP A 1 386 ? -7.555 17.155 40.481 1.00 52.75 386 ASP A O 1
ATOM 2969 N N . PRO A 1 387 ? -6.281 18.995 40.209 1.00 57.19 387 PRO A N 1
ATOM 2970 C CA . PRO A 1 387 ? -7.284 19.910 40.752 1.00 57.19 387 PRO A CA 1
ATOM 2971 C C . PRO A 1 387 ? -8.534 20.042 39.866 1.00 57.19 387 PRO A C 1
ATOM 2973 O O . PRO A 1 387 ? -9.592 20.419 40.374 1.00 57.19 387 PRO A O 1
ATOM 2976 N N . ILE A 1 388 ? -8.460 19.712 38.571 1.00 63.75 388 ILE A N 1
ATOM 2977 C CA . ILE A 1 388 ? -9.601 19.768 37.645 1.00 63.75 388 ILE A CA 1
ATOM 2978 C C . ILE A 1 388 ? -10.604 18.661 37.991 1.00 63.75 388 ILE A C 1
ATOM 2980 O O . ILE A 1 388 ? -11.791 18.940 38.175 1.00 63.75 388 ILE A O 1
ATOM 2984 N N . ALA A 1 389 ? -10.125 17.432 38.209 1.00 59.38 389 ALA A N 1
ATOM 2985 C CA . ALA A 1 389 ? -10.963 16.302 38.618 1.00 59.38 389 ALA A CA 1
ATOM 2986 C C . ALA A 1 389 ? -11.661 16.548 39.972 1.00 59.38 389 ALA A C 1
ATOM 2988 O O . ALA A 1 389 ? -12.831 16.205 40.155 1.00 59.38 389 ALA A O 1
ATOM 2989 N N . ALA A 1 390 ? -10.978 17.213 40.912 1.00 56.56 390 ALA A N 1
ATOM 2990 C CA . ALA A 1 390 ? -11.571 17.628 42.185 1.00 56.56 390 ALA A CA 1
ATOM 2991 C C . ALA A 1 390 ? -12.664 18.708 42.021 1.00 56.56 390 ALA A C 1
ATOM 2993 O O . ALA A 1 390 ? -13.592 18.778 42.832 1.00 56.56 390 ALA A O 1
ATOM 2994 N N . ARG A 1 391 ? -12.581 19.538 40.971 1.00 65.44 391 ARG A N 1
ATOM 2995 C CA . ARG A 1 391 ? -13.570 20.582 40.662 1.00 65.44 391 ARG A CA 1
ATOM 2996 C C . ARG A 1 391 ? -14.831 20.006 40.016 1.00 65.44 391 ARG A C 1
ATOM 2998 O O . ARG A 1 391 ? -15.927 20.427 40.380 1.00 65.44 391 ARG A O 1
ATOM 3005 N N . GLU A 1 392 ? -14.702 19.014 39.133 1.00 63.44 392 GLU A N 1
ATOM 3006 C CA . GLU A 1 392 ? -15.859 18.298 38.573 1.00 63.44 392 GLU A CA 1
ATOM 3007 C C . GLU A 1 392 ? -16.594 17.459 39.624 1.00 63.44 392 GLU A C 1
ATOM 3009 O O . GLU A 1 392 ? -17.821 17.503 39.681 1.00 63.44 392 GLU A O 1
ATOM 3014 N N . ALA A 1 393 ? -15.872 16.780 40.525 1.00 63.53 393 ALA A N 1
ATOM 3015 C CA . ALA A 1 393 ? -16.484 16.007 41.611 1.00 63.53 393 ALA A CA 1
ATOM 3016 C C . ALA A 1 393 ? -17.418 16.858 42.498 1.00 63.53 393 ALA A C 1
ATOM 3018 O O . ALA A 1 393 ? -18.499 16.407 42.870 1.00 63.53 393 ALA A O 1
ATOM 3019 N N . ARG A 1 394 ? -17.047 18.120 42.772 1.00 58.16 394 ARG A N 1
ATOM 3020 C CA . ARG A 1 394 ? -17.907 19.087 43.484 1.00 58.16 394 ARG A CA 1
ATOM 3021 C C . ARG A 1 394 ? -19.106 19.554 42.653 1.00 58.16 394 ARG A C 1
ATOM 3023 O O . ARG A 1 394 ? -20.144 19.875 43.221 1.00 58.16 394 ARG A O 1
ATOM 3030 N N . ARG A 1 395 ? -18.984 19.588 41.322 1.00 62.75 395 ARG A N 1
ATOM 3031 C CA . ARG A 1 395 ? -20.065 19.979 40.399 1.00 62.75 395 ARG A CA 1
ATOM 3032 C C . ARG A 1 395 ? -21.094 18.862 40.178 1.00 62.75 395 ARG A C 1
ATOM 3034 O O . ARG A 1 395 ? -22.205 19.150 39.752 1.00 62.75 395 ARG A O 1
ATOM 3041 N N . ALA A 1 396 ? -20.734 17.616 40.489 1.00 53.69 396 ALA A N 1
ATOM 3042 C CA . ALA A 1 396 ? -21.575 16.426 40.357 1.00 53.69 396 ALA A CA 1
ATOM 3043 C C . ALA A 1 396 ? -22.450 16.111 41.592 1.00 53.69 396 ALA A C 1
ATOM 3045 O O . ALA A 1 396 ? -23.092 15.065 41.624 1.00 53.69 396 ALA A O 1
ATOM 3046 N N . GLY A 1 397 ? -22.475 16.976 42.615 1.00 44.12 397 GLY A N 1
ATOM 3047 C CA . GLY A 1 397 ? -23.409 16.865 43.748 1.00 44.12 397 GLY A CA 1
ATOM 3048 C C . GLY A 1 397 ? -23.179 15.685 44.704 1.00 44.12 397 GLY A C 1
ATOM 3049 O O . GLY A 1 397 ? -24.062 15.370 45.499 1.00 44.12 397 GLY A O 1
ATOM 3050 N N . VAL A 1 398 ? -22.016 15.023 44.653 1.00 40.34 398 VAL A N 1
ATOM 3051 C CA . VAL A 1 398 ? -21.715 13.867 45.515 1.00 40.34 398 VAL A CA 1
ATOM 3052 C C . VAL A 1 398 ? -21.458 14.330 46.951 1.00 40.34 398 VAL A C 1
ATOM 3054 O O . VAL A 1 398 ? -20.356 14.762 47.293 1.00 40.34 398 VAL A O 1
ATOM 3057 N N . ALA A 1 399 ? -22.481 14.226 47.798 1.00 35.47 399 ALA A N 1
ATOM 3058 C CA . ALA A 1 399 ? -22.350 14.422 49.234 1.00 35.47 399 ALA A CA 1
ATOM 3059 C C . ALA A 1 399 ? -21.526 13.281 49.859 1.00 35.47 399 ALA A C 1
ATOM 3061 O O . ALA A 1 399 ? -21.833 12.105 49.675 1.00 35.47 399 ALA A O 1
ATOM 3062 N N . ALA A 1 400 ? -20.498 13.640 50.627 1.00 37.12 400 ALA A N 1
ATOM 3063 C CA . ALA A 1 400 ? -19.748 12.726 51.480 1.00 37.12 400 ALA A CA 1
ATOM 3064 C C . ALA A 1 400 ? -19.781 13.267 52.914 1.00 37.12 400 ALA A C 1
ATOM 3066 O O . ALA A 1 400 ? -19.433 14.427 53.149 1.00 37.12 400 ALA A O 1
ATOM 3067 N N . SER A 1 401 ? -20.234 12.444 53.858 1.00 34.09 401 SER A N 1
ATOM 3068 C CA . SER A 1 401 ? -20.451 12.847 55.249 1.00 34.09 401 SER A CA 1
ATOM 3069 C C . SER A 1 401 ? -19.149 13.271 55.934 1.00 34.09 401 SER A C 1
ATOM 3071 O O . SER A 1 401 ? -18.144 12.564 55.878 1.00 34.09 401 SER A O 1
ATOM 3073 N N . ARG A 1 402 ? -19.180 14.412 56.633 1.00 33.09 402 ARG A N 1
ATOM 3074 C CA . ARG A 1 402 ? -18.114 14.815 57.561 1.00 33.09 402 ARG A CA 1
ATOM 3075 C C . ARG A 1 402 ? -18.203 13.976 58.842 1.00 33.09 402 ARG A C 1
ATOM 3077 O O . ARG A 1 402 ? -19.273 13.961 59.445 1.00 33.09 402 ARG A O 1
ATOM 3084 N N . PRO A 1 403 ? -17.093 13.436 59.360 1.00 37.00 403 PRO A N 1
ATOM 3085 C CA . PRO A 1 403 ? -16.785 13.572 60.774 1.00 37.00 403 PRO A CA 1
ATOM 3086 C C . PRO A 1 403 ? -16.242 14.990 61.035 1.00 37.00 403 PRO A C 1
ATOM 3088 O O . PRO A 1 403 ? -15.602 15.599 60.173 1.00 37.00 403 PRO A O 1
ATOM 3091 N N . ALA A 1 404 ? -16.496 15.531 62.222 1.00 33.28 404 ALA A N 1
ATOM 3092 C CA . ALA A 1 404 ? -15.871 16.762 62.699 1.00 33.28 404 ALA A CA 1
ATOM 3093 C C . ALA A 1 404 ? -14.832 16.425 63.772 1.00 33.28 404 ALA A C 1
ATOM 3095 O O . ALA A 1 404 ? -15.079 15.516 64.557 1.00 33.28 404 ALA A O 1
ATOM 3096 N N . LEU A 1 405 ? -13.724 17.173 63.832 1.00 31.81 405 LEU A N 1
ATOM 3097 C CA . LEU A 1 405 ? -12.989 17.470 65.070 1.00 31.81 405 LEU A CA 1
ATOM 3098 C C . LEU A 1 405 ? -11.859 18.486 64.828 1.00 31.81 405 LEU A C 1
ATOM 3100 O O . LEU A 1 405 ? -11.340 18.575 63.718 1.00 31.81 405 LEU A O 1
ATOM 3104 N N . ALA A 1 406 ? -11.483 19.166 65.918 1.00 31.05 406 ALA A N 1
ATOM 3105 C CA . ALA A 1 406 ? -10.310 20.027 66.114 1.00 31.05 406 ALA A CA 1
ATOM 3106 C C . ALA A 1 406 ? -10.156 21.281 65.221 1.00 31.05 406 ALA A C 1
ATOM 3108 O O . ALA A 1 406 ? -10.576 21.345 64.068 1.00 31.05 406 ALA A O 1
ATOM 3109 N N . ALA A 1 407 ? -9.519 22.300 65.796 1.00 33.53 407 ALA A N 1
ATOM 3110 C CA . ALA A 1 407 ? -9.215 23.582 65.169 1.00 33.53 407 ALA A CA 1
ATOM 3111 C C . ALA A 1 407 ? -7.769 23.992 65.481 1.00 33.53 407 ALA A C 1
ATOM 3113 O O . ALA A 1 407 ? -7.213 23.551 66.484 1.00 33.53 407 ALA A O 1
ATOM 3114 N N . ASN A 1 408 ? -7.202 24.883 64.664 1.00 29.39 408 ASN A N 1
ATOM 3115 C CA . ASN A 1 408 ? -6.450 26.040 65.156 1.00 29.39 408 ASN A CA 1
ATOM 3116 C C . ASN A 1 408 ? -6.324 27.119 64.054 1.00 29.39 408 ASN A C 1
ATOM 3118 O O . ASN A 1 408 ? -6.420 26.774 62.873 1.00 29.39 408 ASN A O 1
ATOM 3122 N N . PRO A 1 409 ? -6.191 28.411 64.417 1.00 44.91 409 PRO A N 1
ATOM 3123 C CA . PRO A 1 409 ? -6.141 29.538 63.480 1.00 44.91 409 PRO A CA 1
ATOM 3124 C C . PRO A 1 409 ? -4.701 30.013 63.180 1.00 44.91 409 PRO A C 1
ATOM 3126 O O . PRO A 1 409 ? -3.738 29.413 63.653 1.00 44.91 409 PRO A O 1
ATOM 3129 N N . LEU A 1 410 ? -4.601 31.149 62.467 1.00 31.80 410 LEU A N 1
ATOM 3130 C CA . LEU A 1 410 ? -3.393 31.793 61.913 1.00 31.80 410 LEU A CA 1
ATOM 3131 C C . LEU A 1 410 ? -2.859 31.073 60.647 1.00 31.80 410 LEU A C 1
ATOM 3133 O O . LEU A 1 410 ? -3.033 29.870 60.489 1.00 31.80 410 LEU A O 1
ATOM 3137 N N . ASP A 1 411 ? -2.272 31.754 59.658 1.00 29.67 411 ASP A N 1
ATOM 3138 C CA . ASP A 1 411 ? -1.793 33.148 59.631 1.00 29.67 411 ASP A CA 1
ATOM 3139 C C . ASP A 1 411 ? -2.226 33.926 58.353 1.00 29.67 411 ASP A C 1
ATOM 3141 O O . ASP A 1 411 ? -3.128 33.510 57.623 1.00 29.67 411 ASP A O 1
ATOM 3145 N N . SER A 1 412 ? -1.635 35.101 58.124 1.00 35.16 412 SER A N 1
ATOM 3146 C CA . SER A 1 412 ? -2.196 36.235 57.382 1.00 35.16 412 SER A CA 1
ATOM 3147 C C . SER A 1 412 ? -1.383 36.636 56.135 1.00 35.16 412 SER A C 1
ATOM 3149 O O . SER A 1 412 ? -0.291 36.134 55.900 1.00 35.16 412 SER A O 1
ATOM 3151 N N . GLN A 1 413 ? -1.876 37.662 55.418 1.00 34.81 413 GLN A N 1
ATOM 3152 C CA . GLN A 1 413 ? -1.185 38.433 54.356 1.00 34.81 413 GLN A CA 1
ATOM 3153 C C . GLN A 1 413 ? -1.048 37.733 52.972 1.00 34.81 413 GLN A C 1
ATOM 3155 O O . GLN A 1 413 ? -0.941 36.519 52.886 1.00 34.81 413 GLN A O 1
ATOM 3160 N N . ALA A 1 414 ? -1.089 38.424 51.818 1.00 34.72 414 ALA A N 1
ATOM 3161 C CA . ALA A 1 414 ? -1.385 39.839 51.540 1.00 34.72 414 ALA A CA 1
ATOM 3162 C C . ALA A 1 414 ? -2.058 40.075 50.159 1.00 34.72 414 ALA A C 1
ATOM 3164 O O . ALA A 1 414 ? -1.844 39.339 49.204 1.00 34.72 414 ALA A O 1
ATOM 3165 N N . ARG A 1 415 ? -2.858 41.157 50.110 1.00 35.53 415 ARG A N 1
ATOM 3166 C CA . ARG A 1 415 ? -3.038 42.189 49.049 1.00 35.53 415 ARG A CA 1
ATOM 3167 C C . ARG A 1 415 ? -2.707 41.808 47.584 1.00 35.53 415 ARG A C 1
ATOM 3169 O O . ARG A 1 415 ? -1.575 41.483 47.281 1.00 35.53 415 ARG A O 1
ATOM 3176 N N . GLN A 1 416 ? -3.695 41.871 46.672 1.00 33.59 416 GLN A N 1
ATOM 3177 C CA . GLN A 1 416 ? -3.950 42.978 45.699 1.00 33.59 416 GLN A CA 1
ATOM 3178 C C . GLN A 1 416 ? -2.905 43.097 44.552 1.00 33.59 416 GLN A C 1
ATOM 3180 O O . GLN A 1 416 ? -1.742 42.799 44.748 1.00 33.59 416 GLN A O 1
ATOM 3185 N N . ARG A 1 417 ? -3.231 43.535 43.324 1.00 36.03 417 ARG A N 1
ATOM 3186 C CA . ARG A 1 417 ? -4.394 44.301 42.815 1.00 36.03 417 ARG A CA 1
ATOM 3187 C C . ARG A 1 417 ? -4.696 43.939 41.343 1.00 36.03 417 ARG A C 1
ATOM 3189 O O . ARG A 1 417 ? -3.950 43.192 40.724 1.00 36.03 417 ARG A O 1
ATOM 3196 N N . VAL A 1 418 ? -5.783 44.481 40.791 1.00 35.53 418 VAL A N 1
ATOM 3197 C CA . VAL A 1 418 ? -6.214 44.313 39.384 1.00 35.53 418 VAL A CA 1
ATOM 3198 C C . VAL A 1 418 ? -6.106 45.655 38.652 1.00 35.53 418 VAL A C 1
ATOM 3200 O O . VAL A 1 418 ? -6.351 46.673 39.293 1.00 35.53 418 VAL A O 1
ATOM 3203 N N . LEU A 1 419 ? -5.774 45.638 37.352 1.00 36.62 419 LEU A N 1
ATOM 3204 C CA . LEU A 1 419 ? -6.307 46.426 36.208 1.00 36.62 419 LEU A CA 1
ATOM 3205 C C . LEU A 1 419 ? -5.284 46.355 35.032 1.00 36.62 419 LEU A C 1
ATOM 3207 O O . LEU A 1 419 ? -4.132 46.015 35.279 1.00 36.62 419 LEU A O 1
ATOM 3211 N N . ARG A 1 420 ? -5.553 46.739 33.772 1.00 38.38 420 ARG A N 1
ATOM 3212 C CA . ARG A 1 420 ? -6.721 46.628 32.857 1.00 38.38 420 ARG A CA 1
ATOM 3213 C C . ARG A 1 420 ? -6.399 47.448 31.591 1.00 38.38 420 ARG A C 1
ATOM 3215 O O . ARG A 1 420 ? -6.032 48.603 31.729 1.00 38.38 420 ARG A O 1
ATOM 3222 N N . ASP A 1 421 ? -6.563 46.843 30.414 1.00 39.44 421 ASP A N 1
ATOM 3223 C CA . ASP A 1 421 ? -6.730 47.430 29.066 1.00 39.44 421 ASP A CA 1
ATOM 3224 C C . ASP A 1 421 ? -6.084 48.806 28.750 1.00 39.44 421 ASP A C 1
ATOM 3226 O O . ASP A 1 421 ? -6.603 49.852 29.131 1.00 39.44 421 ASP A O 1
ATOM 3230 N N . GLY A 1 422 ? -5.027 48.816 27.921 1.00 33.81 422 GLY A N 1
ATOM 3231 C CA . GLY A 1 422 ? -4.431 50.051 27.383 1.00 33.81 422 GLY A CA 1
ATOM 3232 C C . GLY A 1 422 ? -3.406 49.825 26.261 1.00 33.81 422 GLY A C 1
ATOM 3233 O O . GLY A 1 422 ? -2.232 49.591 26.525 1.00 33.81 422 GLY A O 1
ATOM 3234 N N . LYS A 1 423 ? -3.851 49.908 25.000 1.00 37.56 423 LYS A N 1
ATOM 3235 C CA . LYS A 1 423 ? -3.007 50.132 23.799 1.00 37.56 423 LYS A CA 1
ATOM 3236 C C . LYS A 1 423 ? -2.920 51.652 23.512 1.00 37.56 423 LYS A C 1
ATOM 3238 O O . LYS A 1 423 ? -3.762 52.367 24.054 1.00 37.56 423 LYS A O 1
ATOM 3243 N N . PRO A 1 424 ? -2.052 52.152 22.600 1.00 44.03 424 PRO A N 1
ATOM 3244 C CA . PRO A 1 424 ? -1.023 51.474 21.793 1.00 44.03 424 PRO A CA 1
ATOM 3245 C C . PRO A 1 424 ? 0.387 52.093 21.970 1.00 44.03 424 PRO A C 1
ATOM 3247 O O . PRO A 1 424 ? 0.569 53.031 22.738 1.00 44.03 424 PRO A O 1
ATOM 3250 N N . LEU A 1 425 ? 1.359 51.634 21.174 1.00 36.78 425 LEU A N 1
ATOM 3251 C CA . LEU A 1 425 ? 2.406 52.498 20.609 1.00 36.78 425 LEU A CA 1
ATOM 3252 C C . LEU A 1 425 ? 2.948 51.868 19.314 1.00 36.78 425 LEU A C 1
ATOM 3254 O O . LEU A 1 425 ? 3.287 50.686 19.304 1.00 36.78 425 LEU A O 1
ATOM 3258 N N . GLU A 1 426 ? 3.024 52.652 18.240 1.00 40.47 426 GLU A N 1
ATOM 3259 C CA . GLU A 1 426 ? 3.765 52.318 17.016 1.00 40.47 426 GLU A CA 1
ATOM 3260 C C . GLU A 1 426 ? 5.098 53.074 16.999 1.00 40.47 426 GLU A C 1
ATOM 3262 O O . GLU A 1 426 ? 5.205 54.164 17.570 1.00 40.47 426 GLU A O 1
ATOM 3267 N N . ARG A 1 427 ? 6.097 52.544 16.282 1.00 34.78 427 ARG A N 1
ATOM 3268 C CA . ARG A 1 427 ? 7.147 53.377 15.684 1.00 34.78 427 ARG A CA 1
ATOM 3269 C C . ARG A 1 427 ? 7.775 52.689 14.472 1.00 34.78 427 ARG A C 1
ATOM 3271 O O . ARG A 1 427 ? 8.078 51.500 14.534 1.00 34.78 427 ARG A O 1
ATOM 3278 N N . ASN A 1 428 ? 7.947 53.452 13.398 1.00 34.22 428 ASN A N 1
ATOM 3279 C CA . ASN A 1 428 ? 8.518 52.993 12.132 1.00 34.22 428 ASN A CA 1
ATOM 3280 C C . ASN A 1 428 ? 10.054 53.093 12.119 1.00 34.22 428 ASN A C 1
ATOM 3282 O O . ASN A 1 428 ? 10.618 53.780 12.969 1.00 34.22 428 ASN A O 1
ATOM 3286 N N . ASP A 1 429 ? 10.639 52.522 11.056 1.00 35.38 429 ASP A N 1
ATOM 3287 C CA . ASP A 1 429 ? 11.851 52.975 10.344 1.00 35.38 429 ASP A CA 1
ATOM 3288 C C . ASP A 1 429 ? 13.195 53.016 11.107 1.00 35.38 429 ASP A C 1
ATOM 3290 O O . ASP A 1 429 ? 13.266 53.243 12.309 1.00 35.38 429 ASP A O 1
ATOM 3294 N N . ALA A 1 430 ? 14.357 52.860 10.467 1.00 34.28 430 ALA A N 1
ATOM 3295 C CA . ALA A 1 430 ? 14.748 52.207 9.205 1.00 34.28 430 ALA A CA 1
ATOM 3296 C C . ALA A 1 430 ? 16.292 52.039 9.235 1.00 34.28 430 ALA A C 1
ATOM 3298 O O . ALA A 1 430 ? 16.919 52.531 10.170 1.00 34.28 430 ALA A O 1
ATOM 3299 N N . LEU A 1 431 ? 16.871 51.340 8.243 1.00 39.69 431 LEU A N 1
ATOM 3300 C CA . LEU A 1 431 ? 18.279 51.326 7.753 1.00 39.69 431 LEU A CA 1
ATOM 3301 C C . LEU A 1 431 ? 18.487 49.958 7.063 1.00 39.69 431 LEU A C 1
ATOM 3303 O O . LEU A 1 431 ? 18.387 48.913 7.695 1.00 39.69 431 LEU A O 1
ATOM 3307 N N . GLU A 1 432 ? 18.507 49.865 5.734 1.00 37.22 432 GLU A N 1
ATOM 3308 C CA . GLU A 1 432 ? 19.654 50.144 4.850 1.00 37.22 432 GLU A CA 1
ATOM 3309 C C . GLU A 1 432 ? 20.907 49.284 5.101 1.00 37.22 432 GLU A C 1
ATOM 3311 O O . GLU A 1 432 ? 21.675 49.526 6.027 1.00 37.22 432 GLU A O 1
ATOM 3316 N N . THR A 1 433 ? 21.188 48.351 4.180 1.00 35.12 433 THR A N 1
ATOM 3317 C CA . THR A 1 433 ? 22.477 48.297 3.450 1.00 35.12 433 THR A CA 1
ATOM 3318 C C . THR A 1 433 ? 22.436 47.329 2.250 1.00 35.12 433 THR A C 1
ATOM 3320 O O . THR A 1 433 ? 21.658 46.377 2.202 1.00 35.12 433 THR A O 1
ATOM 3323 N N . ARG A 1 434 ? 23.263 47.619 1.237 1.00 33.56 434 ARG A N 1
ATOM 3324 C CA . ARG A 1 434 ? 23.453 46.931 -0.063 1.00 33.56 434 ARG A CA 1
ATOM 3325 C C . ARG A 1 434 ? 24.804 47.421 -0.641 1.00 33.56 434 ARG A C 1
ATOM 3327 O O . ARG A 1 434 ? 25.211 48.513 -0.252 1.00 33.56 434 ARG A O 1
ATOM 3334 N N . PRO A 1 435 ? 25.391 46.812 -1.695 1.00 62.94 435 PRO A N 1
ATOM 3335 C CA . PRO A 1 435 ? 25.460 45.408 -2.112 1.00 62.94 435 PRO A CA 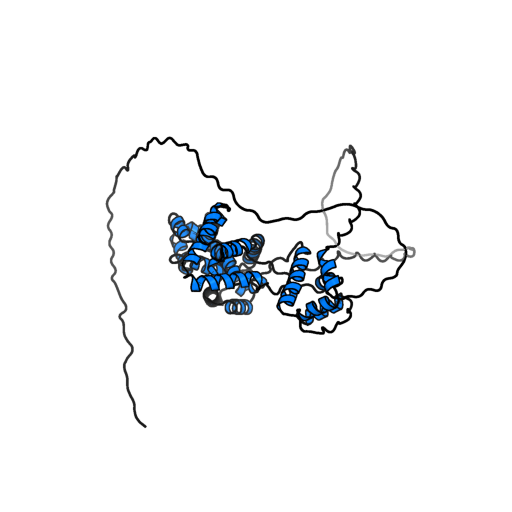1
ATOM 3336 C C . PRO A 1 435 ? 26.952 44.936 -2.011 1.00 62.94 435 PRO A C 1
ATOM 3338 O O . PRO A 1 435 ? 27.490 45.192 -0.937 1.00 62.94 435 PRO A O 1
ATOM 3341 N N . PRO A 1 436 ? 27.649 44.246 -2.966 1.00 52.19 436 PRO A N 1
ATOM 3342 C CA . PRO A 1 436 ? 27.738 44.489 -4.423 1.00 52.19 436 PRO A CA 1
ATOM 3343 C C . PRO A 1 436 ? 27.522 43.222 -5.306 1.00 52.19 436 PRO A C 1
ATOM 3345 O O . PRO A 1 436 ? 26.920 42.246 -4.865 1.00 52.19 436 PRO A O 1
ATOM 3348 N N . GLN A 1 437 ? 27.929 43.254 -6.589 1.00 35.97 437 GLN A N 1
ATOM 3349 C CA . GLN A 1 437 ? 27.600 42.261 -7.633 1.00 35.97 437 GLN A CA 1
ATOM 3350 C C . GLN A 1 437 ? 28.806 41.555 -8.302 1.00 35.97 437 GLN A C 1
ATOM 3352 O O . GLN A 1 437 ? 29.866 42.143 -8.460 1.00 35.97 437 GLN A O 1
ATOM 3357 N N . ARG A 1 438 ? 28.528 40.336 -8.807 1.00 38.50 438 ARG A N 1
ATOM 3358 C CA . ARG A 1 438 ? 28.929 39.702 -10.096 1.00 38.50 438 ARG A CA 1
ATOM 3359 C C . ARG A 1 438 ? 30.299 39.985 -10.755 1.00 38.50 438 ARG A C 1
ATOM 3361 O O . ARG A 1 438 ? 30.554 41.086 -11.226 1.00 38.50 438 ARG A O 1
ATOM 3368 N N . SER A 1 439 ? 30.945 38.886 -11.156 1.00 34.06 439 SER A N 1
ATOM 3369 C CA . SER A 1 439 ? 31.548 38.667 -12.492 1.00 34.06 439 SER A CA 1
ATOM 3370 C C . SER A 1 439 ? 31.518 37.137 -12.789 1.00 34.06 439 SER A C 1
ATOM 3372 O O . SER A 1 439 ? 31.542 36.347 -11.853 1.00 34.06 439 SER A O 1
ATOM 3374 N N . SER A 1 440 ? 31.033 36.661 -13.952 1.00 35.44 440 SER A N 1
ATOM 3375 C CA . SER A 1 440 ? 31.766 36.284 -15.192 1.00 35.44 440 SER A CA 1
ATOM 3376 C C . SER A 1 440 ? 32.800 35.146 -15.000 1.00 35.44 440 SER A C 1
ATOM 3378 O O . SER A 1 440 ? 33.571 35.232 -14.057 1.00 35.44 440 SER A O 1
ATOM 3380 N N . THR A 1 441 ? 32.939 34.102 -15.834 1.00 37.75 441 THR A N 1
ATOM 3381 C CA . THR A 1 441 ? 32.544 33.856 -17.246 1.00 37.75 441 THR A CA 1
ATOM 3382 C C . THR A 1 441 ? 32.216 32.365 -17.520 1.00 37.75 441 THR A C 1
ATOM 3384 O O . THR A 1 441 ? 32.420 31.512 -16.661 1.00 37.75 441 THR A O 1
ATOM 3387 N N . SER A 1 442 ? 31.777 32.043 -18.748 1.00 40.00 442 SER A N 1
ATOM 3388 C CA . SER A 1 442 ? 31.796 30.685 -19.330 1.00 40.00 442 SER A CA 1
ATOM 3389 C C . SER A 1 442 ? 32.423 30.713 -20.733 1.00 40.00 442 SER A C 1
ATOM 3391 O O . SER A 1 442 ? 32.187 31.682 -21.457 1.00 40.00 442 SER A O 1
ATOM 3393 N N . PRO A 1 443 ? 33.119 29.648 -21.173 1.00 53.50 443 PRO A N 1
ATOM 3394 C CA . PRO A 1 443 ? 33.392 29.397 -22.588 1.00 53.50 443 PRO A CA 1
ATOM 3395 C C . PRO A 1 443 ? 32.664 28.148 -23.123 1.00 53.50 443 PRO A C 1
ATOM 3397 O O . PRO A 1 443 ? 32.576 27.115 -22.462 1.00 53.50 443 PRO A O 1
ATOM 3400 N N . VAL A 1 444 ? 32.179 28.235 -24.363 1.00 38.59 444 VAL A N 1
ATOM 3401 C CA . VAL A 1 444 ? 31.653 27.102 -25.147 1.00 38.59 444 VAL A CA 1
ATOM 3402 C C . VAL A 1 444 ? 32.802 26.439 -25.914 1.00 38.59 444 VAL A C 1
ATOM 3404 O O . VAL A 1 444 ? 33.652 27.145 -26.451 1.00 38.59 444 VAL A O 1
ATOM 3407 N N . GLN A 1 445 ? 32.789 25.109 -26.056 1.00 40.66 445 GLN A N 1
ATOM 3408 C CA . GLN A 1 445 ? 33.506 24.411 -27.134 1.00 40.66 445 GLN A CA 1
ATOM 3409 C C . GLN A 1 445 ? 32.614 23.364 -27.820 1.00 40.66 445 GLN A C 1
ATOM 3411 O O . GLN A 1 445 ? 31.530 23.040 -27.334 1.00 40.66 445 GLN A O 1
ATOM 3416 N N . ALA A 1 446 ? 33.020 22.939 -29.020 1.00 35.00 446 ALA A N 1
ATOM 3417 C CA . ALA A 1 446 ? 32.100 22.531 -30.082 1.00 35.00 446 ALA A CA 1
ATOM 3418 C C . ALA A 1 446 ? 32.196 21.055 -30.515 1.00 35.00 446 ALA A C 1
ATOM 3420 O O . ALA A 1 446 ? 33.178 20.358 -30.274 1.00 35.00 446 ALA A O 1
ATOM 3421 N N . ILE A 1 447 ? 31.148 20.611 -31.214 1.00 38.47 447 ILE A N 1
ATOM 3422 C CA . ILE A 1 447 ? 30.959 19.254 -31.745 1.00 38.47 447 ILE A CA 1
ATOM 3423 C C . ILE A 1 447 ? 31.787 19.039 -33.029 1.00 38.47 447 ILE A C 1
ATOM 3425 O O . ILE A 1 447 ? 31.569 19.763 -34.006 1.00 38.47 447 ILE A O 1
ATOM 3429 N N . PRO A 1 448 ? 32.628 17.992 -33.121 1.00 50.97 448 PRO A N 1
ATOM 3430 C CA . PRO A 1 448 ? 33.173 17.516 -34.392 1.00 50.97 448 PRO A CA 1
ATOM 3431 C C . PRO A 1 448 ? 32.167 16.603 -35.119 1.00 50.97 448 PRO A C 1
ATOM 3433 O O . PRO A 1 448 ? 31.731 15.592 -34.572 1.00 50.97 448 PRO A O 1
ATOM 3436 N N . LYS A 1 449 ? 31.827 16.909 -36.380 1.00 44.66 449 LYS A N 1
ATOM 3437 C CA . LYS A 1 449 ? 31.070 16.003 -37.270 1.00 44.66 449 LYS A CA 1
ATOM 3438 C C . LYS A 1 449 ? 32.008 15.225 -38.198 1.00 44.66 449 LYS A C 1
ATOM 3440 O O . LYS A 1 449 ? 32.662 15.848 -39.033 1.00 44.66 449 LYS A O 1
ATOM 3445 N N . ARG A 1 450 ? 31.993 13.889 -38.120 1.00 33.84 450 ARG A N 1
ATOM 3446 C CA . ARG A 1 450 ? 32.330 12.885 -39.167 1.00 33.84 450 ARG A CA 1
ATOM 3447 C C . ARG A 1 450 ? 32.236 11.483 -38.523 1.00 33.84 450 ARG A C 1
ATOM 3449 O O . ARG A 1 450 ? 32.374 11.387 -37.312 1.00 33.84 450 ARG A O 1
ATOM 3456 N N . LYS A 1 451 ? 31.988 10.380 -39.234 1.00 39.44 451 LYS A N 1
ATOM 3457 C CA . LYS A 1 451 ? 32.005 10.117 -40.686 1.00 39.44 451 LYS A CA 1
ATOM 3458 C C . LYS A 1 451 ? 31.026 8.972 -41.000 1.00 39.44 451 LYS A C 1
ATOM 3460 O O . LYS A 1 451 ? 30.987 8.013 -40.236 1.00 39.44 451 LYS A O 1
ATOM 3465 N N . ASP A 1 452 ? 30.315 9.019 -42.124 1.00 39.84 452 ASP A N 1
ATOM 3466 C CA . ASP A 1 452 ? 29.594 7.848 -42.647 1.00 39.84 452 ASP A CA 1
ATOM 3467 C C . ASP A 1 452 ? 30.564 6.722 -43.053 1.00 39.84 452 ASP A C 1
ATOM 3469 O O . ASP A 1 452 ? 31.723 6.980 -43.408 1.00 39.84 452 ASP A O 1
ATOM 3473 N N . PRO A 1 453 ? 30.074 5.473 -43.083 1.00 50.38 453 PRO A N 1
ATOM 3474 C CA . PRO A 1 453 ? 30.104 4.780 -44.367 1.00 50.38 453 PRO A CA 1
ATOM 3475 C C . PRO A 1 453 ? 28.743 4.198 -44.776 1.00 50.38 453 PRO A C 1
ATOM 3477 O O . PRO A 1 453 ? 28.205 3.277 -44.168 1.00 50.38 453 PRO A O 1
ATOM 3480 N N . SER A 1 454 ? 28.241 4.744 -45.882 1.00 35.31 454 SER A N 1
ATOM 3481 C CA . SER A 1 454 ? 27.560 4.048 -46.979 1.00 35.31 454 SER A CA 1
ATOM 3482 C C . SER A 1 454 ? 27.182 2.565 -46.801 1.00 35.31 454 SER A C 1
ATOM 3484 O O . SER A 1 454 ? 28.044 1.692 -46.797 1.00 35.31 454 SER A O 1
ATOM 3486 N N . ALA A 1 455 ? 25.873 2.325 -46.905 1.00 35.09 455 ALA A N 1
ATOM 3487 C CA . ALA A 1 455 ? 25.243 1.240 -47.661 1.00 35.09 455 ALA A CA 1
ATOM 3488 C C . ALA A 1 455 ? 25.698 -0.220 -47.439 1.00 35.09 455 ALA A C 1
ATOM 3490 O O . ALA A 1 455 ? 26.755 -0.653 -47.888 1.00 35.09 455 ALA A O 1
ATOM 3491 N N . ASN A 1 456 ? 24.716 -1.058 -47.093 1.00 37.59 456 ASN A N 1
ATOM 3492 C CA . ASN A 1 456 ? 24.408 -2.140 -48.024 1.00 37.59 456 ASN A CA 1
ATOM 3493 C C . ASN A 1 456 ? 22.894 -2.252 -48.259 1.00 37.59 456 ASN A C 1
ATOM 3495 O O . ASN A 1 456 ? 22.095 -2.032 -47.349 1.00 37.59 456 ASN A O 1
ATOM 3499 N N . ARG A 1 457 ? 22.499 -2.559 -49.497 1.00 34.94 457 ARG A N 1
ATOM 3500 C CA . ARG A 1 457 ? 21.109 -2.872 -49.845 1.00 34.94 457 ARG A CA 1
ATOM 3501 C C . ARG A 1 457 ? 20.879 -4.357 -49.587 1.00 34.94 457 ARG A C 1
ATOM 3503 O O . ARG A 1 457 ? 21.680 -5.171 -50.027 1.00 34.94 457 ARG A O 1
ATOM 3510 N N . ASN A 1 458 ? 19.723 -4.713 -49.038 1.00 35.16 458 ASN A N 1
ATOM 3511 C CA . ASN A 1 458 ? 18.911 -5.728 -49.707 1.00 35.16 458 ASN A CA 1
ATOM 3512 C C . ASN A 1 458 ? 17.442 -5.620 -49.306 1.00 35.16 458 ASN A C 1
ATOM 3514 O O . ASN A 1 458 ? 17.065 -5.787 -48.150 1.00 35.16 458 ASN A O 1
ATOM 3518 N N . SER A 1 459 ? 16.614 -5.327 -50.300 1.00 36.06 459 SER A N 1
ATOM 3519 C CA . SER A 1 459 ? 15.163 -5.358 -50.210 1.00 36.06 459 SER A CA 1
ATOM 3520 C C . SER A 1 459 ? 14.664 -6.782 -50.435 1.00 36.06 459 SER A C 1
ATOM 3522 O O . SER A 1 459 ? 14.916 -7.345 -51.500 1.00 36.06 459 SER A O 1
ATOM 3524 N N . GLN A 1 460 ? 13.867 -7.317 -49.513 1.00 37.44 460 GLN A N 1
ATOM 3525 C CA . GLN A 1 460 ? 12.882 -8.337 -49.864 1.00 37.44 460 GLN A CA 1
ATOM 3526 C C . GLN A 1 460 ? 11.492 -7.895 -49.418 1.00 37.44 460 GLN A C 1
ATOM 3528 O O . GLN A 1 460 ? 11.257 -7.495 -48.281 1.00 37.44 460 GLN A O 1
ATOM 3533 N N . THR A 1 461 ? 10.590 -7.908 -50.390 1.00 35.91 461 THR A N 1
ATOM 3534 C CA . THR A 1 461 ? 9.197 -7.485 -50.297 1.00 35.91 461 THR A CA 1
ATOM 3535 C C . THR A 1 461 ? 8.325 -8.563 -49.674 1.00 35.91 461 THR A C 1
ATOM 3537 O O . THR A 1 461 ? 8.486 -9.734 -50.009 1.00 35.91 461 THR A O 1
ATOM 3540 N N . ASN A 1 462 ? 7.294 -8.166 -48.927 1.00 35.53 462 ASN A N 1
ATOM 3541 C CA . ASN A 1 462 ? 6.007 -8.861 -48.988 1.00 35.53 462 ASN A CA 1
ATOM 3542 C C . ASN A 1 462 ? 4.840 -7.893 -48.696 1.00 35.53 462 ASN A C 1
ATOM 3544 O O . ASN A 1 462 ? 5.037 -6.933 -47.947 1.00 35.53 462 ASN A O 1
ATOM 3548 N N . PRO A 1 463 ? 3.662 -8.075 -49.326 1.00 54.22 463 PRO A N 1
ATOM 3549 C CA . PRO A 1 463 ? 2.630 -7.041 -49.394 1.00 54.22 463 PRO A CA 1
ATOM 3550 C C . PRO A 1 463 ? 1.554 -7.129 -48.299 1.00 54.22 463 PRO A C 1
ATOM 3552 O O . PRO A 1 463 ? 1.344 -8.155 -47.654 1.00 54.22 463 PRO A O 1
ATOM 3555 N N . SER A 1 464 ? 0.817 -6.028 -48.157 1.00 38.72 464 SER A N 1
ATOM 3556 C CA . SER A 1 464 ? -0.320 -5.846 -47.253 1.00 38.72 464 SER A CA 1
ATOM 3557 C C . SER A 1 464 ? -1.466 -6.845 -47.465 1.00 38.72 464 SER A C 1
ATOM 3559 O O . SER A 1 464 ? -1.838 -7.152 -48.599 1.00 38.72 464 SER A O 1
ATOM 3561 N N . ARG A 1 465 ? -2.158 -7.209 -46.376 1.00 38.22 465 ARG A N 1
ATOM 3562 C CA . ARG A 1 465 ? -3.549 -7.689 -46.435 1.00 38.22 465 ARG A CA 1
ATOM 3563 C C . ARG A 1 465 ? -4.367 -7.195 -45.240 1.00 38.22 465 ARG A C 1
ATOM 3565 O O . ARG A 1 465 ? -4.244 -7.709 -44.134 1.00 38.22 465 ARG A O 1
ATOM 3572 N N . SER A 1 466 ? -5.222 -6.205 -45.484 1.00 49.84 466 SER A N 1
ATOM 3573 C CA . SER A 1 466 ? -6.215 -5.720 -44.519 1.00 49.84 466 SER A CA 1
ATOM 3574 C C . SER A 1 466 ? -7.472 -6.605 -44.543 1.00 49.84 466 SER A C 1
ATOM 3576 O O . SER A 1 466 ? -7.923 -6.959 -45.636 1.00 49.84 466 SER A O 1
ATOM 3578 N N . PRO A 1 467 ? -8.100 -6.921 -43.396 1.00 54.56 467 PRO A N 1
ATOM 3579 C CA . PRO A 1 467 ? -9.460 -7.452 -43.369 1.00 54.56 467 PRO A CA 1
ATOM 3580 C C . PRO A 1 467 ? -10.484 -6.321 -43.582 1.00 54.56 467 PRO A C 1
ATOM 3582 O O . PRO A 1 467 ? -10.367 -5.243 -43.003 1.00 54.56 467 PRO A O 1
ATOM 3585 N N . VAL A 1 468 ? -11.494 -6.565 -44.421 1.00 47.56 468 VAL A N 1
ATOM 3586 C CA . VAL A 1 468 ? -12.542 -5.590 -44.785 1.00 47.56 468 VAL A CA 1
ATOM 3587 C C . VAL A 1 468 ? -13.777 -5.735 -43.889 1.00 47.56 468 VAL A C 1
ATOM 3589 O O . VAL A 1 468 ? -14.162 -6.840 -43.514 1.00 47.56 468 VAL A O 1
ATOM 3592 N N . VAL A 1 469 ? -14.432 -4.611 -43.585 1.00 45.78 469 VAL A N 1
ATOM 3593 C CA . VAL A 1 469 ? -15.652 -4.551 -42.766 1.00 45.78 469 VAL A CA 1
ATOM 3594 C C . VAL A 1 469 ? -16.897 -5.004 -43.544 1.00 45.78 469 VAL A C 1
ATOM 3596 O O . VAL A 1 469 ? -17.272 -4.399 -44.546 1.00 45.78 469 VAL A O 1
ATOM 3599 N N . LYS A 1 470 ? -17.595 -6.005 -42.997 1.00 43.84 470 LYS A N 1
ATOM 3600 C CA . LYS A 1 470 ? -19.043 -6.271 -43.124 1.00 43.84 470 LYS A CA 1
ATOM 3601 C C . LYS A 1 470 ? -19.497 -6.818 -41.757 1.00 43.84 470 LYS A C 1
ATOM 3603 O O . LYS A 1 470 ? -18.776 -7.623 -41.184 1.00 43.84 470 LYS A O 1
ATOM 3608 N N . GLY A 1 471 ? -20.620 -6.445 -41.144 1.00 42.78 471 GLY A N 1
ATOM 3609 C CA . GLY A 1 471 ? -21.741 -5.617 -41.598 1.00 42.78 471 GLY A CA 1
ATOM 3610 C C . GLY A 1 471 ? -23.061 -6.355 -41.314 1.00 42.78 471 GLY A C 1
ATOM 3611 O O . GLY A 1 471 ? -23.384 -7.258 -42.083 1.00 42.78 471 GLY A O 1
ATOM 3612 N N . PRO A 1 472 ? -23.797 -6.053 -40.224 1.00 47.97 472 PRO A N 1
ATOM 3613 C CA . PRO A 1 472 ? -25.023 -6.775 -39.872 1.00 47.97 472 PRO A CA 1
ATOM 3614 C C . PRO A 1 472 ? -26.219 -6.339 -40.737 1.00 47.97 472 PRO A C 1
ATOM 3616 O O . PRO A 1 472 ? -26.355 -5.168 -41.088 1.00 47.97 472 PRO A O 1
ATOM 3619 N N . GLY A 1 473 ? -27.079 -7.299 -41.090 1.00 39.62 473 GLY A N 1
ATOM 3620 C CA . GLY A 1 473 ? -28.206 -7.105 -42.009 1.00 39.62 473 GLY A CA 1
ATOM 3621 C C . GLY A 1 473 ? -29.426 -6.392 -41.408 1.00 39.62 473 GLY A C 1
ATOM 3622 O O . GLY A 1 473 ? -29.559 -6.245 -40.195 1.00 39.62 473 GLY A O 1
ATOM 3623 N N . ARG A 1 474 ? -30.342 -5.969 -42.289 1.00 44.78 474 ARG A N 1
ATOM 3624 C CA . ARG A 1 474 ? -31.610 -5.298 -41.957 1.00 44.78 474 ARG A CA 1
ATOM 3625 C C . ARG A 1 474 ? -32.806 -6.253 -42.085 1.00 44.78 474 ARG A C 1
ATOM 3627 O O . ARG A 1 474 ? -32.958 -6.883 -43.126 1.00 44.78 474 ARG A O 1
ATOM 3634 N N . GLY A 1 475 ? -33.726 -6.177 -41.120 1.00 38.56 475 GLY A N 1
ATOM 3635 C CA . GLY A 1 475 ? -35.148 -6.518 -41.289 1.00 38.56 475 GLY A CA 1
ATOM 3636 C C . GLY A 1 475 ? -35.575 -7.950 -40.926 1.00 38.56 475 GLY A C 1
ATOM 3637 O O . GLY A 1 475 ? -34.722 -8.769 -40.588 1.00 38.56 475 GLY A O 1
ATOM 3638 N N . PRO A 1 476 ? -36.890 -8.252 -41.013 1.00 58.69 476 PRO A N 1
ATOM 3639 C CA . PRO A 1 476 ? -37.989 -7.375 -41.448 1.00 58.69 476 PRO A CA 1
ATOM 3640 C C . PRO A 1 476 ? -38.945 -6.940 -40.312 1.00 58.69 476 PRO A C 1
ATOM 3642 O O . PRO A 1 476 ? -38.858 -7.413 -39.183 1.00 58.69 476 PRO A O 1
ATOM 3645 N N . ASN A 1 477 ? -39.888 -6.048 -40.637 1.00 48.88 477 ASN A N 1
ATOM 3646 C CA . ASN A 1 477 ? -41.043 -5.735 -39.787 1.00 48.88 477 ASN A CA 1
ATOM 3647 C C . ASN A 1 477 ? -42.141 -6.804 -39.911 1.00 48.88 477 ASN A C 1
ATOM 3649 O O . ASN A 1 477 ? -42.405 -7.300 -41.005 1.00 48.88 477 ASN A O 1
ATOM 3653 N N . GLY A 1 478 ? -42.867 -7.023 -38.816 1.00 40.94 478 GLY A N 1
ATOM 3654 C CA . GLY A 1 478 ? -44.195 -7.635 -38.778 1.00 40.94 478 GLY A CA 1
ATOM 3655 C C . GLY A 1 478 ? -44.780 -7.511 -37.361 1.00 40.94 478 GLY A C 1
ATOM 3656 O O . GLY A 1 478 ? -44.032 -7.584 -36.395 1.00 40.94 478 GLY A O 1
ATOM 3657 N N . GLY A 1 479 ? -46.078 -7.284 -37.157 1.00 47.56 479 GLY A N 1
ATOM 3658 C CA . GLY A 1 479 ? -47.122 -7.080 -38.165 1.00 47.56 479 GLY A CA 1
ATOM 3659 C C . GLY A 1 479 ? -48.516 -7.440 -37.649 1.00 47.56 479 GLY A C 1
ATOM 3660 O O . GLY A 1 479 ? -49.040 -8.471 -38.040 1.00 47.56 479 GLY A O 1
ATOM 3661 N N . SER A 1 480 ? -49.096 -6.580 -36.806 1.00 46.75 480 SER A N 1
ATOM 3662 C CA . SER A 1 480 ? -50.528 -6.526 -36.449 1.00 46.75 480 SER A CA 1
ATOM 3663 C C . SER A 1 480 ? -51.241 -7.824 -36.025 1.00 46.75 480 SER A C 1
ATOM 3665 O O . SER A 1 480 ? -51.794 -8.537 -36.864 1.00 46.75 480 SER A O 1
ATOM 3667 N N . ARG A 1 481 ? -51.465 -7.980 -34.715 1.00 44.88 481 ARG A N 1
ATOM 3668 C CA . ARG A 1 481 ? -52.815 -7.863 -34.127 1.00 44.88 481 ARG A CA 1
ATOM 3669 C C . ARG A 1 481 ? -52.751 -7.628 -32.620 1.00 44.88 481 ARG A C 1
ATOM 3671 O O . ARG A 1 481 ? -51.680 -7.914 -32.046 1.00 44.88 481 ARG A O 1
#

Foldseek 3Di:
DLVLCALPFLVLLVQLLCCLQPVNPVSLVVLVPPDVLSNLQSNVSNVVLVVPPPVRSNVVSVVVVCCSVQVDQQQLQQDDLQLLLVVCLPPDLLLLLLQLVVYDVVSSVSNCVNNVNDDRDDDPDDDDVVVSSVSSVVSVVVLVVPDPDQDADALLCLLVDDPSLLLNLLLLQLLLQLQQLLLQCVPCNVVLLVLDRSVSSVSNVVNVVVNNVVHDHPVVSVVLQVVQPCVVHVSSSSSLSSLLLSLLLQVLVPLVSLVVSLVSDDDPSSVSSVVSSVVCVPPDRPDNSCSVVSSVVSVVCVVVNNTPRRRDDDPPPDPDPDDDPDDDDDDDDDDDDDDDDDDDDDDDDDDDDDDDYYDDDDDDDDDDDDDDDDDDDDDDDDDDDDVVVVVVVVVVPDDDDDDDDDDDDDDDDDDDDDDDDDDDDDDDDDDDDDDDDDDDDDDDDDDDDDDDDDDDDDDDDDDDDDDDDDDDDDDDDDDDD

Secondary structure (DSSP, 8-state):
-GGGSTT--HHHHHHHHHIIIIITTHHHHGGGGS-HHHHHHHHHHHHHHHTS-HHHHHHHHHHHHHHHHH----GGGGS-HHHHHHHHTTS-HHHHHHHHTTS-HHHHHHHHHHTT-------SSPPPHHHHHHHHHHHHHHHHHT-S-PPPP-GGGGGG--HHHHHHHHHHHHHHHHHHHHTTSGGGHHHHHHTS-HHHHHHHHHHHHHHGGGPPPHHHHHHHHHHHTTTT-HHHHHHHHHHHHHHHHHHTT-HHHHHHHHHH--HHHHHHHHHHHHHHTTS---TTTTHHHHHHHHHHHHTTTSSPPP--PPPP-PPPP--PPPPPPPPPPPP-----------------------------------PPPPPPPPPPPPPPPPHHHHHHHHHTT---PPP-------------------------------------------PPP----------------PPPP--PPP-------

Radius of gyration: 38.57 Å; chains: 1; bounding box: 101×132×116 Å

InterPro domains:
  IPR011002 Flagellar motor switch protein FliG, alpha-helical [SSF48029] (80-194)

Sequence (481 aa):
MEQFFTSLSKRQTMLLLTSLAFGGSEAVEAYEHLDPAEEELLKHRAEGLRQIPRDKRIPLLVQEIKRIVTQRRRQLASAEPKRLAALLKNERSAMVEVVLNALPADLAAAVRAEMGNPPAVKLLRDVKPEVLSIVRWKIEDSLRAGVAQVGSFRFTDVMTLQQRELLAVADRMGARVLATAVAGLGDEMPAFLAKLPPDQRVLASKAAEAGAARRLTEKDARLVLDMHGALENPSLGMRSAGAQRIMRAALAQSPEFAKTFAERHQGDLGKLLVRWFREEKGKPVKGDGGRMDIVEQLERLAQKGVVDRPMRLPPPVKPPPVLQPVPVAPPAPPSRRTSPSDPHSKVLVSPPARRPTGAIPPQPPAQQQPRSPPRAPAAPSSPRRDPIAAREARRAGVAASRPALAANPLDSQARQRVLRDGKPLERNDALETRPPQRSSTSPVQAIPKRKDPSANRNSQTNPSRSPVVKGPGRGPNGGSR

pLDDT: mean 71.22, std 22.77, range [29.39, 97.56]